Protein AF-A0A812PC83-F1 (afdb_monomer_lite)

Sequence (458 aa):
MAEGRGGKGRKCKGRDASRGRRIACVEEELRAIQANPAMEELFSFYLGGGGATEKLLESYLGNGGEIQKLFESYLGTNDNSGVLLETNYAEVIAGLHQSFLEMQGLAQTSAALSPTAAAATRRSLEAFISRRSINGGNHSRRNSSHLKAGLDNLVGEVSLLHTHMSRSHSLQLSNSEVVAQKAAEYAREMNRVWKSKAHILGLHRHATARSKRRQTWIREHAMKAKRSLMASDFREEAQRTAIVGLDKTWWEIRAQLDKYFEAMDKHSTTYKAVLVALDDYTSRCSIAFPELKHAYMNFVQVNNEAESVLKASWTAVNPLVGFLASQVVDGQLLQMSTLHDIQALSSNASALFQNSSKKWSELCAQPEKAKKLALEAVHNALDDGLFGEMVHQLDTVFLELRMMEQRFQEARLDTPSNQDVLSDAKLRLEEAVQEELDGMPMESEFLWQQWHKQACEV

Structure (mmCIF, N/CA/C/O backbone):
data_AF-A0A812PC83-F1
#
_entry.id   AF-A0A812PC83-F1
#
loop_
_atom_site.group_PDB
_atom_site.id
_atom_site.type_symbol
_atom_site.label_atom_id
_atom_site.label_alt_id
_atom_site.label_comp_id
_atom_site.label_asym_id
_atom_site.label_entity_id
_atom_site.label_seq_id
_atom_site.pdbx_PDB_ins_code
_atom_site.Cartn_x
_atom_site.Cartn_y
_atom_site.Cartn_z
_atom_site.occupancy
_atom_site.B_iso_or_equiv
_atom_site.auth_seq_id
_atom_site.auth_comp_id
_atom_site.auth_asym_id
_atom_site.auth_atom_id
_atom_site.pdbx_PDB_model_num
ATOM 1 N N . MET A 1 1 ? -14.645 0.087 -57.699 1.00 42.31 1 MET A N 1
ATOM 2 C CA . MET A 1 1 ? -13.360 -0.280 -58.325 1.00 42.31 1 MET A CA 1
ATOM 3 C C . MET A 1 1 ? -12.385 0.858 -58.079 1.00 42.31 1 MET A C 1
ATOM 5 O O . MET A 1 1 ? -12.520 1.895 -58.707 1.00 42.31 1 MET A O 1
ATOM 9 N N . ALA A 1 2 ? -11.493 0.706 -57.105 1.00 34.12 2 ALA A N 1
ATOM 10 C CA . ALA A 1 2 ? -10.364 1.602 -56.875 1.00 34.12 2 ALA A CA 1
ATOM 11 C C . ALA A 1 2 ? -9.238 0.745 -56.286 1.00 34.12 2 ALA A C 1
ATOM 13 O O . ALA A 1 2 ? -9.466 -0.034 -55.360 1.00 34.12 2 ALA A O 1
ATOM 14 N N . GLU A 1 3 ? -8.082 0.801 -56.934 1.00 32.91 3 GLU A N 1
ATOM 15 C CA . GLU A 1 3 ? -6.965 -0.129 -56.809 1.00 32.91 3 GLU A CA 1
ATOM 16 C C . GLU A 1 3 ? -6.283 -0.063 -55.438 1.00 32.91 3 GLU A C 1
ATOM 18 O O . GLU A 1 3 ? -5.820 0.985 -54.988 1.00 32.91 3 GLU A O 1
ATOM 23 N N . GLY A 1 4 ? -6.162 -1.225 -54.795 1.00 32.41 4 GLY A N 1
ATOM 24 C CA . GLY A 1 4 ? -5.321 -1.415 -53.622 1.00 32.41 4 GLY A CA 1
ATOM 25 C C . GLY A 1 4 ? -3.844 -1.447 -54.010 1.00 32.41 4 GLY A C 1
ATOM 26 O O . GLY A 1 4 ? -3.370 -2.413 -54.609 1.00 32.41 4 GLY A O 1
ATOM 27 N N . ARG A 1 5 ? -3.083 -0.424 -53.610 1.00 34.59 5 ARG A N 1
ATOM 28 C CA . ARG A 1 5 ? -1.616 -0.499 -53.569 1.00 34.59 5 ARG A CA 1
ATOM 29 C C . ARG A 1 5 ? -1.196 -1.354 -52.375 1.00 34.59 5 ARG A C 1
ATOM 31 O O . ARG A 1 5 ? -1.024 -0.865 -51.263 1.00 34.59 5 ARG A O 1
ATOM 38 N N . GLY A 1 6 ? -1.038 -2.651 -52.624 1.00 32.34 6 GLY A N 1
ATOM 39 C CA . GLY A 1 6 ? -0.422 -3.589 -51.693 1.00 32.34 6 GLY A CA 1
ATOM 40 C C . GLY A 1 6 ? 1.064 -3.282 -51.506 1.00 32.34 6 GLY A C 1
ATOM 41 O O . GLY A 1 6 ? 1.892 -3.636 -52.346 1.00 32.34 6 GLY A O 1
ATOM 42 N N . GLY A 1 7 ? 1.410 -2.647 -50.386 1.00 33.94 7 GLY A N 1
ATOM 43 C CA . GLY A 1 7 ? 2.784 -2.567 -49.902 1.00 33.94 7 GLY A CA 1
ATOM 44 C C . GLY A 1 7 ? 3.283 -3.964 -49.535 1.00 33.94 7 GLY A C 1
ATOM 45 O O . GLY A 1 7 ? 2.909 -4.520 -48.505 1.00 33.94 7 GLY A O 1
ATOM 46 N N . LYS A 1 8 ? 4.116 -4.560 -50.394 1.00 37.91 8 LYS A N 1
ATOM 47 C CA . LYS A 1 8 ? 4.816 -5.819 -50.111 1.00 37.91 8 LYS A CA 1
ATOM 48 C C . LYS A 1 8 ? 5.853 -5.586 -49.007 1.00 37.91 8 LYS A C 1
ATOM 50 O O . LYS A 1 8 ? 7.004 -5.270 -49.295 1.00 37.91 8 LYS A O 1
ATOM 55 N N . GLY A 1 9 ? 5.457 -5.780 -47.751 1.00 38.50 9 GLY A N 1
ATOM 56 C CA . GLY A 1 9 ? 6.397 -5.970 -46.648 1.00 38.50 9 GLY A CA 1
ATOM 57 C C . GLY A 1 9 ? 7.243 -7.216 -46.917 1.00 38.50 9 GLY A C 1
ATOM 58 O O . GLY A 1 9 ? 6.720 -8.333 -46.964 1.00 38.50 9 GLY A O 1
ATOM 59 N N . ARG A 1 10 ? 8.546 -7.036 -47.159 1.00 42.62 10 ARG A N 1
ATOM 60 C CA . ARG A 1 10 ? 9.486 -8.146 -47.354 1.00 42.62 10 ARG A CA 1
ATOM 61 C C . ARG A 1 10 ? 9.647 -8.879 -46.021 1.00 42.62 10 ARG A C 1
ATOM 63 O O . ARG A 1 10 ? 10.360 -8.424 -45.138 1.00 42.62 10 ARG A O 1
ATOM 70 N N . LYS A 1 11 ? 8.978 -10.026 -45.868 1.00 45.25 11 LYS A N 1
ATOM 71 C CA . LYS A 1 11 ? 9.241 -10.959 -44.765 1.00 45.25 11 LYS A CA 1
ATOM 72 C C . LYS A 1 11 ? 10.637 -11.556 -44.946 1.00 45.25 11 LYS A C 1
ATOM 74 O O . LYS A 1 11 ? 10.856 -12.324 -45.881 1.00 45.25 11 LYS A O 1
ATOM 79 N N . CYS A 1 12 ? 11.552 -11.269 -44.025 1.00 44.16 12 CYS A N 1
ATOM 80 C CA . CYS A 1 12 ? 12.816 -11.989 -43.869 1.00 44.16 12 CYS A CA 1
ATOM 81 C C . CYS A 1 12 ? 12.553 -13.402 -43.316 1.00 44.16 12 CYS A C 1
ATOM 83 O O . CYS A 1 12 ? 12.855 -13.708 -42.169 1.00 44.16 12 CYS A O 1
ATOM 85 N N . LYS A 1 13 ? 11.940 -14.280 -44.120 1.00 44.78 13 LYS A N 1
ATOM 86 C CA . LYS A 1 13 ? 11.817 -15.713 -43.819 1.00 44.78 13 LYS A CA 1
ATOM 87 C C . LYS A 1 13 ? 12.907 -16.466 -44.576 1.00 44.78 13 LYS A C 1
ATOM 89 O O . LYS A 1 13 ? 12.756 -16.779 -45.750 1.00 44.78 13 LYS A O 1
ATOM 94 N N . GLY A 1 14 ? 14.002 -16.760 -43.884 1.00 38.72 14 GLY A N 1
ATOM 95 C CA . GLY A 1 14 ? 15.045 -17.664 -44.358 1.00 38.72 14 GLY A CA 1
ATOM 96 C C . GLY A 1 14 ? 15.946 -18.073 -43.200 1.00 38.72 14 GLY A C 1
ATOM 97 O O . GLY A 1 14 ? 16.659 -17.230 -42.661 1.00 38.72 14 GLY A O 1
ATOM 98 N N . ARG A 1 15 ? 15.908 -19.356 -42.814 1.00 44.72 15 ARG A N 1
ATOM 99 C CA . ARG A 1 15 ? 16.735 -19.924 -41.730 1.00 44.72 15 ARG A CA 1
ATOM 100 C C . ARG A 1 15 ? 18.244 -19.915 -42.025 1.00 44.72 15 ARG A C 1
ATOM 102 O O . ARG A 1 15 ? 19.006 -20.079 -41.087 1.00 44.72 15 ARG A O 1
ATOM 109 N N . ASP A 1 16 ? 18.657 -19.585 -43.252 1.00 48.16 16 ASP A N 1
ATOM 110 C CA . ASP A 1 16 ? 20.065 -19.503 -43.678 1.00 48.16 16 ASP A CA 1
ATOM 111 C C . ASP A 1 16 ? 20.418 -18.168 -44.362 1.00 48.16 16 ASP A C 1
ATOM 113 O O . ASP A 1 16 ? 21.112 -18.108 -45.378 1.00 48.16 16 ASP A O 1
ATOM 117 N N . ALA A 1 17 ? 19.926 -17.043 -43.833 1.00 44.84 17 ALA A N 1
ATOM 118 C CA . ALA A 1 17 ? 20.378 -15.732 -44.296 1.00 44.84 17 ALA A CA 1
ATOM 119 C C . ALA A 1 17 ? 21.739 -15.380 -43.667 1.00 44.84 17 ALA A C 1
ATOM 121 O O . ALA A 1 17 ? 21.843 -15.134 -42.457 1.00 44.84 17 ALA A O 1
ATOM 122 N N . SER A 1 18 ? 22.765 -15.359 -44.522 1.00 52.16 18 SER A N 1
ATOM 123 C CA . SER A 1 18 ? 24.139 -14.942 -44.238 1.00 52.16 18 SER A CA 1
ATOM 124 C C . SER A 1 18 ? 24.210 -13.603 -43.487 1.00 52.16 18 SER A C 1
ATOM 126 O O . SER A 1 18 ? 23.433 -12.679 -43.743 1.00 52.16 18 SER A O 1
ATOM 128 N N . ARG A 1 19 ? 25.177 -13.509 -42.561 1.00 46.81 19 ARG A N 1
ATOM 129 C CA . ARG A 1 19 ? 25.412 -12.416 -41.590 1.00 46.81 19 ARG A CA 1
ATOM 130 C C . ARG A 1 19 ? 25.279 -11.000 -42.186 1.00 46.81 19 ARG A C 1
ATOM 132 O O . ARG A 1 19 ? 24.752 -10.119 -41.519 1.00 46.81 19 ARG A O 1
ATOM 139 N N . GLY A 1 20 ? 25.648 -10.804 -43.456 1.00 42.00 20 GLY A N 1
ATOM 140 C CA . GLY A 1 20 ? 25.561 -9.514 -44.157 1.00 42.00 20 GLY A CA 1
ATOM 141 C C . GLY A 1 20 ? 24.143 -9.006 -44.460 1.00 42.00 20 GLY A C 1
ATOM 142 O O . GLY A 1 20 ? 23.918 -7.802 -44.436 1.00 42.00 20 GLY A O 1
ATOM 143 N N . ARG A 1 21 ? 23.149 -9.884 -44.678 1.00 46.59 21 ARG A N 1
ATOM 144 C CA . ARG A 1 21 ? 21.754 -9.449 -44.921 1.00 46.59 21 ARG A CA 1
ATOM 145 C C . ARG A 1 21 ? 20.997 -9.084 -43.642 1.00 46.59 21 ARG A C 1
ATOM 147 O O . ARG A 1 21 ? 20.025 -8.342 -43.716 1.00 46.59 21 ARG A O 1
ATOM 154 N N . ARG A 1 22 ? 21.455 -9.562 -42.478 1.00 51.03 22 ARG A N 1
ATOM 155 C CA . ARG A 1 22 ? 20.907 -9.155 -41.172 1.00 51.03 22 ARG A CA 1
ATOM 156 C C . ARG A 1 22 ? 21.326 -7.728 -40.811 1.00 51.03 22 ARG A C 1
ATOM 158 O O . ARG A 1 22 ? 20.498 -6.983 -40.313 1.00 51.03 22 ARG A O 1
ATOM 165 N N . ILE A 1 23 ? 22.559 -7.335 -41.143 1.00 48.19 23 ILE A N 1
ATOM 166 C CA . ILE A 1 23 ? 23.092 -5.985 -40.881 1.00 48.19 23 ILE A CA 1
ATOM 167 C C . ILE A 1 23 ? 22.333 -4.923 -41.694 1.00 48.19 23 ILE A C 1
ATOM 169 O O . ILE A 1 23 ? 21.881 -3.935 -41.128 1.00 48.19 23 ILE A O 1
ATOM 173 N N . ALA A 1 24 ? 22.084 -5.169 -42.986 1.00 44.06 24 ALA A N 1
ATOM 174 C CA . ALA A 1 24 ? 21.348 -4.227 -43.839 1.00 44.06 24 ALA A CA 1
ATOM 175 C C . ALA A 1 24 ? 19.888 -4.003 -43.390 1.00 44.06 24 ALA A C 1
ATOM 177 O O . ALA A 1 24 ? 19.369 -2.897 -43.496 1.00 44.06 24 ALA A O 1
ATOM 178 N N . CYS A 1 25 ? 19.235 -5.039 -42.852 1.00 46.22 25 CYS A N 1
ATOM 179 C CA . CYS A 1 25 ? 17.873 -4.928 -42.321 1.00 46.22 25 CYS A CA 1
ATOM 180 C C . CYS A 1 25 ? 17.840 -4.090 -41.029 1.00 46.22 25 CYS A C 1
ATOM 182 O O . CYS A 1 25 ? 16.928 -3.293 -40.836 1.00 46.22 25 CYS A O 1
ATOM 184 N N . VAL A 1 26 ? 18.866 -4.233 -40.182 1.00 48.69 26 VAL A N 1
ATOM 185 C CA . VAL A 1 26 ? 19.021 -3.472 -38.934 1.00 48.69 26 VAL A CA 1
ATOM 186 C C . VAL A 1 26 ? 19.343 -1.998 -39.209 1.00 48.69 26 VAL A C 1
ATOM 188 O O . VAL A 1 26 ? 18.802 -1.136 -38.528 1.00 48.69 26 VAL A O 1
ATOM 191 N N . GLU A 1 27 ? 20.161 -1.677 -40.217 1.00 45.91 27 GLU A N 1
ATOM 192 C CA . GLU A 1 27 ? 20.492 -0.284 -40.572 1.00 45.91 27 GLU A CA 1
ATOM 193 C C . GLU A 1 27 ? 19.305 0.495 -41.165 1.00 45.91 27 GLU A C 1
ATOM 195 O O . GLU A 1 27 ? 19.127 1.679 -40.867 1.00 45.91 27 GLU A O 1
ATOM 200 N N . GLU A 1 28 ? 18.473 -0.156 -41.984 1.00 47.44 28 GLU A N 1
ATOM 201 C CA . GLU A 1 28 ? 17.280 0.466 -42.575 1.00 47.44 28 GLU A CA 1
ATOM 202 C C . GLU A 1 28 ? 16.175 0.681 -41.521 1.00 47.44 28 GLU A C 1
ATOM 204 O O . GLU A 1 28 ? 15.513 1.722 -41.521 1.00 47.44 28 GLU A O 1
ATOM 209 N N . GLU A 1 29 ? 16.048 -0.227 -40.544 1.00 48.88 29 GLU A N 1
ATOM 210 C CA . GLU A 1 29 ? 15.175 -0.043 -39.376 1.00 48.88 29 GLU A CA 1
ATOM 211 C C . GLU A 1 29 ? 15.715 1.009 -38.389 1.00 48.88 29 GLU A C 1
ATOM 213 O O . GLU A 1 29 ? 14.928 1.798 -37.867 1.00 48.88 29 GLU A O 1
ATOM 218 N N . LEU A 1 30 ? 17.036 1.118 -38.187 1.00 43.84 30 LEU A N 1
ATOM 219 C CA . LEU A 1 30 ? 17.645 2.157 -37.339 1.00 43.84 30 LEU A CA 1
ATOM 220 C C . LEU A 1 30 ? 17.355 3.575 -37.853 1.00 43.84 30 LEU A C 1
ATOM 222 O O . LEU A 1 30 ? 17.070 4.469 -37.056 1.00 43.84 30 LEU A O 1
ATOM 226 N N . ARG A 1 31 ? 17.354 3.777 -39.178 1.00 49.28 31 ARG A N 1
ATOM 227 C CA . ARG A 1 31 ? 16.960 5.060 -39.791 1.00 49.28 31 ARG A CA 1
ATOM 228 C C . ARG A 1 31 ? 15.475 5.371 -39.599 1.00 49.28 31 ARG A C 1
ATOM 230 O O . ARG A 1 31 ? 15.121 6.525 -39.386 1.00 49.28 31 ARG A O 1
ATOM 237 N N . ALA A 1 32 ? 14.607 4.359 -39.638 1.00 48.06 32 ALA A N 1
ATOM 238 C CA . ALA A 1 32 ? 13.177 4.530 -39.371 1.00 48.06 32 ALA A CA 1
ATOM 239 C C . ALA A 1 32 ? 12.883 4.810 -37.882 1.00 48.06 32 ALA A C 1
ATOM 241 O O . ALA A 1 32 ? 11.915 5.497 -37.558 1.00 48.06 32 ALA A O 1
ATOM 242 N N . ILE A 1 33 ? 13.728 4.304 -36.980 1.00 42.94 33 ILE A N 1
ATOM 243 C CA . ILE A 1 33 ? 13.649 4.511 -35.528 1.00 42.94 33 ILE A CA 1
ATOM 244 C C . ILE A 1 33 ? 14.132 5.914 -35.121 1.00 42.94 33 ILE A C 1
ATOM 246 O O . ILE A 1 33 ? 13.498 6.537 -34.272 1.00 42.94 33 ILE A O 1
ATOM 250 N N . GLN A 1 34 ? 15.184 6.445 -35.758 1.00 42.22 34 GLN A N 1
ATOM 251 C CA . GLN A 1 34 ? 15.689 7.812 -35.530 1.00 42.22 34 GLN A CA 1
ATOM 252 C C . GLN A 1 34 ? 14.699 8.922 -35.929 1.00 42.22 34 GLN A C 1
ATOM 254 O O . GLN A 1 34 ? 14.841 10.052 -35.485 1.00 42.22 34 GLN A O 1
ATOM 259 N N . ALA A 1 35 ? 13.677 8.618 -36.733 1.00 43.91 35 ALA A N 1
ATOM 260 C CA . ALA A 1 35 ? 12.662 9.586 -37.154 1.00 43.91 35 ALA A CA 1
ATOM 261 C C . ALA A 1 35 ? 11.469 9.718 -36.179 1.00 43.91 35 ALA A C 1
ATOM 263 O O . ALA A 1 35 ? 10.519 10.443 -36.476 1.00 43.91 35 ALA A O 1
ATOM 264 N N . ASN A 1 36 ? 11.468 9.000 -35.046 1.00 42.41 36 ASN A N 1
ATOM 265 C CA . ASN A 1 36 ? 10.365 9.008 -34.082 1.00 42.41 36 ASN A CA 1
ATOM 266 C C . ASN A 1 36 ? 10.781 9.677 -32.751 1.00 42.41 36 ASN A C 1
ATOM 268 O O . ASN A 1 36 ? 11.511 9.051 -31.979 1.00 42.41 36 ASN A O 1
ATOM 272 N N . PRO A 1 37 ? 10.278 10.884 -32.425 1.00 44.22 37 PRO A N 1
ATOM 273 C CA . PRO A 1 37 ? 10.700 11.639 -31.238 1.00 44.22 37 PRO A CA 1
ATOM 274 C C . PRO A 1 37 ? 10.414 10.915 -29.910 1.00 44.22 37 PRO A C 1
ATOM 276 O O . PRO A 1 37 ? 11.171 11.058 -28.957 1.00 44.22 37 PRO A O 1
ATOM 279 N N . ALA A 1 38 ? 9.399 10.041 -29.856 1.00 39.69 38 ALA A N 1
ATOM 280 C CA . ALA A 1 38 ? 9.115 9.218 -28.673 1.00 39.69 38 ALA A CA 1
ATOM 281 C C . ALA A 1 38 ? 10.177 8.124 -28.414 1.00 39.69 38 ALA A C 1
ATOM 283 O O . ALA A 1 38 ? 10.298 7.620 -27.302 1.00 39.69 38 ALA A O 1
ATOM 284 N N . MET A 1 39 ? 10.944 7.734 -29.439 1.00 44.03 39 MET A N 1
ATOM 285 C CA . MET A 1 39 ? 12.054 6.780 -29.306 1.00 44.03 39 MET A CA 1
ATOM 286 C C . MET A 1 39 ? 13.374 7.489 -28.996 1.00 44.03 39 MET A C 1
ATOM 288 O O . MET A 1 39 ? 14.246 6.890 -28.379 1.00 44.03 39 MET A O 1
ATOM 292 N N . GLU A 1 40 ? 13.530 8.754 -29.384 1.00 42.97 40 GLU A N 1
ATOM 293 C CA . GLU A 1 40 ? 14.729 9.553 -29.107 1.00 42.97 40 GLU A CA 1
ATOM 294 C C . GLU A 1 40 ? 14.905 9.815 -27.600 1.00 42.97 40 GLU A C 1
ATOM 296 O O . GLU A 1 40 ? 16.011 9.701 -27.071 1.00 42.97 40 GLU A O 1
ATOM 301 N N . GLU A 1 41 ? 13.808 10.035 -26.872 1.00 40.72 41 GLU A N 1
ATOM 302 C CA . GLU A 1 41 ? 13.798 10.128 -25.405 1.00 40.72 41 GLU A CA 1
ATOM 303 C C . GLU A 1 41 ? 14.158 8.780 -24.745 1.00 40.72 41 GLU A C 1
ATOM 305 O O . GLU A 1 41 ? 14.945 8.719 -23.798 1.00 40.72 41 GLU A O 1
ATOM 310 N N . LEU A 1 42 ? 13.674 7.670 -25.320 1.00 40.78 42 LEU A N 1
ATOM 311 C CA . LEU A 1 42 ? 14.011 6.320 -24.872 1.00 40.78 42 LEU A CA 1
ATOM 312 C C . LEU A 1 42 ? 15.464 5.940 -25.202 1.00 40.78 42 LEU A C 1
ATOM 314 O O . LEU A 1 42 ? 16.064 5.211 -24.441 1.00 40.78 42 LEU A O 1
ATOM 318 N N . PHE A 1 43 ? 16.086 6.411 -26.284 1.00 41.84 43 PHE A N 1
ATOM 319 C CA . PHE A 1 43 ? 17.486 6.074 -26.593 1.00 41.84 43 PHE A CA 1
ATOM 320 C C . PHE A 1 43 ? 18.501 7.039 -25.965 1.00 41.84 43 PHE A C 1
ATOM 322 O O . PHE A 1 43 ? 19.558 6.588 -25.520 1.00 41.84 43 PHE A O 1
ATOM 329 N N . SER A 1 44 ? 18.188 8.333 -25.852 1.00 39.28 44 SER A N 1
ATOM 330 C CA . SER A 1 44 ? 19.044 9.325 -25.178 1.00 39.28 44 SER A CA 1
ATOM 331 C C . SER A 1 44 ? 19.230 9.008 -23.690 1.00 39.28 44 SER A C 1
ATOM 333 O O . SER A 1 44 ? 20.354 9.066 -23.188 1.00 39.28 44 SER A O 1
ATOM 335 N N . PHE A 1 45 ? 18.177 8.536 -23.013 1.00 38.66 45 PHE A N 1
ATOM 336 C CA . PHE A 1 45 ? 18.250 8.047 -21.634 1.00 38.66 45 PHE A CA 1
ATOM 337 C C . PHE A 1 45 ? 19.143 6.793 -21.483 1.00 38.66 45 PHE A C 1
ATOM 339 O O . PHE A 1 45 ? 19.807 6.624 -20.463 1.00 38.66 45 PHE A O 1
ATOM 346 N N . TYR A 1 46 ? 19.219 5.925 -22.501 1.00 38.66 46 TYR A N 1
ATOM 347 C CA . TYR A 1 46 ? 19.963 4.653 -22.445 1.00 38.66 46 TYR A CA 1
ATOM 348 C C . TYR A 1 46 ? 21.429 4.787 -22.897 1.00 38.66 46 TYR A C 1
ATOM 350 O O . TYR A 1 46 ? 22.294 3.985 -22.522 1.00 38.66 46 TYR A O 1
ATOM 358 N N . LEU A 1 47 ? 21.761 5.794 -23.705 1.00 41.09 47 LEU A N 1
ATOM 359 C CA . LEU A 1 47 ? 23.115 5.969 -24.233 1.00 41.09 47 LEU A CA 1
ATOM 360 C C . LEU A 1 47 ? 24.072 6.670 -23.249 1.00 41.09 47 LEU A C 1
ATOM 362 O O . LEU A 1 47 ? 25.262 6.364 -23.289 1.00 41.09 47 LEU A O 1
ATOM 366 N N . GLY A 1 48 ? 23.578 7.472 -22.298 1.00 38.75 48 GLY A N 1
ATOM 367 C CA . GLY A 1 48 ? 24.390 8.333 -21.413 1.00 38.75 48 GLY A CA 1
ATOM 368 C C . GLY A 1 48 ? 25.192 7.681 -20.268 1.00 38.75 48 GLY A C 1
ATOM 369 O O . GLY A 1 48 ? 25.750 8.391 -19.439 1.00 38.75 48 GLY A O 1
ATOM 370 N N . GLY A 1 49 ? 25.262 6.349 -20.175 1.00 40.94 49 GLY A N 1
ATOM 371 C CA . GLY A 1 49 ? 25.810 5.630 -19.009 1.00 40.94 49 GLY A CA 1
ATOM 372 C C . GLY A 1 49 ? 27.219 5.026 -19.146 1.00 40.94 49 GLY A C 1
ATOM 373 O O . GLY A 1 49 ?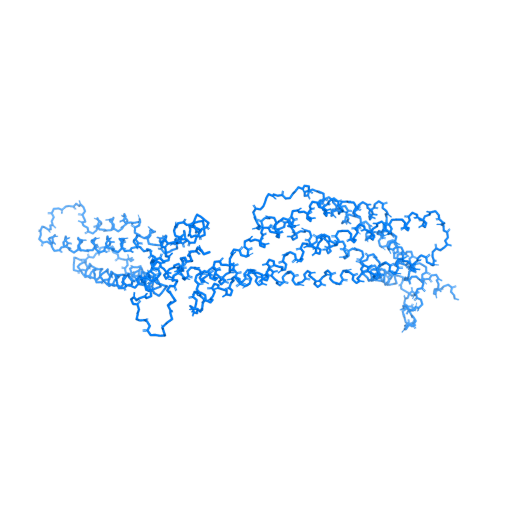 27.461 3.971 -18.571 1.00 40.94 49 GLY A O 1
ATOM 374 N N . GLY A 1 50 ? 28.132 5.614 -19.928 1.00 40.19 50 GLY A N 1
ATOM 375 C CA . GLY A 1 50 ? 29.481 5.065 -20.199 1.00 40.19 50 GLY A CA 1
ATOM 376 C C . GLY A 1 50 ? 30.573 5.340 -19.147 1.00 40.19 50 GLY A C 1
ATOM 377 O O . GLY A 1 50 ? 31.722 4.954 -19.337 1.00 40.19 50 GLY A O 1
ATOM 378 N N . GLY A 1 51 ? 30.248 5.986 -18.024 1.00 46.44 51 GLY A N 1
ATOM 379 C CA . GLY A 1 51 ? 31.245 6.743 -17.256 1.00 46.44 51 GLY A CA 1
ATOM 380 C C . GLY A 1 51 ? 32.256 5.971 -16.392 1.00 46.44 51 GLY A C 1
ATOM 381 O O . GLY A 1 51 ? 33.159 6.600 -15.860 1.00 46.44 51 GLY A O 1
ATOM 382 N N . ALA A 1 52 ? 32.148 4.656 -16.175 1.00 45.69 52 ALA A N 1
ATOM 383 C CA . ALA A 1 52 ? 33.016 3.981 -15.190 1.00 45.69 52 ALA A CA 1
ATOM 384 C C . ALA A 1 52 ? 34.428 3.665 -15.721 1.00 45.69 52 ALA A C 1
ATOM 386 O O . ALA A 1 52 ? 35.413 3.870 -15.017 1.00 45.69 52 ALA A O 1
ATOM 387 N N . THR A 1 53 ? 34.541 3.182 -16.959 1.00 47.72 53 THR A N 1
ATOM 388 C CA . THR A 1 53 ? 35.833 2.946 -17.627 1.00 47.72 53 THR A CA 1
ATOM 389 C C . THR A 1 53 ? 36.431 4.240 -18.164 1.00 47.72 53 THR A C 1
ATOM 391 O O . THR A 1 53 ? 37.642 4.420 -18.088 1.00 47.72 53 THR A O 1
ATOM 394 N N . GLU A 1 54 ? 35.577 5.155 -18.627 1.00 49.53 54 GLU A N 1
ATOM 395 C CA . GLU A 1 54 ? 35.946 6.495 -19.089 1.00 49.53 54 GLU A CA 1
ATOM 396 C C . GLU A 1 54 ? 36.581 7.309 -17.956 1.00 49.53 54 GLU A C 1
ATOM 398 O O . GLU A 1 54 ? 37.715 7.744 -18.103 1.00 49.53 54 GLU A O 1
ATOM 403 N N . LYS A 1 55 ? 35.967 7.364 -16.762 1.00 55.12 55 LYS A N 1
ATOM 404 C CA . LYS A 1 55 ? 36.550 8.055 -15.592 1.00 55.12 55 LYS A CA 1
ATOM 405 C C . LYS A 1 55 ? 37.870 7.453 -15.106 1.00 55.12 55 LYS A C 1
ATOM 407 O O . LYS A 1 55 ? 38.697 8.173 -14.556 1.00 55.12 55 LYS A O 1
ATOM 412 N N . LEU A 1 56 ? 38.080 6.146 -15.274 1.00 52.94 56 LEU A N 1
ATOM 413 C CA . LEU A 1 56 ? 39.308 5.458 -14.844 1.00 52.94 56 LEU A CA 1
ATOM 414 C C . LEU A 1 56 ? 40.461 5.704 -15.834 1.00 52.94 56 LEU A C 1
ATOM 416 O O . LEU A 1 56 ? 41.604 5.883 -15.419 1.00 52.94 56 LEU A O 1
ATOM 420 N N . LEU A 1 57 ? 40.144 5.782 -17.131 1.00 52.91 57 LEU A N 1
ATOM 421 C CA . LEU A 1 57 ? 41.070 6.183 -18.192 1.00 52.91 57 LEU A CA 1
ATOM 422 C C . LEU A 1 57 ? 41.357 7.690 -18.155 1.00 52.91 57 LEU A C 1
ATOM 424 O O . LEU A 1 57 ? 42.518 8.065 -18.238 1.00 52.91 57 LEU A O 1
ATOM 428 N N . GLU A 1 58 ? 40.358 8.547 -17.942 1.00 56.00 58 GLU A N 1
ATOM 429 C CA . GLU A 1 58 ? 40.531 9.994 -17.744 1.00 56.00 58 GLU A CA 1
ATOM 430 C C . GLU A 1 58 ? 41.316 10.314 -16.468 1.00 56.00 58 GLU A C 1
ATOM 432 O O . GLU A 1 58 ? 42.167 11.193 -16.481 1.00 56.00 58 GLU A O 1
ATOM 437 N N . SER A 1 59 ? 41.114 9.572 -15.377 1.00 62.12 59 SER A N 1
ATOM 438 C CA . SER A 1 59 ? 41.906 9.719 -14.148 1.00 62.12 59 SER A CA 1
ATOM 439 C C . SER A 1 59 ? 43.400 9.445 -14.363 1.00 62.12 59 SER A C 1
ATOM 441 O O . SER A 1 59 ? 44.225 10.078 -13.708 1.00 62.12 59 SER A O 1
ATOM 443 N N . TYR A 1 60 ? 43.757 8.510 -15.248 1.00 54.88 60 TYR A N 1
ATOM 444 C CA . TYR A 1 60 ? 45.150 8.126 -15.506 1.00 54.88 60 TYR A CA 1
ATOM 445 C C . TYR A 1 60 ? 45.781 8.893 -16.677 1.00 54.88 60 TYR A C 1
ATOM 447 O O . TYR A 1 60 ? 46.946 9.273 -16.601 1.00 54.88 60 TYR A O 1
ATOM 455 N N . LEU A 1 61 ? 45.023 9.141 -17.749 1.00 54.03 61 LEU A N 1
ATOM 456 C CA . LEU A 1 61 ? 45.473 9.850 -18.954 1.00 54.03 61 LEU A CA 1
ATOM 457 C C . LEU A 1 61 ? 45.293 11.371 -18.837 1.00 54.03 61 LEU A C 1
ATOM 459 O O . LEU A 1 61 ? 46.090 12.124 -19.386 1.00 54.03 61 LEU A O 1
ATOM 463 N N . GLY A 1 62 ? 44.292 11.840 -18.087 1.00 49.12 62 GLY A N 1
ATOM 464 C CA . GLY A 1 62 ? 44.103 13.255 -17.735 1.00 49.12 62 GLY A CA 1
ATOM 465 C C . GLY A 1 62 ? 45.145 13.764 -16.734 1.00 49.12 62 GLY A C 1
ATOM 466 O O . GLY A 1 62 ? 45.497 14.940 -16.759 1.00 49.12 62 GLY A O 1
ATOM 467 N N . ASN A 1 63 ? 45.754 12.861 -15.957 1.00 47.09 63 ASN A N 1
ATOM 468 C CA . ASN A 1 63 ? 47.020 13.089 -15.252 1.00 47.09 63 ASN A CA 1
ATOM 469 C C . ASN A 1 63 ? 48.251 12.930 -16.170 1.00 47.09 63 ASN A C 1
ATOM 471 O O . ASN A 1 63 ? 49.358 12.702 -15.682 1.00 47.09 63 ASN A O 1
ATOM 475 N N . GLY A 1 64 ? 48.112 13.090 -17.493 1.00 47.41 64 GLY A N 1
ATOM 476 C CA . GLY A 1 64 ? 49.224 13.065 -18.455 1.00 47.41 64 GLY A CA 1
ATOM 477 C C . GLY A 1 64 ? 50.383 14.000 -18.083 1.00 47.41 64 GLY A C 1
ATOM 478 O O . GLY A 1 64 ? 51.531 13.713 -18.412 1.00 47.41 64 GLY A O 1
ATOM 479 N N . GLY A 1 65 ? 50.114 15.035 -17.279 1.00 51.00 65 GLY A N 1
ATOM 480 C CA . GLY A 1 65 ? 51.129 15.881 -16.657 1.00 51.00 65 GLY A CA 1
ATOM 481 C C . GLY A 1 65 ? 52.089 15.156 -15.703 1.00 51.00 65 GLY A C 1
ATOM 482 O O . GLY A 1 65 ? 53.229 15.580 -15.592 1.00 51.00 65 GLY A O 1
ATOM 483 N N . GLU A 1 66 ? 51.706 14.067 -15.029 1.00 53.84 66 GLU A N 1
ATOM 484 C CA . GLU A 1 66 ? 52.638 13.278 -14.202 1.00 53.84 66 GLU A CA 1
ATOM 485 C C . GLU A 1 66 ? 53.543 12.384 -15.041 1.00 53.84 66 GLU A C 1
ATOM 487 O O . GLU A 1 66 ? 54.730 12.285 -14.753 1.00 53.84 66 GLU A O 1
ATOM 492 N N . ILE A 1 67 ? 53.016 11.776 -16.107 1.00 51.91 67 ILE A N 1
ATOM 493 C CA . ILE A 1 67 ? 53.828 11.011 -17.061 1.00 51.91 67 ILE A CA 1
ATOM 494 C C . ILE A 1 67 ? 54.804 11.954 -17.773 1.00 51.91 67 ILE A C 1
ATOM 496 O O . ILE A 1 67 ? 55.980 11.625 -17.899 1.00 51.91 67 ILE A O 1
ATOM 500 N N . GLN A 1 68 ? 54.349 13.149 -18.154 1.00 51.66 68 GLN A N 1
ATOM 501 C CA . GLN A 1 68 ? 55.174 14.200 -18.742 1.00 51.66 68 GLN A CA 1
ATOM 502 C C . GLN A 1 68 ? 56.229 14.737 -17.763 1.00 51.66 68 GLN A C 1
ATOM 504 O O . GLN A 1 68 ? 57.396 14.796 -18.129 1.00 51.66 68 GLN A O 1
ATOM 509 N N . LYS A 1 69 ? 55.880 15.000 -16.496 1.00 58.16 69 LYS A N 1
ATOM 510 C CA . LYS A 1 69 ? 56.851 15.338 -15.434 1.00 58.16 69 LYS A CA 1
ATOM 511 C C . LYS A 1 69 ? 57.862 14.219 -15.195 1.00 58.16 69 LYS A C 1
ATOM 513 O O . LYS A 1 69 ? 59.022 14.485 -14.896 1.00 58.16 69 LYS A O 1
ATOM 518 N N . LEU A 1 70 ? 57.441 12.963 -15.328 1.00 54.72 70 LEU A N 1
ATOM 519 C CA . LEU A 1 70 ? 58.327 11.810 -15.225 1.00 54.72 70 LEU A CA 1
ATOM 520 C C . LEU A 1 70 ? 59.289 11.775 -16.424 1.00 54.72 70 LEU A C 1
ATOM 522 O O . LEU A 1 70 ? 60.489 11.631 -16.215 1.00 54.72 70 LEU A O 1
ATOM 526 N N . PHE A 1 71 ? 58.813 12.018 -17.649 1.00 55.12 71 PHE A N 1
ATOM 527 C CA . PHE A 1 71 ? 59.663 12.187 -18.836 1.00 55.12 71 PHE A CA 1
ATOM 528 C C . PHE A 1 71 ? 60.638 13.366 -18.701 1.00 55.12 71 PHE A C 1
ATOM 530 O O . PHE A 1 71 ? 61.823 13.197 -18.973 1.00 55.12 71 PHE A O 1
ATOM 537 N N . GLU A 1 72 ? 60.186 14.515 -18.201 1.00 57.53 72 GLU A N 1
ATOM 538 C CA . GLU A 1 72 ? 61.021 15.689 -17.914 1.00 57.53 72 GLU A CA 1
ATOM 539 C C . GLU A 1 72 ? 62.067 15.388 -16.825 1.00 57.53 72 GLU A C 1
ATOM 541 O O . GLU A 1 72 ? 63.212 15.828 -16.926 1.00 57.53 72 GLU A O 1
ATOM 546 N N . SER A 1 73 ? 61.726 14.559 -15.828 1.00 57.56 73 SER A N 1
ATOM 547 C CA . SER A 1 73 ? 62.672 14.104 -14.797 1.00 57.56 73 SER A CA 1
ATOM 548 C C . SER A 1 73 ? 63.730 13.123 -15.325 1.00 57.56 73 SER A C 1
ATOM 550 O O . SER A 1 73 ? 64.857 13.124 -14.833 1.00 57.56 73 SER A O 1
ATOM 552 N N . TYR A 1 74 ? 63.396 12.313 -16.339 1.00 51.50 74 TYR A N 1
ATOM 553 C CA . TYR A 1 74 ? 64.329 11.399 -17.014 1.00 51.50 74 TYR A CA 1
ATOM 554 C C . TYR A 1 74 ? 65.217 12.110 -18.043 1.00 51.50 74 TYR A C 1
ATOM 556 O O . TYR A 1 74 ? 66.349 11.680 -18.260 1.00 51.50 74 TYR A O 1
ATOM 564 N N . LEU A 1 75 ? 64.714 13.182 -18.661 1.00 54.59 75 LEU A N 1
ATOM 565 C CA . LEU A 1 75 ? 65.429 13.983 -19.657 1.00 54.59 75 LEU A CA 1
ATOM 566 C C . LEU A 1 75 ? 66.403 14.997 -19.046 1.00 54.59 75 LEU A C 1
ATOM 568 O O . LEU A 1 75 ? 67.196 15.553 -19.793 1.00 54.59 75 LEU A O 1
ATOM 572 N N . GLY A 1 76 ? 66.379 15.205 -17.722 1.00 52.94 76 GLY A N 1
ATOM 573 C CA . GLY A 1 76 ? 67.369 15.999 -16.989 1.00 52.94 76 GLY A CA 1
ATOM 574 C C . GLY A 1 76 ? 67.536 17.407 -17.559 1.00 52.94 76 GLY A C 1
ATOM 575 O O . GLY A 1 76 ? 68.432 17.661 -18.351 1.00 52.94 76 GLY A O 1
ATOM 576 N N . THR A 1 77 ? 66.698 18.352 -17.142 1.00 49.31 77 THR A N 1
ATOM 577 C CA . THR A 1 77 ? 66.616 19.675 -17.780 1.00 49.31 77 THR A CA 1
ATOM 578 C C . THR A 1 77 ? 67.846 20.580 -17.670 1.00 49.31 77 THR A C 1
ATOM 580 O O . THR A 1 77 ? 67.731 21.701 -18.135 1.00 49.31 77 THR A O 1
ATOM 583 N N . ASN A 1 78 ? 68.998 20.191 -17.111 1.00 49.84 78 ASN A N 1
ATOM 584 C CA . ASN A 1 78 ? 70.184 21.061 -17.119 1.00 49.84 78 ASN A CA 1
ATOM 585 C C . ASN A 1 78 ? 71.518 20.292 -17.033 1.00 49.84 78 ASN A C 1
ATOM 587 O O . ASN A 1 78 ? 71.724 19.514 -16.104 1.00 49.84 78 ASN A O 1
ATOM 591 N N . ASP A 1 79 ? 72.407 20.616 -17.985 1.00 46.22 79 ASP A N 1
ATOM 592 C CA . ASP A 1 79 ? 73.887 20.604 -17.948 1.00 46.22 79 ASP A CA 1
ATOM 593 C C . ASP A 1 79 ? 74.634 19.663 -18.930 1.00 46.22 79 ASP A C 1
ATOM 595 O O . ASP A 1 79 ? 75.167 18.610 -18.584 1.00 46.22 79 ASP A O 1
ATOM 599 N N . ASN A 1 80 ? 74.751 20.135 -20.182 1.00 50.19 80 ASN A N 1
ATOM 600 C CA . ASN A 1 80 ? 75.941 20.143 -21.062 1.00 50.19 80 ASN A CA 1
ATOM 601 C C . ASN A 1 80 ? 76.863 18.905 -21.196 1.00 50.19 80 ASN A C 1
ATOM 603 O O . ASN A 1 80 ? 78.003 19.046 -21.643 1.00 50.19 80 ASN A O 1
ATOM 607 N N . SER A 1 81 ? 76.419 17.681 -20.913 1.00 46.91 81 SER A N 1
ATOM 608 C CA . SER A 1 81 ? 77.264 16.493 -21.121 1.00 46.91 81 SER A CA 1
ATOM 609 C C . SER A 1 81 ? 76.483 15.255 -21.578 1.00 46.91 81 SER A C 1
ATOM 611 O O . SER A 1 81 ? 76.176 14.373 -20.784 1.00 46.91 81 SER A O 1
ATOM 613 N N . GLY A 1 82 ? 76.189 15.145 -22.886 1.00 47.44 82 GLY A N 1
ATOM 614 C CA . GLY A 1 82 ? 75.561 13.915 -23.402 1.00 47.44 82 GLY A CA 1
ATOM 615 C C . GLY A 1 82 ? 75.113 13.822 -24.869 1.00 47.44 82 GLY A C 1
ATOM 616 O O . GLY A 1 82 ? 74.274 12.979 -25.162 1.00 47.44 82 GLY A O 1
ATOM 617 N N . VAL A 1 83 ? 75.674 14.595 -25.805 1.00 47.53 83 VAL A N 1
ATOM 618 C CA . VAL A 1 83 ? 75.171 14.775 -27.197 1.00 47.53 83 VAL A CA 1
ATOM 619 C C . VAL A 1 83 ? 75.171 13.508 -28.100 1.00 47.53 83 VAL A C 1
ATOM 621 O O . VAL A 1 83 ? 74.716 13.557 -29.236 1.00 47.53 83 VAL A O 1
ATOM 624 N N . LEU A 1 84 ? 75.618 12.332 -27.638 1.00 46.78 84 LEU A N 1
ATOM 625 C CA . LEU A 1 84 ? 75.624 11.088 -28.445 1.00 46.78 84 LEU A CA 1
ATOM 626 C C . LEU A 1 84 ? 74.720 9.956 -27.933 1.00 46.78 84 LEU A C 1
ATOM 628 O O . LEU A 1 84 ? 74.593 8.940 -28.614 1.00 46.78 84 LEU A O 1
ATOM 632 N N . LEU A 1 85 ? 74.062 10.116 -26.778 1.00 50.91 85 LEU A N 1
ATOM 633 C CA . LEU A 1 85 ? 72.963 9.220 -26.390 1.00 50.91 85 LEU A CA 1
ATOM 634 C C . LEU A 1 85 ? 71.586 9.801 -26.738 1.00 50.91 85 LEU A C 1
ATOM 636 O O . LEU A 1 85 ? 70.635 9.043 -26.801 1.00 50.91 85 LEU A O 1
ATOM 640 N N . GLU A 1 86 ? 71.447 11.094 -27.019 1.00 54.50 86 GLU A N 1
ATOM 641 C CA . GLU A 1 86 ? 70.129 11.738 -27.153 1.00 54.50 86 GLU A CA 1
ATOM 642 C C . GLU A 1 86 ? 69.291 11.261 -28.349 1.00 54.50 86 GLU A C 1
ATOM 644 O O . GLU A 1 86 ? 68.072 11.146 -28.223 1.00 54.50 86 GLU A O 1
ATOM 649 N N . THR A 1 87 ? 69.901 10.911 -29.486 1.00 54.81 87 THR A N 1
ATOM 650 C CA . THR A 1 87 ? 69.146 10.577 -30.709 1.00 54.81 87 THR A CA 1
ATOM 651 C C . THR A 1 87 ? 68.339 9.281 -30.586 1.00 54.81 87 THR A C 1
ATOM 653 O O . THR A 1 87 ? 67.164 9.263 -30.941 1.00 54.81 87 THR A O 1
ATOM 656 N N . ASN A 1 88 ? 68.908 8.223 -29.998 1.00 60.38 88 ASN A N 1
ATOM 657 C CA . ASN A 1 88 ? 68.203 6.942 -29.839 1.00 60.38 88 ASN A CA 1
ATOM 658 C C . ASN A 1 88 ? 67.112 6.988 -28.755 1.00 60.38 88 ASN A C 1
ATOM 660 O O . ASN A 1 88 ? 66.128 6.261 -28.845 1.00 60.38 88 ASN A O 1
ATOM 664 N N . TYR A 1 89 ? 67.260 7.823 -27.720 1.00 65.06 89 TYR A N 1
ATOM 665 C CA . TYR A 1 89 ? 66.248 7.934 -26.659 1.00 65.06 89 TYR A CA 1
ATOM 666 C C . TYR A 1 89 ? 65.111 8.870 -27.057 1.00 65.06 89 TYR A C 1
ATOM 668 O O . TYR A 1 89 ? 63.969 8.608 -26.687 1.00 65.06 89 TYR A O 1
ATOM 676 N N . ALA A 1 90 ? 65.393 9.911 -27.843 1.00 66.81 90 ALA A N 1
ATOM 677 C CA . ALA A 1 90 ? 64.364 10.782 -28.398 1.00 66.81 90 ALA A CA 1
ATOM 678 C C . ALA A 1 90 ? 63.358 9.992 -29.252 1.00 66.81 90 ALA A C 1
ATOM 680 O O . ALA A 1 90 ? 62.153 10.180 -29.097 1.00 66.81 90 ALA A O 1
ATOM 681 N N . GLU A 1 91 ? 63.829 9.051 -30.079 1.00 72.31 91 GLU A N 1
ATOM 682 C CA . GLU A 1 91 ? 62.959 8.164 -30.866 1.00 72.31 91 GLU A CA 1
ATOM 683 C C . GLU A 1 91 ? 62.098 7.254 -29.982 1.00 72.31 91 GLU A C 1
ATOM 685 O O . GLU A 1 91 ? 60.896 7.110 -30.213 1.00 72.31 91 GLU A O 1
ATOM 690 N N . VAL A 1 92 ? 62.681 6.678 -28.928 1.00 72.00 92 VAL A N 1
ATOM 691 C CA . VAL A 1 92 ? 61.950 5.809 -27.997 1.00 72.00 92 VAL A CA 1
ATOM 692 C C . VAL A 1 92 ? 60.891 6.587 -27.210 1.00 72.00 92 VAL A C 1
ATOM 694 O O . VAL A 1 92 ? 59.766 6.116 -27.042 1.00 72.00 92 VAL A O 1
ATOM 697 N N . ILE A 1 93 ? 61.223 7.795 -26.754 1.00 69.06 93 ILE A N 1
ATOM 698 C CA . ILE A 1 93 ? 60.297 8.677 -26.036 1.00 69.06 93 ILE A CA 1
ATOM 699 C C . ILE A 1 93 ? 59.165 9.128 -26.963 1.00 69.06 93 ILE A C 1
ATOM 701 O O . ILE A 1 93 ? 58.000 9.079 -26.566 1.00 69.06 93 ILE A O 1
ATOM 705 N N . ALA A 1 94 ? 59.478 9.492 -28.209 1.00 73.75 94 ALA A N 1
ATOM 706 C CA . ALA A 1 94 ? 58.473 9.825 -29.212 1.00 73.75 94 ALA A CA 1
ATOM 707 C C . ALA A 1 94 ? 57.539 8.635 -29.502 1.00 73.75 94 ALA A C 1
ATOM 709 O O . ALA A 1 94 ? 56.323 8.813 -29.545 1.00 73.75 94 ALA A O 1
ATOM 710 N N . GLY A 1 95 ? 58.076 7.414 -29.619 1.00 76.19 95 GLY A N 1
ATOM 711 C CA . GLY A 1 95 ? 57.284 6.194 -29.820 1.00 76.19 95 GLY A CA 1
ATOM 712 C C . GLY A 1 95 ? 56.379 5.845 -28.632 1.00 76.19 95 GLY A C 1
ATOM 713 O O . GLY A 1 95 ? 55.226 5.447 -28.820 1.00 76.19 95 GLY A O 1
ATOM 714 N N . LEU A 1 96 ? 56.862 6.049 -27.402 1.00 74.81 96 LEU A N 1
ATOM 715 C CA . LEU A 1 96 ? 56.055 5.905 -26.188 1.00 74.81 96 LEU A CA 1
ATOM 716 C C . LEU A 1 96 ? 54.917 6.928 -26.154 1.00 74.81 96 LEU A C 1
ATOM 718 O O . LEU A 1 96 ? 53.769 6.553 -25.930 1.00 74.81 96 LEU A O 1
ATOM 722 N N . HIS A 1 97 ? 55.224 8.201 -26.406 1.00 71.88 97 HIS A N 1
ATOM 723 C CA . HIS A 1 97 ? 54.235 9.275 -26.441 1.00 71.88 97 HIS A CA 1
ATOM 724 C C . HIS A 1 97 ? 53.157 9.011 -27.500 1.00 71.88 97 HIS A C 1
ATOM 726 O O . HIS A 1 97 ? 51.968 9.095 -27.203 1.00 71.88 97 HIS A O 1
ATOM 732 N N . GLN A 1 98 ? 53.563 8.589 -28.699 1.00 78.75 98 GLN A N 1
ATOM 733 C CA . GLN A 1 98 ? 52.649 8.197 -29.768 1.00 78.75 98 GLN A CA 1
ATOM 734 C C . GLN A 1 98 ? 51.746 7.025 -29.352 1.00 78.75 98 GLN A C 1
ATOM 736 O O . GLN A 1 98 ? 50.535 7.094 -29.536 1.00 78.75 98 GLN A O 1
ATOM 741 N N . SER A 1 99 ? 52.302 5.994 -28.706 1.00 77.75 99 SER A N 1
ATOM 742 C CA . SER A 1 99 ? 51.521 4.854 -28.197 1.00 77.75 99 SER A CA 1
ATOM 743 C C . SER A 1 99 ? 50.500 5.279 -27.133 1.00 77.75 99 SER A C 1
ATOM 745 O O . SER A 1 99 ? 49.396 4.740 -27.080 1.00 77.75 99 SER A O 1
ATOM 747 N N . PHE A 1 100 ? 50.837 6.256 -26.284 1.00 74.25 100 PHE A N 1
ATOM 748 C CA . PHE A 1 100 ? 49.901 6.812 -25.303 1.00 74.25 100 PHE A CA 1
ATOM 749 C C . PHE A 1 100 ? 48.797 7.645 -25.949 1.00 74.25 100 PHE A C 1
ATOM 751 O O . PHE A 1 100 ? 47.642 7.488 -25.561 1.00 74.25 100 PHE A O 1
ATOM 758 N N . LEU A 1 101 ? 49.123 8.477 -26.940 1.00 73.38 101 LEU A N 1
ATOM 759 C CA . LEU A 1 101 ? 48.125 9.222 -27.709 1.00 73.38 101 LEU A CA 1
ATOM 760 C C . LEU A 1 101 ? 47.177 8.282 -28.459 1.00 73.38 101 LEU A C 1
ATOM 762 O O . LEU A 1 101 ? 45.974 8.519 -28.483 1.00 73.38 101 LEU A O 1
ATOM 766 N N . GLU A 1 102 ? 47.693 7.186 -29.016 1.00 78.12 102 GLU A N 1
ATOM 767 C CA . GLU A 1 102 ? 46.880 6.152 -29.661 1.00 78.12 102 GLU A CA 1
ATOM 768 C C . GLU A 1 102 ? 45.966 5.453 -28.650 1.00 78.12 102 GLU A C 1
ATOM 770 O O . GLU A 1 102 ? 44.760 5.376 -28.871 1.00 78.12 102 GLU A O 1
ATOM 775 N N . MET A 1 103 ? 46.481 5.030 -27.491 1.00 75.94 103 MET A N 1
ATOM 776 C CA . MET A 1 103 ? 45.654 4.464 -26.414 1.00 75.94 103 MET A CA 1
ATOM 777 C C . MET A 1 103 ? 44.610 5.459 -25.883 1.00 75.94 103 MET A C 1
ATOM 779 O O . MET A 1 103 ? 43.484 5.062 -25.584 1.00 75.94 103 MET A O 1
ATOM 783 N N . GLN A 1 104 ? 44.944 6.747 -25.797 1.00 69.94 104 GLN A N 1
ATOM 784 C CA . GLN A 1 104 ? 44.010 7.806 -25.417 1.00 69.94 104 GLN A CA 1
ATOM 785 C C . GLN A 1 104 ? 42.931 8.012 -26.481 1.00 69.94 104 GLN A C 1
ATOM 787 O O . GLN A 1 104 ? 41.755 8.106 -26.136 1.00 69.94 104 GLN A O 1
ATOM 792 N N . GLY A 1 105 ? 43.305 8.000 -27.761 1.00 72.12 105 GLY A N 1
ATOM 793 C CA . GLY A 1 105 ? 42.368 8.011 -28.878 1.00 72.12 105 GLY A CA 1
ATOM 794 C C . GLY A 1 105 ? 41.402 6.833 -28.799 1.00 72.12 105 GLY A C 1
ATOM 795 O O . GLY A 1 105 ? 40.197 7.046 -28.797 1.00 72.12 105 GLY A O 1
ATOM 796 N N . LEU A 1 106 ? 41.915 5.612 -28.604 1.00 73.38 106 LEU A N 1
ATOM 797 C CA . LEU A 1 106 ? 41.115 4.387 -28.455 1.00 73.38 106 LEU A CA 1
ATOM 798 C C . LEU A 1 106 ? 40.192 4.416 -27.221 1.00 73.38 106 LEU A C 1
ATOM 800 O O . LEU A 1 106 ? 39.121 3.808 -27.237 1.00 73.38 106 LEU A O 1
ATOM 804 N N . ALA A 1 107 ? 40.597 5.101 -26.146 1.00 66.25 107 ALA A N 1
ATOM 805 C CA . ALA A 1 107 ? 39.783 5.316 -24.951 1.00 66.25 107 ALA A CA 1
ATOM 806 C C . ALA A 1 107 ? 38.660 6.333 -25.192 1.00 66.25 107 ALA A C 1
ATOM 808 O O . ALA A 1 107 ? 37.532 6.109 -24.764 1.00 66.25 107 ALA A O 1
ATOM 809 N N . GLN A 1 108 ? 38.941 7.425 -25.899 1.00 65.00 108 GLN A N 1
ATOM 810 C CA . GLN A 1 108 ? 37.958 8.464 -26.219 1.00 65.00 108 GLN A CA 1
ATOM 811 C C . GLN A 1 108 ? 36.973 8.012 -27.306 1.00 65.00 108 GLN A C 1
ATOM 813 O O . GLN A 1 108 ? 35.798 8.362 -27.265 1.00 65.00 108 GLN A O 1
ATOM 818 N N . THR A 1 109 ? 37.412 7.168 -28.245 1.00 64.31 109 THR A N 1
ATOM 819 C CA . THR A 1 109 ? 36.553 6.545 -29.266 1.00 64.31 109 THR A CA 1
ATOM 820 C C . THR A 1 109 ? 35.850 5.286 -28.769 1.00 64.31 109 THR A C 1
ATOM 822 O O . THR A 1 109 ? 35.222 4.587 -29.567 1.00 64.31 109 THR A O 1
ATOM 825 N N . SER A 1 110 ? 35.933 4.968 -27.471 1.00 56.44 110 SER A N 1
ATOM 826 C CA . SER A 1 110 ? 35.335 3.775 -26.863 1.00 56.44 110 SER A CA 1
ATOM 827 C C . SER A 1 110 ? 33.808 3.866 -26.727 1.00 56.44 110 SER A C 1
ATOM 829 O O . SER A 1 110 ? 33.223 3.562 -25.688 1.00 56.44 110 SER A O 1
ATOM 831 N N . ALA A 1 111 ? 33.126 4.195 -27.825 1.00 53.66 111 ALA A N 1
ATOM 832 C CA . ALA A 1 111 ? 31.738 3.825 -28.029 1.00 53.66 111 ALA A CA 1
ATOM 833 C C . ALA A 1 111 ? 31.639 2.286 -27.977 1.00 53.66 111 ALA A C 1
ATOM 835 O O . ALA A 1 111 ? 31.792 1.578 -28.965 1.00 53.66 111 ALA A O 1
ATOM 836 N N . ALA A 1 112 ? 31.471 1.799 -26.748 1.00 60.31 112 ALA A N 1
ATOM 837 C CA . ALA A 1 112 ? 31.138 0.456 -26.310 1.00 60.31 112 ALA A CA 1
ATOM 838 C C . ALA A 1 112 ? 31.965 -0.701 -26.903 1.00 60.31 112 ALA A C 1
ATOM 840 O O . ALA A 1 112 ? 31.542 -1.493 -27.750 1.00 60.31 112 ALA A O 1
ATOM 841 N N . LEU A 1 113 ? 33.148 -0.865 -26.311 1.00 64.50 113 LEU A N 1
ATOM 842 C CA . LEU A 1 113 ? 33.843 -2.149 -26.264 1.00 64.50 113 LEU A CA 1
ATOM 843 C C . LEU A 1 113 ? 32.889 -3.254 -25.777 1.00 64.50 113 LEU A C 1
ATOM 845 O O . LEU A 1 113 ? 32.091 -3.032 -24.863 1.00 64.50 113 LEU A O 1
ATOM 849 N N . SER A 1 114 ? 33.011 -4.465 -26.333 1.00 64.25 114 SER A N 1
ATOM 850 C CA . SER A 1 114 ? 32.302 -5.627 -25.782 1.00 64.25 114 SER A CA 1
ATOM 851 C C . SER A 1 114 ? 32.650 -5.835 -24.303 1.00 64.25 114 SER A C 1
ATOM 853 O O . SER A 1 114 ? 33.768 -5.515 -23.903 1.00 64.25 114 SER A O 1
ATOM 855 N N . PRO A 1 115 ? 31.769 -6.409 -23.464 1.00 64.06 115 PRO A N 1
ATOM 856 C CA . PRO A 1 115 ? 32.062 -6.635 -22.043 1.00 64.06 115 PRO A CA 1
ATOM 857 C C . PRO A 1 115 ? 33.353 -7.417 -21.818 1.00 64.06 115 PRO A C 1
ATOM 859 O O . PRO A 1 115 ? 34.104 -7.152 -20.882 1.00 64.06 115 PRO A O 1
ATOM 862 N N . THR A 1 116 ? 33.639 -8.363 -22.713 1.00 68.25 116 THR A N 1
ATOM 863 C CA . THR A 1 116 ? 34.875 -9.144 -22.711 1.00 68.25 116 THR A CA 1
ATOM 864 C C . THR A 1 116 ? 36.085 -8.285 -23.072 1.00 68.25 116 THR A C 1
ATOM 866 O O . THR A 1 116 ? 37.105 -8.381 -22.393 1.00 68.25 116 THR A O 1
ATOM 869 N N . ALA A 1 117 ? 35.974 -7.422 -24.088 1.00 69.75 117 ALA A N 1
ATOM 870 C CA . ALA A 1 117 ? 37.023 -6.478 -24.469 1.00 69.75 117 ALA A CA 1
ATOM 871 C C . ALA A 1 117 ? 37.260 -5.419 -23.381 1.00 69.75 117 ALA A C 1
ATOM 873 O O . ALA A 1 117 ? 38.400 -5.175 -23.013 1.00 69.75 117 ALA A O 1
ATOM 874 N N . ALA A 1 118 ? 36.203 -4.863 -22.788 1.00 66.94 118 ALA A N 1
ATOM 875 C CA . ALA A 1 118 ? 36.288 -3.917 -21.680 1.00 66.94 118 ALA A CA 1
ATOM 876 C C . ALA A 1 118 ? 36.948 -4.551 -20.443 1.00 66.94 118 ALA A C 1
ATOM 878 O O . ALA A 1 118 ? 37.854 -3.964 -19.852 1.00 66.94 118 ALA A O 1
ATOM 879 N N . ALA A 1 119 ? 36.558 -5.777 -20.077 1.00 68.25 119 ALA A N 1
ATOM 880 C CA . ALA A 1 119 ? 37.180 -6.509 -18.976 1.00 68.25 119 ALA A CA 1
ATOM 881 C C . ALA A 1 119 ? 38.650 -6.859 -19.263 1.00 68.25 119 ALA A C 1
ATOM 883 O O . ALA A 1 119 ? 39.476 -6.794 -18.353 1.00 68.25 119 ALA A O 1
ATOM 884 N N . ALA A 1 120 ? 38.988 -7.216 -20.507 1.00 73.00 120 ALA A N 1
ATOM 885 C CA . ALA A 1 120 ? 40.363 -7.471 -20.926 1.00 73.00 120 ALA A CA 1
ATOM 886 C C . ALA A 1 120 ? 41.217 -6.196 -20.853 1.00 73.00 120 ALA A C 1
ATOM 888 O O . ALA A 1 120 ? 42.256 -6.218 -20.199 1.00 73.00 120 ALA A O 1
ATOM 889 N N . THR A 1 121 ? 40.740 -5.077 -21.411 1.00 72.19 121 THR A N 1
ATOM 890 C CA . THR A 1 121 ? 41.398 -3.763 -21.320 1.00 72.19 121 THR A CA 1
ATOM 891 C C . THR A 1 121 ? 41.608 -3.352 -19.865 1.00 72.19 121 THR A C 1
ATOM 893 O O . THR A 1 121 ? 42.707 -2.941 -19.499 1.00 72.19 121 THR A O 1
ATOM 896 N N . ARG A 1 122 ? 40.599 -3.541 -19.000 1.00 71.75 122 ARG A 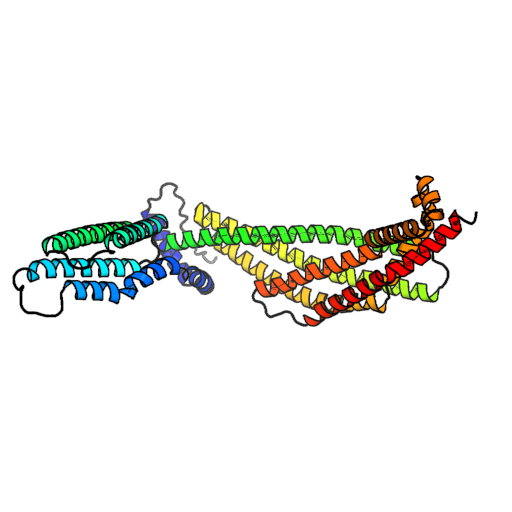N 1
ATOM 897 C CA . ARG A 1 122 ? 40.713 -3.231 -17.568 1.00 71.75 122 ARG A CA 1
ATOM 898 C C . ARG A 1 122 ? 41.782 -4.077 -16.875 1.00 71.75 122 ARG A C 1
ATOM 900 O O . ARG A 1 122 ? 42.615 -3.525 -16.169 1.00 71.75 122 ARG A O 1
ATOM 907 N N . ARG A 1 123 ? 41.808 -5.394 -17.109 1.00 74.44 123 ARG A N 1
ATOM 908 C CA . ARG A 1 123 ? 42.833 -6.289 -16.537 1.00 74.44 123 ARG A CA 1
ATOM 909 C C . ARG A 1 123 ? 44.237 -5.952 -17.036 1.00 74.44 123 ARG A C 1
ATOM 911 O O . ARG A 1 123 ? 45.181 -6.004 -16.255 1.00 74.44 123 ARG A O 1
ATOM 918 N N . SER A 1 124 ? 44.385 -5.617 -18.317 1.00 78.50 124 SER A N 1
ATOM 919 C CA . SER A 1 124 ? 45.669 -5.205 -18.893 1.00 78.50 124 SER A CA 1
ATOM 920 C C . SER A 1 124 ? 46.164 -3.890 -18.285 1.00 78.50 124 SER A C 1
ATOM 922 O O . SER A 1 124 ? 47.348 -3.782 -17.970 1.00 78.50 124 SER A O 1
ATOM 924 N N . LEU A 1 125 ? 45.264 -2.931 -18.047 1.00 74.69 125 LEU A N 1
ATOM 925 C CA . LEU A 1 125 ? 45.580 -1.667 -17.381 1.00 74.69 125 LEU A CA 1
ATOM 926 C C . LEU A 1 125 ? 45.956 -1.876 -15.904 1.00 74.69 125 LEU A C 1
ATOM 928 O O . LEU A 1 125 ? 46.988 -1.382 -15.458 1.00 74.69 125 LEU A O 1
ATOM 932 N N . GLU A 1 126 ? 45.170 -2.657 -15.159 1.00 73.62 126 GLU A N 1
ATOM 933 C CA . GLU A 1 126 ? 45.460 -3.015 -13.762 1.00 73.62 126 GLU A CA 1
ATOM 934 C C . GLU A 1 126 ? 46.819 -3.726 -13.641 1.00 73.62 126 GLU A C 1
ATOM 936 O O . GLU A 1 126 ? 47.629 -3.373 -12.785 1.00 73.62 126 GLU A O 1
ATOM 941 N N . ALA A 1 127 ? 47.121 -4.670 -14.541 1.00 77.75 127 ALA A N 1
ATOM 942 C CA . ALA A 1 127 ? 48.403 -5.372 -14.568 1.00 77.75 127 ALA A CA 1
ATOM 943 C C . ALA A 1 127 ? 49.587 -4.437 -14.866 1.00 77.75 127 ALA A C 1
ATOM 945 O O . ALA A 1 127 ? 50.638 -4.576 -14.237 1.00 77.75 127 ALA A O 1
ATOM 946 N N . PHE A 1 128 ? 49.423 -3.484 -15.790 1.00 80.19 128 PHE A N 1
ATOM 947 C CA . PHE A 1 128 ? 50.424 -2.452 -16.075 1.00 80.19 128 PHE A CA 1
ATOM 948 C C . PHE A 1 128 ? 50.682 -1.571 -14.842 1.00 80.19 128 PHE A C 1
ATOM 950 O O . PHE A 1 128 ? 51.829 -1.391 -14.433 1.00 80.19 128 PHE A O 1
ATOM 957 N N . ILE A 1 129 ? 49.616 -1.102 -14.184 1.00 74.44 129 ILE A N 1
ATOM 958 C CA . ILE A 1 129 ? 49.698 -0.279 -12.967 1.00 74.44 129 ILE A CA 1
ATOM 959 C C . ILE A 1 129 ? 50.402 -1.038 -11.837 1.00 74.44 129 ILE A C 1
ATOM 961 O O . ILE A 1 129 ? 51.319 -0.504 -11.212 1.00 74.44 129 ILE A O 1
ATOM 965 N N . SER A 1 130 ? 50.014 -2.290 -11.578 1.00 76.19 130 SER A N 1
ATOM 966 C CA . SER A 1 130 ? 50.617 -3.095 -10.511 1.00 76.19 130 SER A CA 1
ATOM 967 C C . SER A 1 130 ? 52.106 -3.352 -10.754 1.00 76.19 130 SER A C 1
ATOM 969 O O . SER A 1 130 ? 52.904 -3.186 -9.834 1.00 76.19 130 SER A O 1
ATOM 971 N N . ARG A 1 131 ? 52.512 -3.694 -11.986 1.00 78.31 131 ARG A N 1
ATOM 972 C CA . ARG A 1 131 ? 53.934 -3.901 -12.329 1.00 78.31 131 ARG A CA 1
ATOM 973 C C . ARG A 1 131 ? 54.758 -2.633 -12.135 1.00 78.31 131 ARG A C 1
ATOM 975 O O . ARG A 1 131 ? 55.864 -2.692 -11.600 1.00 78.31 131 ARG A O 1
ATOM 982 N N . ARG A 1 132 ? 54.193 -1.480 -12.491 1.00 71.06 132 ARG A N 1
ATOM 983 C CA . ARG A 1 132 ? 54.858 -0.187 -12.330 1.00 71.06 132 ARG A CA 1
ATOM 984 C C . ARG A 1 132 ? 54.953 0.254 -10.872 1.00 71.06 132 ARG A C 1
ATOM 986 O O . ARG A 1 132 ? 55.999 0.743 -10.464 1.00 71.06 132 ARG A O 1
ATOM 993 N N . SER A 1 133 ? 53.907 0.042 -10.075 1.00 68.31 133 SER A N 1
ATOM 994 C CA . SER A 1 133 ? 53.911 0.360 -8.640 1.00 68.31 133 SER A CA 1
ATOM 995 C C . SER A 1 133 ? 54.968 -0.448 -7.875 1.00 68.31 133 SER A C 1
ATOM 997 O O . SER A 1 133 ? 55.662 0.100 -7.022 1.00 68.31 133 SER A O 1
ATOM 999 N N . ILE A 1 134 ? 55.164 -1.718 -8.246 1.00 65.44 134 ILE A N 1
ATOM 1000 C CA . ILE A 1 134 ? 56.182 -2.601 -7.656 1.00 65.44 134 ILE A CA 1
ATOM 1001 C C . ILE A 1 134 ? 57.608 -2.163 -8.041 1.00 65.44 134 ILE A C 1
ATOM 1003 O O . ILE A 1 134 ? 58.523 -2.245 -7.223 1.00 65.44 134 ILE A O 1
ATOM 1007 N N . ASN A 1 135 ? 57.802 -1.655 -9.263 1.00 63.50 135 ASN A N 1
ATOM 1008 C CA . ASN A 1 135 ? 59.123 -1.291 -9.790 1.00 63.50 135 ASN A CA 1
ATOM 1009 C C . ASN A 1 135 ? 59.513 0.190 -9.581 1.00 63.50 135 ASN A C 1
ATOM 1011 O O . ASN A 1 135 ? 60.695 0.525 -9.665 1.00 63.50 135 ASN A O 1
ATOM 1015 N N . GLY A 1 136 ? 58.552 1.076 -9.292 1.00 57.88 136 GLY A N 1
ATOM 1016 C CA . GLY A 1 136 ? 58.742 2.532 -9.207 1.00 57.88 136 GLY A CA 1
ATOM 1017 C C . GLY A 1 136 ? 59.242 3.072 -7.860 1.00 57.88 136 GLY A C 1
ATOM 1018 O O . GLY A 1 136 ? 59.524 4.261 -7.747 1.00 57.88 136 GLY A O 1
ATOM 1019 N N . GLY A 1 137 ? 59.377 2.229 -6.832 1.00 53.78 137 GLY A N 1
ATOM 1020 C CA . GLY A 1 137 ? 59.668 2.669 -5.460 1.00 53.78 137 GLY A CA 1
ATOM 1021 C C . GLY A 1 137 ? 61.124 3.031 -5.132 1.00 53.78 137 GLY A C 1
ATOM 1022 O O . GLY A 1 137 ? 61.381 3.458 -4.016 1.00 53.78 137 GLY A O 1
ATOM 1023 N N . ASN A 1 138 ? 62.094 2.862 -6.041 1.00 53.56 138 ASN A N 1
ATOM 1024 C CA . ASN A 1 138 ? 63.522 3.072 -5.735 1.00 53.56 138 ASN A CA 1
ATOM 1025 C C . ASN A 1 138 ? 64.318 3.593 -6.951 1.00 53.56 138 ASN A C 1
ATOM 1027 O O . ASN A 1 138 ? 65.187 2.901 -7.488 1.00 53.56 138 ASN A O 1
ATOM 1031 N N . HIS A 1 139 ? 64.021 4.811 -7.414 1.00 55.56 139 HIS A N 1
ATOM 1032 C CA . HIS A 1 139 ? 64.764 5.477 -8.503 1.00 55.56 139 HIS A CA 1
ATOM 1033 C C . HIS A 1 139 ? 65.794 6.517 -8.029 1.00 55.56 139 HIS A C 1
ATOM 1035 O O . HIS A 1 139 ? 66.424 7.186 -8.846 1.00 55.56 139 HIS A O 1
ATOM 1041 N N . SER A 1 140 ? 66.056 6.615 -6.723 1.00 51.81 140 SER A N 1
ATOM 1042 C CA . SER A 1 140 ? 67.139 7.465 -6.217 1.00 51.81 140 SER A CA 1
ATOM 1043 C C . SER A 1 140 ? 68.514 6.880 -6.575 1.00 51.81 140 SER A C 1
ATOM 1045 O O . SER A 1 140 ? 68.986 5.944 -5.935 1.00 51.81 140 SER A O 1
ATOM 1047 N N . ARG A 1 141 ? 69.149 7.484 -7.594 1.00 54.47 141 ARG A N 1
ATOM 1048 C CA . ARG A 1 141 ? 70.553 7.334 -8.043 1.00 54.47 141 ARG A CA 1
ATOM 1049 C C . ARG A 1 141 ? 70.963 5.942 -8.549 1.00 54.47 141 ARG A C 1
ATOM 1051 O O . ARG A 1 141 ? 71.518 5.142 -7.800 1.00 54.47 141 ARG A O 1
ATOM 1058 N N . ARG A 1 142 ? 70.813 5.674 -9.854 1.00 56.00 142 ARG A N 1
ATOM 1059 C CA . ARG A 1 142 ? 71.447 4.508 -10.507 1.00 56.00 142 ARG A CA 1
ATOM 1060 C C . ARG A 1 142 ? 72.052 4.832 -11.875 1.00 56.00 142 ARG A C 1
ATOM 1062 O O . ARG A 1 142 ? 71.558 5.689 -12.596 1.00 56.00 142 ARG A O 1
ATOM 1069 N N . ASN A 1 143 ? 73.129 4.102 -12.181 1.00 60.53 143 ASN A N 1
ATOM 1070 C CA . ASN A 1 143 ? 73.953 4.158 -13.392 1.00 60.53 143 ASN A CA 1
ATOM 1071 C C . ASN A 1 143 ? 73.132 4.139 -14.697 1.00 60.53 143 ASN A C 1
ATOM 1073 O O . ASN A 1 143 ? 72.101 3.471 -14.780 1.00 60.53 143 ASN A O 1
ATOM 1077 N N . SER A 1 144 ? 73.653 4.784 -15.745 1.00 59.31 144 SER A N 1
ATOM 1078 C CA . SER A 1 144 ? 73.055 4.892 -17.091 1.00 59.31 144 SER A CA 1
ATOM 1079 C C . SER A 1 144 ? 72.654 3.553 -17.735 1.00 59.31 144 SER A C 1
ATOM 1081 O O . SER A 1 144 ? 71.713 3.503 -18.525 1.00 59.31 144 SER A O 1
ATOM 1083 N N . SER A 1 145 ? 73.297 2.441 -17.362 1.00 62.78 145 SER A N 1
ATOM 1084 C CA . SER A 1 145 ? 72.935 1.090 -17.817 1.00 62.78 145 SER A CA 1
ATOM 1085 C C . SER A 1 145 ? 71.586 0.597 -17.276 1.00 62.78 145 SER A C 1
ATOM 1087 O O . SER A 1 145 ? 70.856 -0.095 -17.985 1.00 62.78 145 SER A O 1
ATOM 1089 N N . HIS A 1 146 ? 71.214 0.977 -16.050 1.00 65.06 146 HIS A N 1
ATOM 1090 C CA . HIS A 1 146 ? 69.909 0.645 -15.469 1.00 65.06 146 HIS A CA 1
ATOM 1091 C C . HIS A 1 146 ? 68.788 1.515 -16.037 1.00 65.06 146 HIS A C 1
ATOM 1093 O O . HIS A 1 146 ? 67.648 1.062 -16.105 1.00 65.06 146 HIS A O 1
ATOM 1099 N N . LEU A 1 147 ? 69.117 2.735 -16.470 1.00 66.44 147 LEU A N 1
ATOM 1100 C CA . LEU A 1 147 ? 68.180 3.631 -17.141 1.00 66.44 147 LEU A CA 1
ATOM 1101 C C . LEU A 1 147 ? 67.763 3.060 -18.498 1.00 66.44 147 LEU A C 1
ATOM 1103 O O . LEU A 1 147 ? 66.570 2.977 -18.773 1.00 66.44 147 LEU A O 1
ATOM 1107 N N . LYS A 1 148 ? 68.724 2.557 -19.285 1.00 69.25 148 LYS A N 1
ATOM 1108 C CA . LYS A 1 148 ? 68.431 1.856 -20.542 1.00 69.25 148 LYS A CA 1
ATOM 1109 C C . LYS A 1 148 ? 67.533 0.635 -20.325 1.00 69.25 148 LYS A C 1
ATOM 1111 O O . LYS A 1 148 ? 66.488 0.528 -20.951 1.00 69.25 148 LYS A O 1
ATOM 1116 N N . ALA A 1 149 ? 67.892 -0.240 -19.383 1.00 72.50 149 ALA A N 1
ATOM 1117 C CA . ALA A 1 149 ? 67.102 -1.436 -19.083 1.00 72.50 149 ALA A CA 1
ATOM 1118 C C . ALA A 1 149 ? 65.687 -1.110 -18.562 1.00 72.50 149 ALA A C 1
ATOM 1120 O O . ALA A 1 149 ? 64.733 -1.818 -18.876 1.00 72.50 149 ALA A O 1
ATOM 1121 N N . GLY A 1 150 ? 65.538 -0.035 -17.780 1.00 72.06 150 GLY A N 1
ATOM 1122 C CA . GLY A 1 150 ? 64.236 0.439 -17.309 1.00 72.06 150 GLY A CA 1
ATOM 1123 C C . GLY A 1 150 ? 63.368 0.996 -18.438 1.00 72.06 150 GLY A C 1
ATOM 1124 O O . GLY A 1 150 ? 62.171 0.717 -18.480 1.00 72.06 150 GLY A O 1
ATOM 1125 N N . LEU A 1 151 ? 63.974 1.731 -19.371 1.00 72.38 151 LEU A N 1
ATOM 1126 C CA . LEU A 1 151 ? 63.288 2.296 -20.528 1.00 72.38 151 LEU A CA 1
ATOM 1127 C C . LEU A 1 151 ? 62.879 1.205 -21.530 1.00 72.38 151 LEU A C 1
ATOM 1129 O O . LEU A 1 151 ? 61.729 1.183 -21.954 1.00 72.38 151 LEU A O 1
ATOM 1133 N N . ASP A 1 152 ? 63.764 0.250 -21.827 1.00 77.25 152 ASP A N 1
ATOM 1134 C CA . ASP A 1 152 ? 63.465 -0.900 -22.693 1.00 77.25 152 ASP A CA 1
ATOM 1135 C C . ASP A 1 152 ? 62.314 -1.747 -22.114 1.00 77.25 152 ASP A C 1
ATOM 1137 O O . ASP A 1 152 ? 61.420 -2.184 -22.843 1.00 77.25 152 ASP A O 1
ATOM 1141 N N . ASN A 1 153 ? 62.281 -1.925 -20.787 1.00 79.81 153 ASN A N 1
ATOM 1142 C CA . ASN A 1 153 ? 61.177 -2.607 -20.112 1.00 79.81 153 ASN A CA 1
ATOM 1143 C C . ASN A 1 153 ? 59.865 -1.806 -20.204 1.00 79.81 153 ASN A C 1
ATOM 1145 O O . ASN A 1 153 ? 58.820 -2.375 -20.509 1.00 79.81 153 ASN A O 1
ATOM 1149 N N . LEU A 1 154 ? 59.916 -0.483 -20.013 1.00 78.75 154 LEU A N 1
ATOM 1150 C CA . LEU A 1 154 ? 58.745 0.387 -20.156 1.00 78.75 154 LEU A CA 1
ATOM 1151 C C . LEU A 1 154 ? 58.182 0.352 -21.584 1.00 78.75 154 LEU A C 1
ATOM 1153 O O . LEU A 1 154 ? 56.970 0.268 -21.760 1.00 78.75 154 LEU A O 1
ATOM 1157 N N . VAL A 1 155 ? 59.044 0.373 -22.602 1.00 83.00 155 VAL A N 1
ATOM 1158 C CA . VAL A 1 155 ? 58.649 0.249 -24.015 1.00 83.00 155 VAL A CA 1
ATOM 1159 C C . VAL A 1 155 ? 57.987 -1.093 -24.285 1.00 83.00 155 VAL A C 1
ATOM 1161 O O . VAL A 1 155 ? 56.950 -1.137 -24.951 1.00 83.00 155 VAL A O 1
ATOM 1164 N N . GLY A 1 156 ? 58.538 -2.179 -23.737 1.00 83.62 156 GLY A N 1
ATOM 1165 C CA . GLY A 1 156 ? 57.929 -3.504 -23.813 1.00 83.62 156 GLY A CA 1
ATOM 1166 C C . GLY A 1 156 ? 56.543 -3.545 -23.165 1.00 83.62 156 GLY A C 1
ATOM 1167 O O . GLY A 1 156 ? 55.590 -4.033 -23.771 1.00 83.62 156 GLY A O 1
ATOM 1168 N N . GLU A 1 157 ? 56.397 -2.983 -21.964 1.00 82.44 157 GLU A N 1
ATOM 1169 C CA . GLU A 1 157 ? 55.125 -2.947 -21.234 1.00 82.44 157 GLU A CA 1
ATOM 1170 C C . GLU A 1 157 ? 54.067 -2.074 -21.924 1.00 82.44 157 GLU A C 1
ATOM 1172 O O . GLU A 1 157 ? 52.913 -2.492 -22.043 1.00 82.44 157 GLU A O 1
ATOM 1177 N N . VAL A 1 158 ? 54.451 -0.901 -22.434 1.00 83.00 158 VAL A N 1
ATOM 1178 C CA . VAL A 1 158 ? 53.555 -0.002 -23.179 1.00 83.00 158 VAL A CA 1
ATOM 1179 C C . VAL A 1 158 ? 53.153 -0.614 -24.520 1.00 83.00 158 VAL A C 1
ATOM 1181 O O . VAL A 1 158 ? 51.978 -0.567 -24.873 1.00 83.00 158 VAL A O 1
ATOM 1184 N N . SER A 1 159 ? 54.072 -1.271 -25.233 1.00 85.62 159 SER A N 1
ATOM 1185 C CA . SER A 1 159 ? 53.758 -1.966 -26.491 1.00 85.62 159 SER A CA 1
ATOM 1186 C C . SER A 1 159 ? 52.796 -3.136 -26.276 1.00 85.62 159 SER A C 1
ATOM 1188 O O . SER A 1 159 ? 51.871 -3.340 -27.066 1.00 85.62 159 SER A O 1
ATOM 1190 N N . LEU A 1 160 ? 52.970 -3.894 -25.187 1.00 84.62 160 LEU A N 1
ATOM 1191 C CA . LEU A 1 160 ? 52.045 -4.962 -24.806 1.00 84.62 160 LEU A CA 1
ATOM 1192 C C . LEU A 1 160 ? 50.661 -4.401 -24.465 1.00 84.62 160 LEU A C 1
ATOM 1194 O O . LEU A 1 160 ? 49.660 -4.914 -24.970 1.00 84.62 160 LEU A O 1
ATOM 1198 N N . LEU A 1 161 ? 50.594 -3.336 -23.658 1.00 82.69 161 LEU A N 1
ATOM 1199 C CA . LEU A 1 161 ? 49.336 -2.672 -23.314 1.00 82.69 161 LEU A CA 1
ATOM 1200 C C . LEU A 1 161 ? 48.624 -2.148 -24.567 1.00 82.69 161 LEU A C 1
ATOM 1202 O O . LEU A 1 161 ? 47.447 -2.451 -24.765 1.00 82.69 161 LEU A O 1
ATOM 1206 N N . HIS A 1 162 ? 49.349 -1.454 -25.447 1.00 83.19 162 HIS A N 1
ATOM 1207 C CA . HIS A 1 162 ? 48.824 -0.940 -26.707 1.00 83.19 162 HIS A CA 1
ATOM 1208 C C . HIS A 1 162 ? 48.294 -2.069 -27.602 1.00 83.19 162 HIS A C 1
ATOM 1210 O O . HIS A 1 162 ? 47.163 -2.005 -28.074 1.00 83.19 162 HIS A O 1
ATOM 1216 N N . THR A 1 163 ? 49.042 -3.166 -27.758 1.00 84.88 163 THR A N 1
ATOM 1217 C CA . THR A 1 163 ? 48.604 -4.328 -28.553 1.00 84.88 163 THR A CA 1
ATOM 1218 C C . THR A 1 163 ? 47.324 -4.953 -27.990 1.00 84.88 163 THR A C 1
ATOM 1220 O O . THR A 1 163 ? 46.416 -5.314 -28.744 1.00 84.88 163 THR A O 1
ATOM 1223 N N . HIS A 1 164 ? 47.214 -5.067 -26.662 1.00 81.44 164 HIS A N 1
ATOM 1224 C CA . HIS A 1 164 ? 46.008 -5.567 -26.003 1.00 81.44 164 HIS A CA 1
ATOM 1225 C C . HIS A 1 164 ? 44.817 -4.622 -26.169 1.00 81.44 164 HIS A C 1
ATOM 1227 O O . HIS A 1 164 ? 43.703 -5.092 -26.413 1.00 81.44 164 HIS A O 1
ATOM 1233 N N . MET A 1 165 ? 45.043 -3.314 -26.075 1.00 79.06 165 MET A N 1
ATOM 1234 C CA . MET A 1 165 ? 44.006 -2.298 -26.225 1.00 79.06 165 MET A CA 1
ATOM 1235 C C . MET A 1 165 ? 43.509 -2.218 -27.671 1.00 79.06 165 MET A C 1
ATOM 1237 O O . MET A 1 165 ? 42.305 -2.295 -27.896 1.00 79.06 165 MET A O 1
ATOM 1241 N N . SER A 1 166 ? 44.410 -2.220 -28.653 1.00 80.88 166 SER A N 1
ATOM 1242 C CA . SER A 1 166 ? 44.090 -2.246 -30.086 1.00 80.88 166 SER A CA 1
ATOM 1243 C C . SER A 1 166 ? 43.372 -3.535 -30.501 1.00 80.88 166 SER A C 1
ATOM 1245 O O . SER A 1 166 ? 42.390 -3.493 -31.242 1.00 80.88 166 SER A O 1
ATOM 1247 N N . ARG A 1 167 ? 43.777 -4.695 -29.960 1.00 81.12 167 ARG A N 1
ATOM 1248 C CA . ARG A 1 167 ? 43.074 -5.975 -30.175 1.00 81.12 167 ARG A CA 1
ATOM 1249 C C . ARG A 1 167 ? 41.706 -6.031 -29.491 1.00 81.12 167 ARG A C 1
ATOM 1251 O O . ARG A 1 167 ? 40.814 -6.725 -29.963 1.00 81.12 167 ARG A O 1
ATOM 1258 N N . SER A 1 168 ? 41.536 -5.336 -28.373 1.00 75.19 168 SER A N 1
ATOM 1259 C CA . SER A 1 168 ? 40.241 -5.237 -27.691 1.00 75.19 168 SER A CA 1
ATOM 1260 C C . SER A 1 168 ? 39.318 -4.255 -28.415 1.00 75.19 168 SER A C 1
ATOM 1262 O O . SER A 1 168 ? 38.123 -4.507 -28.537 1.00 75.19 168 SER A O 1
ATOM 1264 N N . HIS A 1 169 ? 39.876 -3.184 -28.977 1.00 72.88 169 HIS A N 1
ATOM 1265 C CA . HIS A 1 169 ? 39.161 -2.207 -29.791 1.00 72.88 169 HIS A CA 1
ATOM 1266 C C . HIS A 1 169 ? 38.718 -2.774 -31.146 1.00 72.88 169 HIS A C 1
ATOM 1268 O O . HIS A 1 169 ? 37.659 -2.414 -31.644 1.00 72.88 169 HIS A O 1
ATOM 1274 N N . SER A 1 170 ? 39.443 -3.733 -31.728 1.00 71.75 170 SER A N 1
ATOM 1275 C CA . SER A 1 170 ? 38.956 -4.452 -32.917 1.00 71.75 170 SER A CA 1
ATOM 1276 C C . SER A 1 170 ? 37.764 -5.383 -32.635 1.00 71.75 170 SER A C 1
ATOM 1278 O O . SER A 1 170 ? 37.123 -5.858 -33.570 1.00 71.75 170 SER A O 1
ATOM 1280 N N . LEU A 1 171 ? 37.428 -5.604 -31.357 1.00 67.25 171 LEU A N 1
ATOM 1281 C CA . LEU A 1 171 ? 36.221 -6.292 -30.883 1.00 67.25 171 LEU A CA 1
ATOM 1282 C C . LEU A 1 171 ? 35.144 -5.300 -30.406 1.00 67.25 171 LEU A C 1
ATOM 1284 O O . LEU A 1 171 ? 34.375 -5.603 -29.484 1.00 67.25 171 LEU A O 1
ATOM 1288 N N . GLN A 1 172 ? 35.114 -4.103 -30.997 1.00 67.06 172 GLN A N 1
ATOM 1289 C CA . GLN A 1 172 ? 34.019 -3.155 -30.826 1.00 67.06 172 GLN A CA 1
ATOM 1290 C C . GLN A 1 172 ?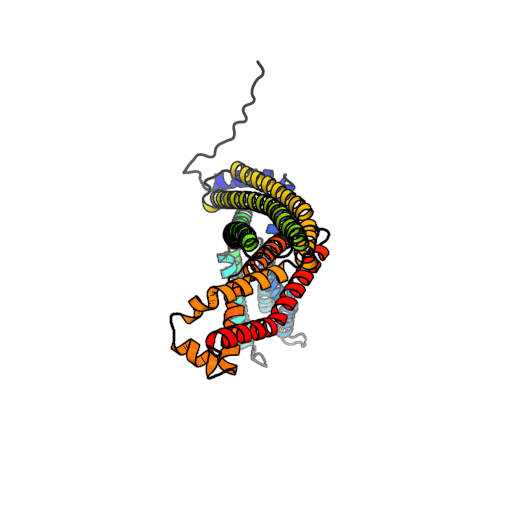 32.695 -3.811 -31.205 1.00 67.06 172 GLN A C 1
ATOM 1292 O O . GLN A 1 172 ? 32.555 -4.413 -32.274 1.00 67.06 1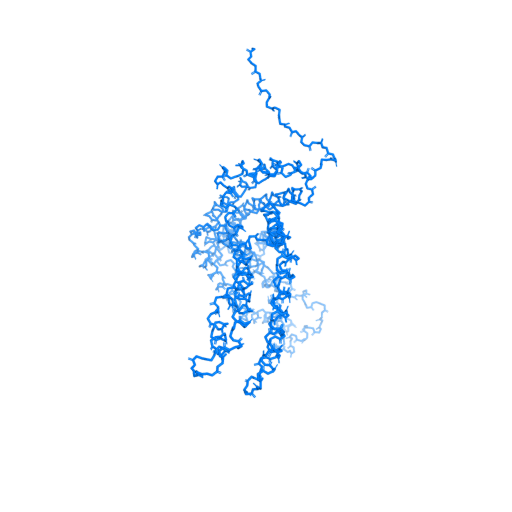72 GLN A O 1
ATOM 1297 N N . LEU A 1 173 ? 31.723 -3.701 -30.303 1.00 62.72 173 LEU A N 1
ATOM 1298 C CA . LEU A 1 173 ? 30.357 -4.072 -30.624 1.00 62.72 173 LEU A CA 1
ATOM 1299 C C . LEU A 1 173 ? 29.833 -3.058 -31.636 1.00 62.72 173 LEU A C 1
ATOM 1301 O O . LEU A 1 173 ? 30.119 -1.864 -31.549 1.00 62.72 173 LEU A O 1
ATOM 1305 N N . SER A 1 174 ? 29.033 -3.518 -32.592 1.00 68.75 174 SER A N 1
ATOM 1306 C CA . SER A 1 174 ? 28.292 -2.570 -33.425 1.00 68.75 174 SER A CA 1
ATOM 1307 C C . SER A 1 174 ? 27.370 -1.724 -32.537 1.00 68.75 174 SER A C 1
ATOM 1309 O O . SER A 1 174 ? 26.836 -2.239 -31.556 1.00 68.75 174 SER A O 1
ATOM 1311 N N . ASN A 1 175 ? 27.094 -0.468 -32.901 1.00 63.16 175 ASN A N 1
ATOM 1312 C CA . ASN A 1 175 ? 26.144 0.380 -32.158 1.00 63.16 175 ASN A CA 1
ATOM 1313 C C . ASN A 1 175 ? 24.808 -0.339 -31.879 1.00 63.16 175 ASN A C 1
ATOM 1315 O O . ASN A 1 175 ? 24.229 -0.188 -30.806 1.00 63.16 175 ASN A O 1
ATOM 1319 N N . SER A 1 176 ? 24.349 -1.180 -32.813 1.00 59.44 176 SER A N 1
ATOM 1320 C CA . SER A 1 176 ? 23.140 -1.994 -32.645 1.00 59.44 176 SER A CA 1
ATOM 1321 C C . SER A 1 176 ? 23.251 -3.054 -31.542 1.00 59.44 176 SER A C 1
ATOM 1323 O O . SER A 1 176 ? 22.293 -3.299 -30.814 1.00 59.44 176 SER A O 1
ATOM 1325 N N . GLU A 1 177 ? 24.427 -3.648 -31.370 1.00 63.19 177 GLU A N 1
ATOM 1326 C CA . GLU A 1 177 ? 24.697 -4.690 -30.379 1.00 63.19 177 GLU A CA 1
ATOM 1327 C C . GLU A 1 177 ? 24.894 -4.095 -28.979 1.00 63.19 177 GLU A C 1
ATOM 1329 O O . GLU A 1 177 ? 24.416 -4.647 -27.992 1.00 63.19 177 GLU A O 1
ATOM 1334 N N . VAL A 1 178 ? 25.484 -2.902 -28.902 1.00 65.31 178 VAL A N 1
ATOM 1335 C CA . VAL A 1 178 ? 25.573 -2.092 -27.677 1.00 65.31 178 VAL A CA 1
ATOM 1336 C C . VAL A 1 178 ? 24.183 -1.731 -27.171 1.00 65.31 178 VAL A C 1
ATOM 1338 O O . VAL A 1 178 ? 23.876 -1.898 -25.990 1.00 65.31 178 VAL A O 1
ATOM 1341 N N . VAL A 1 179 ? 23.328 -1.247 -28.074 1.00 65.19 179 VAL A N 1
ATOM 1342 C CA . VAL A 1 179 ? 21.935 -0.919 -27.768 1.00 65.19 179 VAL A CA 1
ATOM 1343 C C . VAL A 1 179 ? 21.176 -2.172 -27.334 1.00 65.19 179 VAL A C 1
ATOM 1345 O O . VAL A 1 179 ? 20.475 -2.122 -26.327 1.00 65.19 179 VAL A O 1
ATOM 1348 N N . ALA A 1 180 ? 21.357 -3.304 -28.020 1.00 64.50 180 ALA A N 1
ATOM 1349 C CA . ALA A 1 180 ? 20.734 -4.571 -27.640 1.00 64.50 180 ALA A CA 1
ATOM 1350 C C . ALA A 1 180 ? 21.178 -5.041 -26.245 1.00 64.50 180 ALA A C 1
ATOM 1352 O O . ALA A 1 180 ? 20.341 -5.445 -25.439 1.00 64.50 180 ALA A O 1
ATOM 1353 N N . GLN A 1 181 ? 22.470 -4.940 -25.921 1.00 68.06 181 GLN A N 1
ATOM 1354 C CA . GLN A 1 181 ? 22.981 -5.339 -24.614 1.00 68.06 181 GLN A CA 1
ATOM 1355 C C . GLN A 1 181 ? 22.455 -4.432 -23.496 1.00 68.06 181 GLN A C 1
ATOM 1357 O O . GLN A 1 181 ? 21.964 -4.935 -22.484 1.00 68.06 181 GLN A O 1
ATOM 1362 N N . LYS A 1 182 ? 22.500 -3.109 -23.686 1.00 69.00 182 LYS A N 1
ATOM 1363 C CA . LYS A 1 182 ? 21.950 -2.146 -22.722 1.00 69.00 182 LYS A CA 1
ATOM 1364 C C . LYS A 1 182 ? 20.446 -2.337 -22.534 1.00 69.00 182 LYS A C 1
ATOM 1366 O O . LYS A 1 182 ? 19.967 -2.326 -21.403 1.00 69.00 182 LYS A O 1
ATOM 1371 N N . ALA A 1 183 ? 19.709 -2.577 -23.619 1.00 66.00 183 ALA A N 1
ATOM 1372 C CA . ALA A 1 183 ? 18.288 -2.899 -23.558 1.00 66.00 183 ALA A CA 1
ATOM 1373 C C . ALA A 1 183 ? 18.039 -4.196 -22.772 1.00 66.00 183 ALA A C 1
ATOM 1375 O O . ALA A 1 183 ? 17.144 -4.234 -21.933 1.00 66.00 183 ALA A O 1
ATOM 1376 N N . ALA A 1 184 ? 18.858 -5.233 -22.972 1.00 69.38 184 ALA A N 1
ATOM 1377 C CA . ALA A 1 184 ? 18.750 -6.495 -22.244 1.00 69.38 184 ALA A CA 1
ATOM 1378 C C . ALA A 1 184 ? 19.109 -6.367 -20.750 1.00 69.38 184 ALA A C 1
ATOM 1380 O O . ALA A 1 184 ? 18.494 -7.021 -19.907 1.00 69.38 184 ALA A O 1
ATOM 1381 N N . GLU A 1 185 ? 20.108 -5.557 -20.395 1.00 74.06 185 GLU A N 1
ATOM 1382 C CA . GLU A 1 185 ? 20.461 -5.255 -19.000 1.00 74.06 185 GLU A CA 1
ATOM 1383 C C . GLU A 1 185 ? 19.359 -4.460 -18.304 1.00 74.06 185 GLU A C 1
ATOM 1385 O O . GLU A 1 185 ? 18.922 -4.835 -17.215 1.00 74.06 185 GLU A O 1
ATOM 1390 N N . TYR A 1 186 ? 18.845 -3.426 -18.967 1.00 68.38 186 TYR A N 1
ATOM 1391 C CA . TYR A 1 186 ? 17.714 -2.655 -18.474 1.00 68.38 186 TYR A CA 1
ATOM 1392 C C . TYR A 1 186 ? 16.467 -3.528 -18.304 1.00 68.38 186 TYR A C 1
ATOM 1394 O O . TYR A 1 186 ? 15.841 -3.500 -17.248 1.00 68.38 186 TYR A O 1
ATOM 1402 N N . ALA A 1 187 ? 16.137 -4.368 -19.291 1.00 69.38 187 ALA A N 1
ATOM 1403 C CA . ALA A 1 187 ? 15.021 -5.305 -19.204 1.00 69.38 187 ALA A CA 1
ATOM 1404 C C . ALA A 1 187 ? 15.164 -6.246 -18.001 1.00 69.38 187 ALA A C 1
ATOM 1406 O O . ALA A 1 187 ? 14.182 -6.521 -17.311 1.00 69.38 187 ALA A O 1
ATOM 1407 N N . ARG A 1 188 ? 16.387 -6.711 -17.709 1.00 73.06 188 ARG A N 1
ATOM 1408 C CA . ARG A 1 188 ? 16.684 -7.540 -16.533 1.00 73.06 188 ARG A CA 1
ATOM 1409 C C . ARG A 1 188 ? 16.481 -6.783 -15.223 1.00 73.06 188 ARG A C 1
ATOM 1411 O O . ARG A 1 188 ? 15.787 -7.307 -14.349 1.00 73.06 188 ARG A O 1
ATOM 1418 N N . GLU A 1 189 ? 17.035 -5.578 -15.084 1.00 72.50 189 GLU A N 1
ATOM 1419 C CA . GLU A 1 189 ? 16.870 -4.792 -13.853 1.00 72.50 189 GLU A CA 1
ATOM 1420 C C . GLU A 1 189 ? 15.409 -4.396 -13.647 1.00 72.50 189 GLU A C 1
ATOM 1422 O O . GLU A 1 189 ? 14.843 -4.591 -12.572 1.00 72.50 189 GLU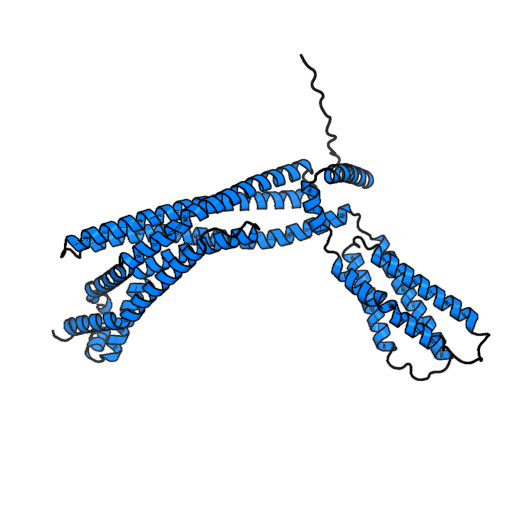 A O 1
ATOM 1427 N N . MET A 1 190 ? 14.741 -3.957 -14.707 1.00 70.31 190 MET A N 1
ATOM 1428 C CA . MET A 1 190 ? 13.326 -3.640 -14.654 1.00 70.31 190 MET A CA 1
ATOM 1429 C C . MET A 1 190 ? 12.451 -4.850 -14.334 1.00 70.31 190 MET A C 1
ATOM 1431 O O . MET A 1 190 ? 11.481 -4.714 -13.594 1.00 70.31 190 MET A O 1
ATOM 1435 N N . ASN A 1 191 ? 12.777 -6.041 -14.842 1.00 73.56 191 ASN A N 1
ATOM 1436 C CA . ASN A 1 191 ? 12.084 -7.271 -14.460 1.00 73.56 191 ASN A CA 1
ATOM 1437 C C . ASN A 1 191 ? 12.274 -7.573 -12.963 1.00 73.56 191 ASN A C 1
ATOM 1439 O O . ASN A 1 191 ? 11.343 -8.035 -12.306 1.00 73.56 191 ASN A O 1
ATOM 1443 N N . ARG A 1 192 ? 13.455 -7.289 -12.395 1.00 72.38 192 ARG A N 1
ATOM 1444 C CA . ARG A 1 192 ? 13.724 -7.447 -10.956 1.00 72.38 192 ARG A CA 1
ATOM 1445 C C . ARG A 1 192 ? 12.885 -6.483 -10.119 1.00 72.38 192 ARG A C 1
ATOM 1447 O O . ARG A 1 192 ? 12.180 -6.925 -9.211 1.00 72.38 192 ARG A O 1
ATOM 1454 N N . VAL A 1 193 ? 12.911 -5.196 -10.464 1.00 71.81 193 VAL A N 1
ATOM 1455 C CA . VAL A 1 193 ? 12.092 -4.158 -9.819 1.00 71.81 193 VAL A CA 1
ATOM 1456 C C . VAL A 1 193 ? 10.609 -4.507 -9.932 1.00 71.81 193 VAL A C 1
ATOM 1458 O O . VAL A 1 193 ? 9.878 -4.464 -8.944 1.00 71.81 193 VAL A O 1
ATOM 1461 N N . TRP A 1 194 ? 10.164 -4.928 -11.114 1.00 74.62 194 TRP A N 1
ATOM 1462 C CA . TRP A 1 194 ? 8.772 -5.284 -11.349 1.00 74.62 194 TRP A CA 1
ATOM 1463 C C . TRP A 1 194 ? 8.333 -6.506 -10.544 1.00 74.62 194 TRP A C 1
ATOM 1465 O O . TRP A 1 194 ? 7.256 -6.474 -9.961 1.00 74.62 194 TRP A O 1
ATOM 1475 N N . LYS A 1 195 ? 9.153 -7.560 -10.440 1.00 74.25 195 LYS A N 1
ATOM 1476 C CA . LYS A 1 195 ? 8.828 -8.732 -9.608 1.00 74.25 195 LYS A CA 1
ATOM 1477 C C . LYS A 1 195 ? 8.596 -8.342 -8.151 1.00 74.25 195 LYS A C 1
ATOM 1479 O O . LYS A 1 195 ? 7.658 -8.846 -7.539 1.00 74.25 195 LYS A O 1
ATOM 1484 N N . SER A 1 196 ? 9.410 -7.426 -7.626 1.00 73.69 196 SER A N 1
ATOM 1485 C CA . SER A 1 196 ? 9.214 -6.867 -6.286 1.00 73.69 196 SER A CA 1
ATOM 1486 C C . SER A 1 196 ? 7.866 -6.142 -6.176 1.00 73.69 196 SER A C 1
ATOM 1488 O O . SER A 1 196 ? 7.059 -6.460 -5.305 1.00 73.69 196 SER A O 1
ATOM 1490 N N . LYS A 1 197 ? 7.553 -5.249 -7.124 1.00 74.50 197 LYS A N 1
ATOM 1491 C CA . LYS A 1 197 ? 6.278 -4.508 -7.140 1.00 74.50 197 LYS A CA 1
ATOM 1492 C C . LYS A 1 197 ? 5.057 -5.416 -7.293 1.00 74.50 197 LYS A C 1
ATOM 1494 O O . LYS A 1 197 ? 4.065 -5.228 -6.598 1.00 74.50 197 LYS A O 1
ATOM 1499 N N . ALA A 1 198 ? 5.129 -6.419 -8.163 1.00 76.69 198 ALA A N 1
ATOM 1500 C CA . ALA A 1 198 ? 4.068 -7.401 -8.354 1.00 76.69 198 ALA A CA 1
ATOM 1501 C C . ALA A 1 198 ? 3.845 -8.246 -7.090 1.00 76.69 198 ALA A C 1
ATOM 1503 O O . ALA A 1 198 ? 2.701 -8.531 -6.740 1.00 76.69 198 ALA A O 1
ATOM 1504 N N . HIS A 1 199 ? 4.919 -8.607 -6.380 1.00 76.81 199 HIS A N 1
ATOM 1505 C CA . HIS A 1 199 ? 4.817 -9.289 -5.093 1.00 76.81 199 HIS A CA 1
ATOM 1506 C C . HIS A 1 199 ? 4.116 -8.415 -4.048 1.00 76.81 199 HIS A C 1
ATOM 1508 O O . HIS A 1 199 ? 3.168 -8.877 -3.419 1.00 76.81 199 HIS A O 1
ATOM 1514 N N . ILE A 1 200 ? 4.520 -7.146 -3.928 1.00 74.12 200 ILE A N 1
ATOM 1515 C CA . ILE A 1 200 ? 3.883 -6.170 -3.035 1.00 74.12 200 ILE A CA 1
ATOM 1516 C C . ILE A 1 200 ? 2.390 -6.043 -3.367 1.00 74.12 200 ILE A C 1
ATOM 1518 O O . ILE A 1 200 ? 1.557 -6.263 -2.494 1.00 74.12 200 ILE A O 1
ATOM 1522 N N . LEU A 1 201 ? 2.021 -5.808 -4.632 1.00 77.06 201 LEU A N 1
ATOM 1523 C CA . LEU A 1 201 ? 0.614 -5.758 -5.062 1.00 77.06 201 LEU A CA 1
ATOM 1524 C C . LEU A 1 201 ? -0.165 -7.034 -4.691 1.00 77.06 201 LEU A C 1
ATOM 1526 O O . LEU A 1 201 ? -1.317 -6.956 -4.266 1.00 77.06 201 LEU A O 1
ATOM 1530 N N . GLY A 1 202 ? 0.465 -8.206 -4.808 1.00 77.94 202 GLY A N 1
ATOM 1531 C CA . GLY A 1 202 ? -0.110 -9.476 -4.364 1.00 77.94 202 GLY A CA 1
ATOM 1532 C C . GLY A 1 202 ? -0.354 -9.532 -2.852 1.00 77.94 202 GLY A C 1
ATOM 1533 O O . GLY A 1 202 ? -1.434 -9.941 -2.422 1.00 77.94 202 GLY A O 1
ATOM 1534 N N . LEU A 1 203 ? 0.608 -9.078 -2.042 1.00 78.44 203 LEU A N 1
ATOM 1535 C CA . LEU A 1 203 ? 0.454 -8.971 -0.586 1.00 78.44 203 LEU A CA 1
ATOM 1536 C C . LEU A 1 203 ? -0.711 -8.050 -0.217 1.00 78.44 203 LEU A C 1
ATOM 1538 O O . LEU A 1 203 ? -1.520 -8.415 0.638 1.00 78.44 203 LEU A O 1
ATOM 1542 N N . HIS A 1 204 ? -0.847 -6.912 -0.903 1.00 78.38 204 HIS A N 1
ATOM 1543 C CA . HIS A 1 204 ? -1.962 -5.995 -0.679 1.00 78.38 204 HIS A CA 1
ATOM 1544 C C . HIS A 1 204 ? -3.296 -6.632 -1.035 1.00 78.38 204 HIS A C 1
ATOM 1546 O O . HIS A 1 204 ? -4.177 -6.641 -0.193 1.00 78.38 204 HIS A O 1
ATOM 1552 N N . ARG A 1 205 ? -3.429 -7.311 -2.180 1.00 80.25 205 ARG A N 1
ATOM 1553 C CA . ARG A 1 205 ? -4.662 -8.052 -2.509 1.00 80.25 205 ARG A CA 1
ATOM 1554 C C . ARG A 1 205 ? -5.056 -9.065 -1.435 1.00 80.25 205 ARG A C 1
ATOM 1556 O O . ARG A 1 205 ? -6.232 -9.171 -1.085 1.00 80.25 205 ARG A O 1
ATOM 1563 N N . HIS A 1 206 ? -4.089 -9.806 -0.895 1.00 81.25 206 HIS A N 1
ATOM 1564 C CA . HIS A 1 206 ? -4.351 -10.736 0.202 1.00 81.25 206 HIS A CA 1
ATOM 1565 C C . HIS A 1 206 ? -4.752 -10.015 1.495 1.00 81.25 206 HIS A C 1
ATOM 1567 O O . HIS A 1 206 ? -5.651 -10.486 2.197 1.00 81.25 206 HIS A O 1
ATOM 1573 N N . ALA A 1 207 ? -4.125 -8.881 1.812 1.00 76.69 207 ALA A N 1
ATOM 1574 C CA . ALA A 1 207 ? -4.518 -8.032 2.933 1.00 76.69 207 ALA A CA 1
ATOM 1575 C C . ALA A 1 207 ? -5.940 -7.480 2.742 1.00 76.69 207 ALA A C 1
ATOM 1577 O O . ALA A 1 207 ? -6.782 -7.700 3.606 1.00 76.69 207 ALA A O 1
ATOM 1578 N N . THR A 1 208 ? -6.257 -6.910 1.578 1.00 79.88 208 THR A N 1
ATOM 1579 C CA . THR A 1 208 ? -7.583 -6.404 1.207 1.00 79.88 208 THR A CA 1
ATOM 1580 C C . THR A 1 208 ? -8.655 -7.495 1.295 1.00 79.88 208 THR A C 1
ATOM 1582 O O . THR A 1 208 ? -9.729 -7.271 1.843 1.00 79.88 208 THR A O 1
ATOM 1585 N N . ALA A 1 209 ? -8.388 -8.709 0.802 1.00 84.31 209 ALA A N 1
ATOM 1586 C CA . ALA A 1 209 ? -9.345 -9.815 0.882 1.00 84.31 209 ALA A CA 1
ATOM 1587 C C . ALA A 1 209 ? -9.638 -10.231 2.334 1.00 84.31 209 ALA A C 1
ATOM 1589 O O . ALA A 1 209 ? -10.787 -10.520 2.674 1.00 84.31 209 ALA A O 1
ATOM 1590 N N . ARG A 1 210 ? -8.614 -10.248 3.199 1.00 83.94 210 ARG A N 1
ATOM 1591 C CA . ARG A 1 210 ? -8.789 -10.485 4.641 1.00 83.94 210 ARG A CA 1
ATOM 1592 C C . ARG A 1 210 ? -9.557 -9.342 5.294 1.00 83.94 210 ARG A C 1
ATOM 1594 O O . ARG A 1 210 ? -10.508 -9.606 6.017 1.00 83.94 210 ARG A O 1
ATOM 1601 N N . SER A 1 211 ? -9.194 -8.107 4.972 1.00 78.44 211 SER A N 1
ATOM 1602 C CA . SER A 1 211 ? -9.856 -6.888 5.424 1.00 78.44 211 SER A CA 1
ATOM 1603 C C . SER A 1 211 ? -11.353 -6.879 5.088 1.00 78.44 211 SER A C 1
ATOM 1605 O O . SER A 1 211 ? -12.175 -6.648 5.963 1.00 78.44 211 SER A O 1
ATOM 1607 N N . LYS A 1 212 ? -11.750 -7.264 3.869 1.00 85.06 212 LYS A N 1
ATOM 1608 C CA . LYS A 1 212 ? -13.172 -7.374 3.492 1.00 85.06 212 LYS A CA 1
ATOM 1609 C C . LYS A 1 212 ? -13.933 -8.398 4.336 1.00 85.06 212 LYS A C 1
ATOM 1611 O O . LYS A 1 212 ? -15.043 -8.116 4.775 1.00 85.06 212 LYS A O 1
ATOM 1616 N N . ARG A 1 213 ? -13.339 -9.572 4.589 1.00 85.50 213 ARG A N 1
ATOM 1617 C CA . ARG A 1 213 ? -13.940 -10.606 5.458 1.00 85.50 213 ARG A CA 1
ATOM 1618 C C . ARG A 1 213 ? -14.076 -10.122 6.899 1.00 85.50 213 ARG A C 1
ATOM 1620 O O . ARG A 1 213 ? -15.072 -10.396 7.563 1.00 85.50 213 ARG A O 1
ATOM 1627 N N . ARG A 1 214 ? -13.072 -9.393 7.366 1.00 81.81 214 ARG A N 1
ATOM 1628 C CA . ARG A 1 214 ? -13.048 -8.781 8.689 1.00 81.81 214 ARG A CA 1
ATOM 1629 C C . ARG A 1 214 ? -14.098 -7.679 8.824 1.00 81.81 214 ARG A C 1
ATOM 1631 O O . ARG A 1 214 ? -14.854 -7.696 9.783 1.00 81.81 214 ARG A O 1
ATOM 1638 N N . GLN A 1 215 ? -14.278 -6.827 7.817 1.00 82.94 215 GLN A N 1
ATOM 1639 C CA . GLN A 1 215 ? -15.361 -5.839 7.801 1.00 82.94 215 GLN A CA 1
ATOM 1640 C C . GLN A 1 215 ? -16.746 -6.497 7.842 1.00 82.94 215 GLN A C 1
ATOM 1642 O O . GLN A 1 215 ? -17.624 -6.057 8.583 1.00 82.94 215 GLN A O 1
ATOM 1647 N N . THR A 1 216 ? -16.964 -7.573 7.075 1.00 85.69 216 THR A N 1
ATOM 1648 C CA . THR A 1 216 ? -18.234 -8.314 7.158 1.00 85.69 216 THR A CA 1
ATOM 1649 C C . THR A 1 216 ? -18.446 -8.909 8.548 1.00 85.69 216 THR A C 1
ATOM 1651 O O . THR A 1 216 ? -19.558 -8.854 9.068 1.00 85.69 216 THR A O 1
ATOM 1654 N N . TRP A 1 217 ? -17.375 -9.393 9.183 1.00 87.88 217 TRP A N 1
ATOM 1655 C CA . TRP A 1 217 ? -17.413 -9.882 10.557 1.00 87.88 217 TRP A CA 1
ATOM 1656 C C . TRP A 1 217 ? -17.756 -8.762 11.552 1.00 87.88 217 TRP A C 1
ATOM 1658 O O . TRP A 1 217 ? -18.687 -8.949 12.334 1.00 87.88 217 TRP A O 1
ATOM 1668 N N . ILE A 1 218 ? -17.106 -7.590 11.466 1.00 81.00 218 ILE A N 1
ATOM 1669 C CA . ILE A 1 218 ? -17.402 -6.398 12.284 1.00 81.00 218 ILE A CA 1
ATOM 1670 C C . ILE A 1 218 ? -18.884 -6.054 12.175 1.00 81.00 218 ILE A C 1
ATOM 1672 O O . ILE A 1 218 ? -19.575 -5.929 13.182 1.00 81.00 218 ILE A O 1
ATOM 1676 N N . ARG A 1 219 ? -19.400 -5.950 10.948 1.00 82.81 219 ARG A N 1
ATOM 1677 C CA . ARG A 1 219 ? -20.801 -5.608 10.701 1.00 82.81 219 ARG A CA 1
ATOM 1678 C C . ARG A 1 219 ? -21.757 -6.617 11.334 1.00 82.81 219 ARG A C 1
ATOM 1680 O O . ARG A 1 219 ? -22.755 -6.225 11.934 1.00 82.81 219 ARG A O 1
ATOM 1687 N N . GLU A 1 220 ? -21.476 -7.910 11.210 1.00 82.69 220 GLU A N 1
ATOM 1688 C CA . GLU A 1 220 ? -22.297 -8.954 11.826 1.00 82.69 220 GLU A CA 1
ATOM 1689 C C . GLU A 1 220 ? -22.242 -8.920 13.358 1.00 82.69 220 GLU A C 1
ATOM 1691 O O . GLU A 1 220 ? -23.273 -9.116 14.005 1.00 82.69 220 GLU A O 1
ATOM 1696 N N . HIS A 1 221 ? -21.069 -8.668 13.943 1.00 76.31 221 HIS A N 1
ATOM 1697 C CA . HIS A 1 221 ? -20.866 -8.676 15.394 1.00 76.31 221 HIS A CA 1
ATOM 1698 C C . HIS A 1 221 ? -21.390 -7.403 16.049 1.00 76.31 221 HIS A C 1
ATOM 1700 O O . HIS A 1 221 ? -22.134 -7.505 17.019 1.00 76.31 221 HIS A O 1
ATOM 1706 N N . ALA A 1 222 ? -21.150 -6.232 15.463 1.00 72.44 222 ALA A N 1
ATOM 1707 C CA . ALA A 1 222 ? -21.727 -4.966 15.909 1.00 72.44 222 ALA A CA 1
ATOM 1708 C C . ALA A 1 222 ? -23.268 -5.009 15.916 1.00 72.44 222 ALA A C 1
ATOM 1710 O O . ALA A 1 222 ? -23.921 -4.520 16.837 1.00 72.44 222 ALA A O 1
ATOM 1711 N N . MET A 1 223 ? -23.879 -5.674 14.930 1.00 74.81 223 MET A N 1
ATOM 1712 C CA . MET A 1 223 ? -25.335 -5.851 14.881 1.00 74.81 223 MET A CA 1
ATOM 1713 C C . MET A 1 223 ? -25.860 -6.883 15.896 1.00 74.81 223 MET A C 1
ATOM 1715 O O . MET A 1 223 ? -27.037 -6.832 16.254 1.00 74.81 223 MET A O 1
ATOM 1719 N N . LYS A 1 224 ? -25.023 -7.821 16.364 1.00 71.25 224 LYS A N 1
ATOM 1720 C CA . LYS A 1 224 ? -25.370 -8.796 17.418 1.00 71.25 224 LYS A CA 1
ATOM 1721 C C . LYS A 1 224 ? -25.177 -8.224 18.822 1.00 71.25 224 LYS A C 1
ATOM 1723 O O . LYS A 1 224 ? -26.076 -8.396 19.640 1.00 71.25 224 LYS A O 1
ATOM 1728 N N . ALA A 1 225 ? -24.075 -7.512 19.061 1.00 61.66 225 ALA A N 1
ATOM 1729 C CA . ALA A 1 225 ? -23.770 -6.736 20.270 1.00 61.66 225 ALA A CA 1
ATOM 1730 C C . ALA A 1 225 ? -24.955 -5.867 20.715 1.00 61.66 225 ALA A C 1
ATOM 1732 O O . ALA A 1 225 ? -25.326 -5.793 21.885 1.00 61.66 225 ALA A O 1
ATOM 1733 N N . LYS A 1 226 ? -25.629 -5.292 19.718 1.00 57.50 226 LYS A N 1
ATOM 1734 C CA . LYS A 1 226 ? -26.855 -4.511 19.844 1.00 57.50 226 LYS A CA 1
ATOM 1735 C C . LYS A 1 226 ? -27.992 -5.219 20.602 1.00 57.50 226 LYS A C 1
ATOM 1737 O O . LYS A 1 226 ? -28.789 -4.554 21.250 1.00 57.50 226 LYS A O 1
ATOM 1742 N N . ARG A 1 227 ? -28.103 -6.554 20.542 1.00 57.41 227 ARG A N 1
ATOM 1743 C CA . ARG A 1 227 ? -29.193 -7.290 21.217 1.00 57.41 227 ARG A CA 1
ATOM 1744 C C . ARG A 1 227 ? -28.998 -7.425 22.729 1.00 57.41 227 ARG A C 1
ATOM 1746 O O . ARG A 1 227 ? -29.988 -7.635 23.420 1.00 57.41 227 ARG A O 1
ATOM 1753 N N . SER A 1 228 ? -27.771 -7.332 23.244 1.00 53.12 228 SER A N 1
ATOM 1754 C CA . SER A 1 228 ? -27.473 -7.551 24.670 1.00 53.12 228 SER A CA 1
ATOM 1755 C C . SER A 1 228 ? -27.426 -6.272 25.517 1.00 53.12 228 SER A C 1
ATOM 1757 O O . SER A 1 228 ? -27.404 -6.370 26.739 1.00 53.12 228 SER A O 1
ATOM 1759 N N . LEU A 1 229 ? -27.438 -5.086 24.898 1.00 52.91 229 LEU A N 1
ATOM 1760 C CA . LEU A 1 229 ? -27.241 -3.770 25.537 1.00 52.91 229 LEU A CA 1
ATOM 1761 C C . LEU A 1 229 ? -28.524 -2.899 25.559 1.00 52.91 229 LEU A C 1
ATOM 1763 O O . LEU A 1 229 ? -28.464 -1.675 25.466 1.00 52.91 229 LEU A O 1
ATOM 1767 N N . MET A 1 230 ? -29.703 -3.523 25.684 1.00 50.44 230 MET A N 1
ATOM 1768 C CA . MET A 1 230 ? -31.026 -2.866 25.659 1.00 50.44 230 MET A CA 1
ATOM 1769 C C . MET A 1 230 ? -31.357 -2.060 26.934 1.00 50.44 230 MET A C 1
ATOM 1771 O O . MET A 1 230 ? -32.228 -2.457 27.707 1.00 50.44 230 MET A O 1
ATOM 1775 N N . ALA A 1 231 ? -30.683 -0.930 27.172 1.00 52.34 231 ALA A N 1
ATOM 1776 C CA . ALA A 1 231 ? -31.019 -0.059 28.308 1.00 52.34 231 ALA A CA 1
ATOM 1777 C C . ALA A 1 231 ? -31.074 1.461 28.027 1.00 52.34 231 ALA A C 1
ATOM 1779 O O . ALA A 1 231 ? -31.453 2.206 28.929 1.00 52.34 231 ALA A O 1
ATOM 1780 N N . SER A 1 232 ? -30.771 1.966 26.818 1.00 58.28 232 SER A N 1
ATOM 1781 C CA . SER A 1 232 ? -30.994 3.395 26.504 1.00 58.28 232 SER A CA 1
ATOM 1782 C C . SER A 1 232 ? -31.213 3.691 25.010 1.00 58.28 232 SER A C 1
ATOM 1784 O O . SER A 1 232 ? -30.251 3.793 24.245 1.00 58.28 232 SER A O 1
ATOM 1786 N N . ASP A 1 233 ? -32.467 3.924 24.619 1.00 63.88 233 ASP A N 1
ATOM 1787 C CA . ASP A 1 233 ? -32.909 4.076 23.220 1.00 63.88 233 ASP A CA 1
ATOM 1788 C C . ASP A 1 233 ? -32.214 5.217 22.443 1.00 63.88 233 ASP A C 1
ATOM 1790 O O . ASP A 1 233 ? -31.991 5.116 21.237 1.00 63.88 233 ASP A O 1
ATOM 1794 N N . PHE A 1 234 ? -31.839 6.319 23.110 1.00 64.12 234 PHE A N 1
ATOM 1795 C CA . PHE A 1 234 ? -31.254 7.484 22.426 1.00 64.12 234 PHE A CA 1
ATOM 1796 C C . PHE A 1 234 ? -29.778 7.294 22.050 1.00 64.12 234 PHE A C 1
ATOM 1798 O O . PHE A 1 234 ? -29.381 7.617 20.929 1.00 64.12 234 PHE A O 1
ATOM 1805 N N . ARG A 1 235 ? -28.955 6.752 22.963 1.00 69.00 235 ARG A N 1
ATOM 1806 C CA . ARG A 1 235 ? -27.555 6.425 22.633 1.00 69.00 235 ARG A CA 1
ATOM 1807 C C . ARG A 1 235 ? -27.518 5.351 21.545 1.00 69.00 235 ARG A C 1
ATOM 1809 O O . ARG A 1 235 ? -26.696 5.453 20.646 1.00 69.00 235 ARG A O 1
ATOM 1816 N N . GLU A 1 236 ? -28.454 4.405 21.554 1.00 69.38 236 GLU A N 1
ATOM 1817 C CA . GLU A 1 236 ? -28.515 3.319 20.571 1.00 69.38 236 GLU A CA 1
ATOM 1818 C C . GLU A 1 236 ? -28.673 3.812 19.121 1.00 69.38 236 GLU A C 1
ATOM 1820 O O . GLU A 1 236 ? -27.964 3.341 18.228 1.00 69.38 236 GLU A O 1
ATOM 1825 N N . GLU A 1 237 ? -29.568 4.767 18.850 1.00 76.81 237 GLU A N 1
ATOM 1826 C CA . GLU A 1 237 ? -29.792 5.221 17.469 1.00 76.81 237 GLU A CA 1
ATOM 1827 C C . GLU A 1 237 ? -28.627 6.077 16.944 1.00 76.81 237 GLU A C 1
ATOM 1829 O O . GLU A 1 237 ? -28.253 5.959 15.772 1.00 76.81 237 GLU A O 1
ATOM 1834 N N . ALA A 1 238 ? -27.987 6.871 17.810 1.00 78.06 238 ALA A N 1
ATOM 1835 C CA . ALA A 1 238 ? -26.759 7.594 17.472 1.00 78.06 238 ALA A CA 1
ATOM 1836 C C . ALA A 1 238 ? -25.619 6.621 17.120 1.00 78.06 238 ALA A C 1
ATOM 1838 O O . ALA A 1 238 ? -24.983 6.763 16.075 1.00 78.06 238 ALA A O 1
ATOM 1839 N N . GLN A 1 239 ? -25.423 5.579 17.933 1.00 77.69 239 GLN A N 1
ATOM 1840 C CA . GLN A 1 239 ? -24.421 4.534 17.701 1.00 77.69 239 GLN A CA 1
ATOM 1841 C C . GLN A 1 239 ? -24.678 3.764 16.410 1.00 77.69 239 GLN A C 1
ATOM 1843 O O . GLN A 1 239 ? -23.776 3.546 15.602 1.00 77.69 239 GLN A O 1
ATOM 1848 N N . ARG A 1 240 ? -25.934 3.382 16.177 1.00 81.00 240 ARG A N 1
ATOM 1849 C CA . ARG A 1 240 ? -26.348 2.710 14.947 1.00 81.00 240 ARG A CA 1
ATOM 1850 C C . ARG A 1 240 ? -26.057 3.575 13.728 1.00 81.00 240 ARG A C 1
ATOM 1852 O O . ARG A 1 240 ? -25.523 3.072 12.741 1.00 81.00 240 ARG A O 1
ATOM 1859 N N . THR A 1 241 ? -26.410 4.853 13.791 1.00 86.31 241 THR A N 1
ATOM 1860 C CA . THR A 1 241 ? -26.167 5.799 12.701 1.00 86.31 241 THR A CA 1
ATOM 1861 C C . THR A 1 241 ? -24.670 5.960 12.451 1.00 86.31 241 THR A C 1
ATOM 1863 O O . THR A 1 241 ? -24.253 5.947 11.294 1.00 86.31 241 THR A O 1
ATOM 1866 N N . ALA A 1 242 ? -23.857 6.017 13.510 1.00 86.88 242 ALA A N 1
ATOM 1867 C CA . ALA A 1 242 ? -22.404 6.091 13.406 1.00 86.88 242 ALA A CA 1
ATOM 1868 C C . ALA A 1 242 ? -21.804 4.835 12.750 1.00 86.88 242 ALA A C 1
ATOM 1870 O O . ALA A 1 242 ? -21.045 4.960 11.794 1.00 86.88 242 ALA A O 1
ATOM 1871 N N . ILE A 1 243 ? -22.202 3.627 13.169 1.00 86.25 243 ILE A N 1
ATOM 1872 C CA . ILE A 1 243 ? -21.706 2.359 12.598 1.00 86.25 243 ILE A CA 1
ATOM 1873 C C . ILE A 1 243 ? -22.152 2.181 11.141 1.00 86.25 243 ILE A C 1
ATOM 1875 O O . ILE A 1 243 ? -21.361 1.776 10.293 1.00 86.25 243 ILE A O 1
ATOM 1879 N N . VAL A 1 244 ? -23.412 2.491 10.819 1.00 88.19 244 VAL A N 1
ATOM 1880 C CA . VAL A 1 244 ? -23.912 2.433 9.433 1.00 88.19 244 VAL A CA 1
ATOM 1881 C C . VAL A 1 244 ? -23.202 3.469 8.561 1.00 88.19 244 VAL A C 1
ATOM 1883 O O . VAL A 1 244 ? -22.847 3.175 7.419 1.00 88.19 244 VAL A O 1
ATOM 1886 N N . GLY A 1 245 ? -22.974 4.666 9.103 1.00 90.62 245 GLY A N 1
ATOM 1887 C CA . GLY A 1 245 ? -22.195 5.714 8.457 1.00 90.62 245 GLY A CA 1
ATOM 1888 C C . GLY A 1 245 ? -20.759 5.271 8.186 1.00 90.62 245 GLY A C 1
ATOM 1889 O O . GLY A 1 245 ? -20.282 5.466 7.072 1.00 90.62 245 GLY A O 1
ATOM 1890 N N . LEU A 1 246 ? -20.109 4.638 9.165 1.00 92.69 246 LEU A N 1
ATOM 1891 C CA . LEU A 1 246 ? -18.767 4.079 9.034 1.00 92.69 246 LEU A CA 1
ATOM 1892 C C . LEU A 1 246 ? -18.721 3.007 7.940 1.00 92.69 246 LEU A C 1
ATOM 1894 O O . LEU A 1 246 ? -17.874 3.088 7.057 1.00 92.69 246 LEU A O 1
ATOM 1898 N N . ASP A 1 247 ? -19.639 2.031 7.964 1.00 90.31 247 ASP A N 1
ATOM 1899 C CA . ASP A 1 247 ? -19.690 0.948 6.969 1.00 90.31 247 ASP A CA 1
ATOM 1900 C C . ASP A 1 247 ? -19.832 1.526 5.556 1.00 90.31 247 ASP A C 1
ATOM 1902 O O . ASP A 1 247 ? -19.117 1.123 4.641 1.00 90.31 247 ASP A O 1
ATOM 1906 N N . LYS A 1 248 ? -20.696 2.532 5.381 1.00 95.12 248 LYS A N 1
ATOM 1907 C CA . LYS A 1 248 ? -20.860 3.218 4.097 1.00 95.12 248 LYS A CA 1
ATOM 1908 C C . LYS A 1 248 ? -19.557 3.879 3.631 1.00 95.12 248 LYS A C 1
ATOM 1910 O O . LYS A 1 248 ? -19.102 3.570 2.530 1.00 95.12 248 LYS A O 1
ATOM 1915 N N . THR A 1 249 ? -18.956 4.746 4.449 1.00 96.19 249 THR A N 1
ATOM 1916 C CA . THR A 1 249 ? -17.699 5.441 4.111 1.00 96.19 249 THR A CA 1
ATOM 1917 C C . THR A 1 249 ? -16.587 4.440 3.805 1.00 96.19 249 THR A C 1
ATOM 1919 O O . THR A 1 249 ? -15.854 4.580 2.827 1.00 96.19 249 THR A O 1
ATOM 1922 N N . TRP A 1 250 ? -16.497 3.378 4.603 1.00 93.81 250 TRP A N 1
ATOM 1923 C CA . TRP A 1 250 ? -15.535 2.304 4.421 1.00 93.81 250 TRP A CA 1
ATOM 1924 C C . TRP A 1 250 ? -15.681 1.615 3.058 1.00 93.81 250 TRP A C 1
ATOM 1926 O O . TRP A 1 250 ? -14.699 1.470 2.325 1.00 93.81 250 TRP A O 1
ATOM 1936 N N . TRP A 1 251 ? -16.899 1.216 2.677 1.00 94.25 251 TRP A N 1
ATOM 1937 C CA . TRP A 1 251 ? -17.141 0.586 1.376 1.00 94.25 251 TRP A CA 1
ATOM 1938 C C . TRP A 1 251 ? -16.903 1.541 0.205 1.00 94.25 251 TRP A C 1
ATOM 1940 O O . TRP A 1 251 ? -16.422 1.101 -0.840 1.00 94.25 251 TRP A O 1
ATOM 1950 N N . GLU A 1 252 ? -17.172 2.837 0.371 1.00 97.62 252 GLU A N 1
ATOM 1951 C CA . GLU A 1 252 ? -16.854 3.857 -0.634 1.00 97.62 252 GLU A CA 1
ATOM 1952 C C . GLU A 1 252 ? -15.340 3.992 -0.848 1.00 97.62 252 GLU A C 1
ATOM 1954 O O . GLU A 1 252 ? -14.884 3.948 -1.994 1.00 97.62 252 GLU A O 1
ATOM 1959 N N . ILE A 1 253 ? -14.552 4.059 0.232 1.00 96.50 253 ILE A N 1
ATOM 1960 C CA . ILE A 1 253 ? -13.082 4.046 0.172 1.00 96.50 253 ILE A CA 1
ATOM 1961 C C . ILE A 1 253 ? -12.598 2.785 -0.551 1.00 96.50 253 ILE A C 1
ATOM 1963 O O . ILE A 1 253 ? -11.829 2.859 -1.513 1.00 96.50 253 ILE A O 1
ATOM 1967 N N . ARG A 1 254 ? -13.092 1.614 -0.135 1.00 93.88 254 ARG A N 1
ATOM 1968 C CA . ARG A 1 254 ? -12.695 0.326 -0.716 1.00 93.88 254 ARG A CA 1
ATOM 1969 C C . ARG A 1 254 ? -13.028 0.216 -2.195 1.00 93.88 254 ARG A C 1
ATOM 1971 O O . ARG A 1 254 ? -12.197 -0.278 -2.949 1.00 93.88 254 ARG A O 1
ATOM 1978 N N . ALA A 1 255 ? -14.180 0.720 -2.627 1.00 96.31 255 ALA A N 1
ATOM 1979 C CA . ALA A 1 255 ? -14.554 0.714 -4.035 1.00 96.31 255 ALA A CA 1
ATOM 1980 C C . ALA A 1 255 ? -13.570 1.513 -4.906 1.00 96.31 255 ALA A C 1
ATOM 1982 O O . ALA A 1 255 ? -13.307 1.125 -6.043 1.00 96.31 255 ALA A O 1
ATOM 1983 N N . GLN A 1 256 ? -13.009 2.614 -4.400 1.00 97.88 256 GLN A N 1
ATOM 1984 C CA . GLN A 1 256 ? -11.999 3.383 -5.134 1.00 97.88 256 GLN A CA 1
ATOM 1985 C C . GLN A 1 256 ? -10.628 2.699 -5.114 1.00 97.88 256 GLN A C 1
ATOM 1987 O O . GLN A 1 256 ? -9.963 2.630 -6.147 1.00 97.88 256 GLN A O 1
ATOM 1992 N N . LEU A 1 257 ? -10.224 2.133 -3.973 1.00 95.44 257 LEU A N 1
ATOM 1993 C CA . LEU A 1 257 ? -8.980 1.365 -3.872 1.00 95.44 257 LEU A CA 1
ATOM 1994 C C . LEU A 1 257 ? -9.000 0.129 -4.783 1.00 95.44 257 LEU A C 1
ATOM 1996 O O . LEU A 1 257 ? -8.017 -0.144 -5.467 1.00 95.44 257 LEU A O 1
ATOM 2000 N N . ASP A 1 258 ? -10.130 -0.577 -4.866 1.00 95.06 258 ASP A N 1
ATOM 2001 C CA . ASP A 1 258 ? -10.309 -1.717 -5.770 1.00 95.06 258 ASP A CA 1
ATOM 2002 C C . ASP A 1 258 ? -10.140 -1.310 -7.243 1.00 95.06 258 ASP A C 1
ATOM 2004 O O . ASP A 1 258 ? -9.414 -1.984 -7.975 1.00 95.06 258 ASP A O 1
ATOM 2008 N N . LYS A 1 259 ? -10.737 -0.183 -7.668 1.00 97.25 259 LYS A N 1
ATOM 2009 C CA . LYS A 1 259 ? -10.550 0.360 -9.029 1.00 97.25 259 LYS A CA 1
ATOM 2010 C C . LYS A 1 259 ? -9.080 0.652 -9.321 1.00 97.25 259 LYS A C 1
ATOM 2012 O O . LYS A 1 259 ? -8.579 0.302 -10.389 1.00 97.25 259 LYS A O 1
ATOM 2017 N N . TYR A 1 260 ? -8.378 1.270 -8.371 1.00 96.50 260 TYR A N 1
ATOM 2018 C CA . TYR A 1 260 ? -6.944 1.518 -8.493 1.00 96.50 260 TYR A CA 1
ATOM 2019 C C . TYR A 1 260 ? -6.145 0.214 -8.616 1.00 96.50 260 TYR A C 1
ATOM 2021 O O . TYR A 1 260 ? -5.322 0.078 -9.525 1.00 96.50 260 TYR A O 1
ATOM 2029 N N . PHE A 1 261 ? -6.401 -0.774 -7.756 1.00 94.31 261 PHE A N 1
ATOM 2030 C CA . PHE A 1 261 ? -5.691 -2.052 -7.802 1.00 94.31 261 PHE A CA 1
ATOM 2031 C C . PHE A 1 261 ? -5.983 -2.857 -9.073 1.00 94.31 261 PHE A C 1
ATOM 2033 O O . PHE A 1 261 ? -5.091 -3.551 -9.564 1.00 94.31 261 PHE A O 1
ATOM 2040 N N . GLU A 1 262 ? -7.187 -2.764 -9.636 1.00 95.62 262 GLU A N 1
ATOM 2041 C CA . GLU A 1 262 ? -7.522 -3.352 -10.936 1.00 95.62 262 GLU A CA 1
ATOM 2042 C C . GLU A 1 262 ? -6.721 -2.699 -12.072 1.00 95.62 262 GLU A C 1
ATOM 2044 O O . GLU A 1 262 ? -6.069 -3.398 -12.854 1.00 95.62 262 GLU A O 1
ATOM 2049 N N . ALA A 1 263 ? -6.676 -1.363 -12.116 1.00 96.00 263 ALA A N 1
ATOM 2050 C CA . ALA A 1 263 ? -5.885 -0.631 -13.104 1.00 96.00 263 ALA A CA 1
ATOM 2051 C C . ALA A 1 263 ? -4.384 -0.950 -12.990 1.00 96.00 263 ALA A C 1
ATOM 2053 O O . ALA A 1 263 ? -3.704 -1.169 -13.997 1.00 96.00 263 ALA A O 1
ATOM 2054 N N . MET A 1 264 ? -3.865 -1.058 -11.765 1.00 92.81 264 MET A N 1
ATOM 2055 C CA . MET A 1 264 ? -2.468 -1.421 -11.525 1.00 92.81 264 MET A CA 1
ATOM 2056 C C . MET A 1 264 ? -2.143 -2.864 -11.917 1.00 92.81 264 MET A C 1
ATOM 2058 O O . MET A 1 264 ? -1.034 -3.129 -12.384 1.00 92.81 264 MET A O 1
ATOM 2062 N N . ASP A 1 265 ? -3.081 -3.799 -11.782 1.00 91.00 265 ASP A N 1
ATOM 2063 C CA . ASP A 1 265 ? -2.904 -5.178 -12.244 1.00 91.00 265 ASP A CA 1
ATOM 2064 C C . ASP A 1 265 ? -2.889 -5.265 -13.773 1.00 91.00 265 ASP A C 1
ATOM 2066 O O . ASP A 1 265 ? -2.028 -5.927 -14.359 1.00 91.00 265 ASP A O 1
ATOM 2070 N N . LYS A 1 266 ? -3.767 -4.510 -14.441 1.00 95.12 266 LYS A N 1
ATOM 2071 C CA . LYS A 1 266 ? -3.747 -4.353 -15.902 1.00 95.12 266 LYS A CA 1
ATOM 2072 C C . LYS A 1 266 ? -2.422 -3.751 -16.381 1.00 95.12 266 LYS A C 1
ATOM 2074 O O . LYS A 1 266 ? -1.806 -4.274 -17.313 1.00 95.12 266 LYS A O 1
ATOM 2079 N N . HIS A 1 267 ? -1.930 -2.708 -15.712 1.00 92.19 267 HIS A N 1
ATOM 2080 C CA . HIS A 1 267 ? -0.602 -2.138 -15.964 1.00 92.19 267 HIS A CA 1
ATOM 2081 C C . HIS A 1 267 ? 0.501 -3.183 -15.769 1.00 92.19 267 HIS A C 1
ATOM 2083 O O . HIS A 1 267 ? 1.354 -3.365 -16.635 1.00 92.19 267 HIS A O 1
ATOM 2089 N N . SER A 1 268 ? 0.461 -3.917 -14.657 1.00 89.38 268 SER A N 1
ATOM 2090 C CA . SER A 1 268 ? 1.456 -4.924 -14.295 1.00 89.38 268 SER A CA 1
ATOM 2091 C C . SER A 1 268 ? 1.534 -6.060 -15.325 1.00 89.38 268 SER A C 1
ATOM 2093 O O . SER A 1 268 ? 2.613 -6.391 -15.823 1.00 89.38 268 SER A O 1
ATOM 2095 N N . THR A 1 269 ? 0.387 -6.620 -15.705 1.00 91.38 269 THR A N 1
ATOM 2096 C CA . THR A 1 269 ? 0.281 -7.693 -16.705 1.00 91.38 269 THR A CA 1
ATOM 2097 C C . THR A 1 269 ? 0.727 -7.235 -18.094 1.00 91.38 269 THR A C 1
ATOM 2099 O O . THR A 1 269 ? 1.488 -7.946 -18.754 1.00 91.38 269 THR A O 1
ATOM 2102 N N . THR A 1 270 ? 0.341 -6.026 -18.511 1.00 91.75 270 THR A N 1
ATOM 2103 C CA . THR A 1 270 ? 0.748 -5.453 -19.804 1.00 91.75 270 THR A CA 1
ATOM 2104 C C . THR A 1 270 ? 2.245 -5.157 -19.839 1.00 91.75 270 THR A C 1
ATOM 2106 O O . THR A 1 270 ? 2.919 -5.462 -20.820 1.00 91.75 270 THR A O 1
ATOM 2109 N N . TYR A 1 271 ? 2.803 -4.647 -18.742 1.00 88.44 271 TYR A N 1
ATOM 2110 C CA . TYR A 1 271 ? 4.238 -4.424 -18.617 1.00 88.44 271 TYR A CA 1
ATOM 2111 C C . TYR A 1 271 ? 5.039 -5.726 -18.738 1.00 88.44 271 TYR A C 1
ATOM 2113 O O . TYR A 1 271 ? 6.017 -5.801 -19.481 1.00 88.44 271 TYR A O 1
ATOM 2121 N N . LYS A 1 272 ? 4.587 -6.793 -18.066 1.00 87.62 272 LYS A N 1
ATOM 2122 C CA . LYS A 1 272 ? 5.183 -8.126 -18.207 1.00 87.62 272 LYS A CA 1
ATOM 2123 C C . LYS A 1 272 ? 5.145 -8.607 -19.661 1.00 87.62 272 LYS A C 1
ATOM 2125 O O . LYS A 1 272 ? 6.128 -9.178 -20.124 1.00 87.62 272 LYS A O 1
ATOM 2130 N N . ALA A 1 273 ? 4.049 -8.368 -20.381 1.00 90.19 273 ALA A N 1
ATOM 2131 C CA . ALA A 1 273 ? 3.945 -8.717 -21.797 1.00 90.19 273 ALA A CA 1
ATOM 2132 C C . ALA A 1 273 ? 4.962 -7.948 -22.662 1.00 90.19 273 ALA A C 1
ATOM 2134 O O . ALA A 1 273 ? 5.580 -8.549 -23.537 1.00 90.19 273 ALA A O 1
ATOM 2135 N N . VAL A 1 274 ? 5.208 -6.663 -22.376 1.00 87.81 274 VAL A N 1
ATOM 2136 C CA . VAL A 1 274 ? 6.264 -5.883 -23.048 1.00 87.81 274 VAL A CA 1
ATOM 2137 C C . VAL A 1 274 ? 7.649 -6.450 -22.772 1.00 87.81 274 VAL A C 1
ATOM 2139 O O . VAL A 1 274 ? 8.442 -6.566 -23.699 1.00 87.81 274 VAL A O 1
ATOM 2142 N N . LEU A 1 275 ? 7.946 -6.846 -21.531 1.00 85.81 275 LEU A N 1
ATOM 2143 C CA . LEU A 1 275 ? 9.235 -7.467 -21.208 1.00 85.81 275 LEU A CA 1
ATOM 2144 C C . LEU A 1 275 ? 9.442 -8.792 -21.950 1.00 85.81 275 LEU A C 1
ATOM 2146 O O . LEU A 1 275 ? 10.546 -9.059 -22.415 1.00 85.81 275 LEU A O 1
ATOM 2150 N N . VAL A 1 276 ? 8.389 -9.604 -22.082 1.00 88.19 276 VAL A N 1
ATOM 2151 C CA . VAL A 1 276 ? 8.434 -10.836 -22.884 1.00 88.19 276 VAL A CA 1
ATOM 2152 C C . VAL A 1 276 ? 8.682 -10.506 -24.354 1.00 88.19 276 VAL A C 1
ATOM 2154 O O . VAL A 1 276 ? 9.589 -11.078 -24.946 1.00 88.19 276 VAL A O 1
ATOM 2157 N N . ALA A 1 277 ? 7.961 -9.532 -24.918 1.00 86.94 277 ALA A N 1
ATOM 2158 C CA . ALA A 1 277 ? 8.178 -9.091 -26.294 1.00 86.94 277 ALA A CA 1
ATOM 2159 C C . ALA A 1 277 ? 9.605 -8.555 -26.510 1.00 86.94 277 ALA A C 1
ATOM 2161 O O . ALA A 1 277 ? 10.232 -8.825 -27.530 1.00 86.94 277 ALA A O 1
ATOM 2162 N N . LEU A 1 278 ? 10.157 -7.828 -25.539 1.00 84.25 278 LEU A N 1
ATOM 2163 C CA . LEU A 1 278 ? 11.522 -7.319 -25.608 1.00 84.25 278 LEU A CA 1
ATOM 2164 C C . LEU A 1 278 ? 12.559 -8.453 -25.569 1.00 84.25 278 LEU A C 1
ATOM 2166 O O . LEU A 1 278 ? 13.515 -8.406 -26.341 1.00 84.25 278 LEU A O 1
ATOM 2170 N N . ASP A 1 279 ? 12.371 -9.487 -24.738 1.00 83.25 279 ASP A N 1
ATOM 2171 C CA . ASP A 1 279 ? 13.227 -10.689 -24.738 1.00 83.25 279 ASP A CA 1
ATOM 2172 C C . ASP A 1 279 ? 13.117 -11.452 -26.064 1.00 83.25 279 ASP A C 1
ATOM 2174 O O . ASP A 1 279 ? 14.124 -11.825 -26.666 1.00 83.25 279 ASP A O 1
ATOM 2178 N N . ASP A 1 280 ? 11.894 -11.635 -26.559 1.00 84.44 280 ASP A N 1
ATOM 2179 C CA . ASP A 1 280 ? 11.623 -12.293 -27.834 1.00 84.44 280 ASP A CA 1
ATOM 2180 C C . ASP A 1 280 ? 12.287 -11.550 -29.007 1.00 84.44 280 ASP A C 1
ATOM 2182 O O . ASP A 1 280 ? 12.841 -12.179 -29.911 1.00 84.44 280 ASP A O 1
ATOM 2186 N N . TYR A 1 281 ? 12.299 -10.214 -28.972 1.00 82.25 281 TYR A N 1
ATOM 2187 C CA . TYR A 1 281 ? 12.965 -9.379 -29.971 1.00 82.25 281 TYR A CA 1
ATOM 2188 C C . TYR A 1 281 ? 14.496 -9.428 -29.854 1.00 82.25 281 TYR A C 1
ATOM 2190 O O . TYR A 1 281 ? 15.179 -9.669 -30.847 1.00 82.25 281 TYR A O 1
ATOM 2198 N N . THR A 1 282 ? 15.043 -9.212 -28.654 1.00 77.50 282 THR A N 1
ATOM 2199 C CA . THR A 1 282 ? 16.492 -9.026 -28.439 1.00 77.50 282 THR A CA 1
ATOM 2200 C C . THR A 1 282 ? 17.272 -10.333 -28.302 1.00 77.50 282 THR A C 1
ATOM 2202 O O . THR A 1 282 ? 18.343 -10.469 -28.890 1.00 77.50 282 THR A O 1
ATOM 2205 N N . SER A 1 283 ? 16.755 -11.296 -27.539 1.00 78.56 283 SER A N 1
ATOM 2206 C CA . SER A 1 283 ? 17.456 -12.549 -27.231 1.00 78.56 283 SER A CA 1
ATOM 2207 C C . SER A 1 283 ? 17.133 -13.650 -28.235 1.00 78.56 283 SER A C 1
ATOM 2209 O O . SER A 1 283 ? 18.003 -14.444 -28.594 1.00 78.56 283 SER A O 1
ATOM 2211 N N . ARG A 1 284 ? 15.866 -13.740 -28.658 1.00 82.94 284 ARG A N 1
ATOM 2212 C CA . ARG A 1 284 ? 15.373 -14.873 -29.463 1.00 82.94 284 ARG A CA 1
ATOM 2213 C C . ARG A 1 284 ? 15.206 -14.551 -30.940 1.00 82.94 284 ARG A C 1
ATOM 2215 O O . ARG A 1 284 ? 15.082 -15.480 -31.739 1.00 82.94 284 ARG A O 1
ATOM 2222 N N . CYS A 1 285 ? 15.179 -13.265 -31.291 1.00 86.94 285 CYS A N 1
ATOM 2223 C CA . CYS A 1 285 ? 14.844 -12.767 -32.624 1.00 86.94 285 CYS A CA 1
ATOM 2224 C C . CYS A 1 285 ? 13.571 -13.430 -33.196 1.00 86.94 285 CYS A C 1
ATOM 2226 O O . CYS A 1 285 ? 13.505 -13.729 -34.391 1.00 86.94 285 CYS A O 1
ATOM 2228 N N . SER A 1 286 ? 12.600 -13.748 -32.333 1.00 92.75 286 SER A N 1
ATOM 2229 C CA . SER A 1 286 ? 11.398 -14.515 -32.681 1.00 92.75 286 SER A CA 1
ATOM 2230 C C . SER A 1 286 ? 10.248 -13.626 -33.148 1.00 92.75 286 SER A C 1
ATOM 2232 O O . SER A 1 286 ? 9.413 -14.098 -33.923 1.00 92.75 286 SER A O 1
ATOM 2234 N N . ILE A 1 287 ? 10.230 -12.360 -32.723 1.00 93.31 287 ILE A N 1
ATOM 2235 C CA . ILE A 1 287 ? 9.235 -11.359 -33.121 1.00 93.31 287 ILE A CA 1
ATOM 2236 C C . ILE A 1 287 ? 9.863 -10.238 -33.949 1.00 93.31 287 ILE A C 1
ATOM 2238 O O . ILE A 1 287 ? 11.053 -9.939 -33.826 1.00 93.31 287 ILE A O 1
ATOM 2242 N N . ALA A 1 288 ? 9.054 -9.603 -34.794 1.00 90.25 288 ALA A N 1
ATOM 2243 C CA . ALA A 1 288 ? 9.487 -8.454 -35.587 1.00 90.25 288 ALA A CA 1
ATOM 2244 C C . ALA A 1 288 ? 9.334 -7.138 -34.802 1.00 90.25 288 ALA A C 1
ATOM 2246 O O . ALA A 1 288 ? 8.484 -7.020 -33.919 1.00 90.25 288 ALA A O 1
ATOM 2247 N N . PHE A 1 289 ? 10.095 -6.101 -35.169 1.00 83.56 289 PHE A N 1
ATOM 2248 C CA . PHE A 1 289 ? 10.016 -4.789 -34.511 1.00 83.56 289 PHE A CA 1
ATOM 2249 C C . PHE A 1 289 ? 8.590 -4.188 -34.443 1.00 83.56 289 PHE A C 1
ATOM 2251 O O . PHE A 1 289 ? 8.229 -3.653 -33.392 1.00 83.56 289 PHE A O 1
ATOM 2258 N N . PRO A 1 290 ? 7.723 -4.300 -35.477 1.00 92.94 290 PRO A N 1
ATOM 2259 C CA . PRO A 1 290 ? 6.340 -3.826 -35.382 1.00 92.94 290 PRO A CA 1
ATOM 2260 C C . PRO A 1 290 ? 5.522 -4.479 -34.256 1.00 92.94 290 PRO A C 1
ATOM 2262 O O . PRO A 1 290 ? 4.658 -3.821 -33.679 1.00 92.94 290 PRO A O 1
ATOM 2265 N N . GLU A 1 291 ? 5.800 -5.741 -33.920 1.00 92.88 291 GLU A N 1
ATOM 2266 C CA . GLU A 1 291 ? 5.118 -6.473 -32.843 1.00 92.88 291 GLU A CA 1
ATOM 2267 C C . GLU A 1 291 ? 5.576 -5.961 -31.468 1.00 92.88 291 GLU A C 1
ATOM 2269 O O . GLU A 1 291 ? 4.738 -5.669 -30.613 1.00 92.88 291 GLU A O 1
ATOM 2274 N N . LEU A 1 292 ? 6.885 -5.732 -31.287 1.00 86.25 292 LEU A N 1
ATOM 2275 C CA . LEU A 1 292 ? 7.431 -5.075 -30.091 1.00 86.25 292 LEU A CA 1
ATOM 2276 C C . LEU A 1 292 ? 6.847 -3.666 -29.913 1.00 86.25 292 LEU A C 1
ATOM 2278 O O . LEU A 1 292 ? 6.398 -3.306 -28.823 1.00 86.25 292 LEU A O 1
ATOM 2282 N N . LYS A 1 293 ? 6.808 -2.876 -30.994 1.00 86.75 293 LYS A N 1
ATOM 2283 C CA . LYS A 1 293 ? 6.219 -1.532 -30.992 1.00 86.75 293 LYS A CA 1
ATOM 2284 C C . LYS A 1 293 ? 4.751 -1.576 -30.575 1.00 86.75 293 LYS A C 1
ATOM 2286 O O . LYS A 1 293 ? 4.328 -0.744 -29.778 1.00 86.75 293 LYS A O 1
ATOM 2291 N N . HIS A 1 294 ? 3.977 -2.531 -31.088 1.00 93.81 294 HIS A N 1
ATOM 2292 C CA . HIS A 1 294 ? 2.573 -2.688 -30.716 1.00 93.81 294 HIS A CA 1
ATOM 2293 C C . HIS A 1 294 ? 2.404 -3.004 -29.222 1.00 93.81 294 HIS A C 1
ATOM 2295 O O . HIS A 1 294 ? 1.603 -2.352 -28.554 1.00 93.81 294 HIS A O 1
ATOM 2301 N N . ALA A 1 295 ? 3.202 -3.931 -28.679 1.00 92.25 295 ALA A N 1
ATOM 2302 C CA . ALA A 1 295 ? 3.185 -4.249 -27.251 1.00 92.25 295 ALA A CA 1
ATOM 2303 C C . ALA A 1 295 ? 3.512 -3.017 -26.389 1.00 92.25 295 ALA A C 1
ATOM 2305 O O . ALA A 1 295 ? 2.809 -2.735 -25.417 1.00 92.25 295 ALA A O 1
ATOM 2306 N N . TYR A 1 296 ? 4.537 -2.252 -26.772 1.00 88.00 296 TYR A N 1
ATOM 2307 C CA . TYR A 1 296 ? 4.923 -1.029 -26.070 1.00 88.00 296 TYR A CA 1
ATOM 2308 C C . TYR A 1 296 ? 3.839 0.058 -26.137 1.00 88.00 296 TYR A C 1
ATOM 2310 O O . TYR A 1 296 ? 3.509 0.650 -25.115 1.00 88.00 296 TYR A O 1
ATOM 2318 N N . MET A 1 297 ? 3.227 0.289 -27.303 1.00 93.12 297 MET A N 1
ATOM 2319 C CA . MET A 1 297 ? 2.124 1.254 -27.443 1.00 93.12 297 MET A CA 1
ATOM 2320 C C . MET A 1 297 ? 0.914 0.884 -26.582 1.00 93.12 297 MET A C 1
ATOM 2322 O O . MET A 1 297 ? 0.336 1.756 -25.936 1.00 93.12 297 MET A O 1
ATOM 2326 N N . ASN A 1 298 ? 0.572 -0.405 -26.509 1.00 94.94 298 ASN A N 1
ATOM 2327 C CA . ASN A 1 298 ? -0.467 -0.887 -25.602 1.00 94.94 298 ASN A CA 1
ATOM 2328 C C . ASN A 1 298 ? -0.100 -0.619 -24.130 1.00 94.94 298 ASN A C 1
ATOM 2330 O O . ASN A 1 298 ? -0.929 -0.145 -23.359 1.00 94.94 298 ASN A O 1
ATOM 2334 N N . PHE A 1 299 ? 1.156 -0.857 -23.737 1.00 92.00 299 PHE A N 1
ATOM 2335 C CA . PHE A 1 299 ? 1.624 -0.525 -22.390 1.00 92.00 299 PHE A CA 1
ATOM 2336 C C . PHE A 1 299 ? 1.522 0.969 -22.074 1.00 92.00 299 PHE A C 1
ATOM 2338 O O . PHE A 1 299 ? 1.009 1.309 -21.013 1.00 92.00 299 PHE A O 1
ATOM 2345 N N . VAL A 1 300 ? 1.953 1.852 -22.979 1.00 90.38 300 VAL A N 1
ATOM 2346 C CA . VAL A 1 300 ? 1.854 3.309 -22.786 1.00 90.38 300 VAL A CA 1
ATOM 2347 C C . VAL A 1 300 ? 0.401 3.728 -22.554 1.00 90.38 300 VAL A C 1
ATOM 2349 O O . VAL A 1 300 ? 0.119 4.491 -21.633 1.00 90.38 300 VAL A O 1
ATOM 2352 N N . GLN A 1 301 ? -0.537 3.183 -23.332 1.00 95.69 301 GLN A N 1
ATOM 2353 C CA . GLN A 1 301 ? -1.962 3.450 -23.143 1.00 95.69 301 GLN A CA 1
ATOM 2354 C C . GLN A 1 301 ? -2.449 3.012 -21.753 1.00 95.69 301 GLN A C 1
ATOM 2356 O O . GLN A 1 301 ? -3.101 3.792 -21.059 1.00 95.69 301 GLN A O 1
ATOM 2361 N N . VAL A 1 302 ? -2.113 1.790 -21.330 1.00 95.38 302 VAL A N 1
ATOM 2362 C CA . VAL A 1 302 ? -2.502 1.261 -20.013 1.00 95.38 302 VAL A CA 1
ATOM 2363 C C . VAL A 1 302 ? -1.819 2.021 -18.869 1.00 95.38 302 VAL A C 1
ATOM 2365 O O . VAL A 1 302 ? -2.421 2.198 -17.814 1.00 95.38 302 VAL A O 1
ATOM 2368 N N . ASN A 1 303 ? -0.589 2.503 -19.058 1.00 92.75 303 ASN A N 1
ATOM 2369 C CA . ASN A 1 303 ? 0.092 3.343 -18.076 1.00 92.75 303 ASN A CA 1
ATOM 2370 C C . ASN A 1 303 ? -0.643 4.668 -17.867 1.00 92.75 303 ASN A C 1
ATOM 2372 O O . ASN A 1 303 ? -0.948 5.016 -16.730 1.00 92.75 303 ASN A O 1
ATOM 2376 N N . ASN A 1 304 ? -1.010 5.352 -18.950 1.00 94.12 304 ASN A N 1
ATOM 2377 C CA . ASN A 1 304 ? -1.763 6.604 -18.869 1.00 94.12 304 ASN A CA 1
ATOM 2378 C C . ASN A 1 304 ? -3.143 6.399 -18.216 1.00 94.12 304 ASN A C 1
ATOM 2380 O O . ASN A 1 304 ? -3.594 7.228 -17.426 1.00 94.12 304 ASN A O 1
ATOM 2384 N N . GLU A 1 305 ? -3.808 5.278 -18.513 1.00 97.44 305 GLU A N 1
ATOM 2385 C CA . GLU A 1 305 ? -5.060 4.883 -17.857 1.00 97.44 305 GLU A CA 1
ATOM 2386 C C . GLU A 1 305 ? -4.857 4.666 -16.349 1.00 97.44 305 GLU A C 1
ATOM 2388 O O . GLU A 1 305 ? -5.607 5.217 -15.545 1.00 97.44 305 GLU A O 1
ATOM 2393 N N . ALA A 1 306 ? -3.816 3.931 -15.947 1.00 95.81 306 ALA A N 1
ATOM 2394 C CA . ALA A 1 306 ? -3.508 3.686 -14.539 1.00 95.81 306 ALA A CA 1
ATOM 2395 C C . ALA A 1 306 ? -3.164 4.976 -13.775 1.00 95.81 306 ALA A C 1
ATOM 2397 O O . ALA A 1 306 ? -3.612 5.149 -12.643 1.00 95.81 306 ALA A O 1
ATOM 2398 N N . GLU A 1 307 ? -2.427 5.906 -14.387 1.00 96.06 307 GLU A N 1
ATOM 2399 C CA . GLU A 1 307 ? -2.141 7.224 -13.805 1.00 96.06 307 GLU A CA 1
ATOM 2400 C C . GLU A 1 307 ? -3.408 8.074 -13.644 1.00 96.06 307 GLU A C 1
ATOM 2402 O O . GLU A 1 307 ? -3.592 8.735 -12.620 1.00 96.06 307 GLU A O 1
ATOM 2407 N N . SER A 1 308 ? -4.313 8.034 -14.625 1.00 97.69 308 SER A N 1
ATOM 2408 C CA . SER A 1 308 ? -5.610 8.708 -14.534 1.00 97.69 308 SER A CA 1
ATOM 2409 C C . SER A 1 308 ? -6.460 8.136 -13.395 1.00 97.69 308 SER A C 1
ATOM 2411 O O . SER A 1 308 ? -6.995 8.898 -12.585 1.00 97.69 308 SER A O 1
ATOM 2413 N N . VAL A 1 309 ? -6.526 6.805 -13.276 1.00 97.88 309 VAL A N 1
ATOM 2414 C CA . VAL A 1 309 ? -7.246 6.124 -12.190 1.00 97.88 309 VAL A CA 1
ATOM 2415 C C . VAL A 1 309 ? -6.610 6.418 -10.832 1.00 97.88 309 VAL A C 1
ATOM 2417 O O . VAL A 1 309 ? -7.347 6.644 -9.874 1.00 97.88 309 VAL A O 1
ATOM 2420 N N . LEU A 1 310 ? -5.278 6.465 -10.730 1.00 97.25 310 LEU A N 1
ATOM 2421 C CA . LEU A 1 310 ? -4.569 6.848 -9.504 1.00 97.25 310 LEU A CA 1
ATOM 2422 C C . LEU A 1 310 ? -4.989 8.248 -9.038 1.00 97.25 310 LEU A C 1
ATOM 2424 O O . LEU A 1 310 ? -5.395 8.405 -7.887 1.00 97.25 310 LEU A O 1
ATOM 2428 N N . LYS A 1 311 ? -4.954 9.241 -9.937 1.00 97.56 311 LYS A N 1
ATOM 2429 C CA . LYS A 1 311 ? -5.370 10.622 -9.639 1.00 97.56 311 LYS A CA 1
ATOM 2430 C C . LYS A 1 311 ? -6.828 10.686 -9.189 1.00 97.56 311 LYS A C 1
ATOM 2432 O O . LYS A 1 311 ? -7.117 11.233 -8.129 1.00 97.56 311 LYS A O 1
ATOM 2437 N N . ALA A 1 312 ? -7.733 10.076 -9.955 1.00 97.81 312 ALA A N 1
ATOM 2438 C CA . ALA A 1 312 ? -9.160 10.073 -9.643 1.00 97.81 312 ALA A CA 1
ATOM 2439 C C . ALA A 1 312 ? -9.464 9.378 -8.305 1.00 97.81 312 ALA A C 1
ATOM 2441 O O . ALA A 1 312 ? -10.237 9.893 -7.498 1.00 97.81 312 ALA A O 1
ATOM 2442 N N . SER A 1 313 ? -8.828 8.231 -8.052 1.00 97.81 313 SER A N 1
ATOM 2443 C CA . SER A 1 313 ? -9.014 7.468 -6.815 1.00 97.81 313 SER A CA 1
ATOM 2444 C C . SER A 1 313 ? -8.463 8.232 -5.615 1.00 97.81 313 SER A C 1
ATOM 2446 O O . SER A 1 313 ? -9.122 8.275 -4.584 1.00 97.81 313 SER A O 1
ATOM 2448 N N . TRP A 1 314 ? -7.308 8.892 -5.748 1.00 97.56 314 TRP A N 1
ATOM 2449 C CA . TRP A 1 314 ? -6.752 9.723 -4.681 1.00 97.56 314 TRP A CA 1
ATOM 2450 C C . TRP A 1 314 ? -7.688 10.875 -4.313 1.00 97.56 314 TRP A C 1
ATOM 2452 O O . TRP A 1 314 ? -8.060 11.023 -3.151 1.00 97.56 314 TRP A O 1
ATOM 2462 N N . THR A 1 315 ? -8.123 11.656 -5.307 1.00 96.94 315 THR A N 1
ATOM 2463 C CA . THR A 1 315 ? -9.034 12.789 -5.094 1.00 96.94 315 THR A CA 1
ATOM 2464 C C . THR A 1 315 ? -10.354 12.355 -4.455 1.00 96.94 315 THR A C 1
ATOM 2466 O O . THR A 1 315 ? -10.921 13.107 -3.667 1.00 96.94 315 THR A O 1
ATOM 2469 N N . ALA A 1 316 ? -10.832 11.146 -4.761 1.00 97.44 316 ALA A N 1
ATOM 2470 C CA . ALA A 1 316 ? -12.039 10.596 -4.159 1.00 97.44 316 ALA A CA 1
ATOM 2471 C C . ALA A 1 316 ? -11.817 10.071 -2.730 1.00 97.44 316 ALA A C 1
ATOM 2473 O O . ALA A 1 316 ? -12.641 10.327 -1.860 1.00 97.44 316 ALA A O 1
ATOM 2474 N N . VAL A 1 317 ? -10.733 9.330 -2.476 1.00 97.81 317 VAL A N 1
ATOM 2475 C CA . VAL A 1 317 ? -10.517 8.638 -1.193 1.00 97.81 317 VAL A CA 1
ATOM 2476 C C . VAL A 1 317 ? -10.001 9.566 -0.107 1.00 97.81 317 VAL A C 1
ATOM 2478 O O . VAL A 1 317 ? -10.436 9.455 1.034 1.00 97.81 317 VAL A O 1
ATOM 2481 N N . ASN A 1 318 ? -9.094 10.482 -0.438 1.00 95.69 318 ASN A N 1
ATOM 2482 C CA . ASN A 1 318 ? -8.430 11.315 0.558 1.00 95.69 318 ASN A CA 1
ATOM 2483 C C . ASN A 1 318 ? -9.407 12.073 1.495 1.00 95.69 318 ASN A C 1
ATOM 2485 O O . ASN A 1 318 ? -9.300 11.919 2.713 1.00 95.69 318 ASN A O 1
ATOM 2489 N N . PRO A 1 319 ? -10.434 12.797 0.996 1.00 96.69 319 PRO A N 1
ATOM 2490 C CA . PRO A 1 319 ? -11.419 13.427 1.881 1.00 96.69 319 PRO A CA 1
ATOM 2491 C C . PRO A 1 319 ? -12.275 12.412 2.656 1.00 96.69 319 PRO A C 1
ATOM 2493 O O . PRO A 1 319 ? -12.671 12.688 3.788 1.00 96.69 319 PRO A O 1
ATOM 2496 N N . LEU A 1 320 ? -12.548 11.232 2.085 1.00 97.81 320 LEU A N 1
ATOM 2497 C CA . LEU A 1 320 ? -13.312 10.186 2.772 1.00 97.81 320 LEU A CA 1
ATOM 2498 C C . LEU A 1 320 ? -12.558 9.627 3.977 1.00 97.81 320 LEU A C 1
ATOM 2500 O O . LEU A 1 320 ? -13.198 9.245 4.947 1.00 97.81 320 LEU A O 1
ATOM 2504 N N . VAL A 1 321 ? -11.225 9.606 3.957 1.00 96.94 321 VAL A N 1
ATOM 2505 C CA . VAL A 1 321 ? -10.422 9.163 5.107 1.00 96.94 321 VAL A CA 1
ATOM 2506 C C . VAL A 1 321 ? -10.442 10.179 6.237 1.00 96.94 321 VAL A C 1
ATOM 2508 O O . VAL A 1 321 ? -10.614 9.788 7.388 1.00 96.94 321 VAL A O 1
ATOM 2511 N N . GLY A 1 322 ? -10.359 11.476 5.929 1.00 96.69 322 GLY A N 1
ATOM 2512 C CA . GLY A 1 322 ? -10.573 12.520 6.937 1.00 96.69 322 GLY A CA 1
ATOM 2513 C C . GLY A 1 322 ? -11.972 12.436 7.562 1.00 96.69 322 GLY A C 1
ATOM 2514 O O . GLY A 1 322 ? -12.137 12.559 8.780 1.00 96.69 322 GLY A O 1
ATOM 2515 N N . PHE A 1 323 ? -12.984 12.141 6.741 1.00 97.06 323 PHE A N 1
ATOM 2516 C CA . PHE A 1 323 ? -14.342 11.903 7.221 1.00 97.06 323 PHE A CA 1
ATOM 2517 C C . PHE A 1 323 ? -14.450 10.623 8.064 1.00 97.06 323 PHE A C 1
ATOM 2519 O O . PHE A 1 323 ? -15.048 10.661 9.135 1.00 97.06 323 PHE A O 1
ATOM 2526 N N . LEU A 1 324 ? -13.821 9.523 7.638 1.00 96.69 324 LEU A N 1
ATOM 2527 C CA . LEU A 1 324 ? -13.763 8.257 8.373 1.00 96.69 324 LEU A CA 1
ATOM 2528 C C . LEU A 1 324 ? -13.131 8.451 9.756 1.00 96.69 324 LEU A C 1
ATOM 2530 O O . LEU A 1 324 ? -13.702 8.017 10.751 1.00 96.69 324 LEU A O 1
ATOM 2534 N N . ALA A 1 325 ? -11.993 9.145 9.828 1.00 97.31 325 ALA A N 1
ATOM 2535 C CA . ALA A 1 325 ? -11.332 9.466 11.089 1.00 97.31 325 ALA A CA 1
ATOM 2536 C C . ALA A 1 325 ? -12.256 10.260 12.019 1.00 97.31 325 ALA A C 1
ATOM 2538 O O . ALA A 1 325 ? -12.389 9.922 13.191 1.00 97.31 325 ALA A O 1
ATOM 2539 N N . SER A 1 326 ? -12.968 11.256 11.487 1.00 96.62 326 SER A N 1
ATOM 2540 C CA . SER A 1 326 ? -13.948 12.019 12.268 1.00 96.62 326 SER A CA 1
ATOM 2541 C C . SER A 1 326 ? -15.103 11.133 12.751 1.00 96.62 326 SER A C 1
ATOM 2543 O O . SER A 1 326 ? -15.473 11.196 13.915 1.00 96.62 326 SER A O 1
ATOM 2545 N N . GLN A 1 327 ? -15.636 10.240 11.908 1.00 95.12 327 GLN A N 1
ATOM 2546 C CA . GLN A 1 327 ? -16.686 9.296 12.316 1.00 95.12 327 GLN A CA 1
ATOM 2547 C C . GLN A 1 327 ? -16.232 8.353 13.435 1.00 95.12 327 GLN A C 1
ATOM 2549 O O . GLN A 1 327 ? -17.025 8.046 14.320 1.00 95.12 327 GLN A O 1
ATOM 2554 N N . VAL A 1 328 ? -14.982 7.889 13.395 1.00 95.69 328 VAL A N 1
ATOM 2555 C CA . VAL A 1 328 ? -14.421 6.995 14.415 1.00 95.69 328 VAL A CA 1
ATOM 2556 C C . VAL A 1 328 ? -14.180 7.739 15.725 1.00 95.69 328 VAL A C 1
ATOM 2558 O O . VAL A 1 328 ? -14.642 7.280 16.769 1.00 95.69 328 VAL A O 1
ATOM 2561 N N . VAL A 1 329 ? -13.496 8.883 15.666 1.00 96.44 329 VAL A N 1
ATOM 2562 C CA . VAL A 1 329 ? -13.065 9.637 16.851 1.00 96.44 329 VAL A CA 1
ATOM 2563 C C . VAL A 1 329 ? -14.233 10.393 17.480 1.00 96.44 329 VAL A C 1
ATOM 2565 O O . VAL A 1 329 ? -14.552 10.163 18.642 1.00 96.44 329 VAL A O 1
ATOM 2568 N N . ASP A 1 330 ? -14.948 11.223 16.715 1.00 93.88 330 ASP A N 1
ATOM 2569 C CA . ASP A 1 330 ? -16.086 11.995 17.244 1.00 93.88 330 ASP A CA 1
ATOM 2570 C C . ASP A 1 330 ? -17.290 11.103 17.552 1.00 93.88 330 ASP A C 1
ATOM 2572 O O . ASP A 1 330 ? -18.094 11.403 18.434 1.00 93.88 330 ASP A O 1
ATOM 2576 N N . GLY A 1 331 ? -17.414 9.983 16.835 1.00 90.62 331 GLY A N 1
ATOM 2577 C CA . GLY A 1 331 ? -18.425 8.968 17.107 1.00 90.62 331 GLY A CA 1
ATOM 2578 C C . GLY A 1 331 ? -18.093 8.055 18.287 1.00 90.62 331 GLY A C 1
ATOM 2579 O O . GLY A 1 331 ? -18.922 7.203 18.601 1.00 90.62 331 GLY A O 1
ATOM 2580 N N . GLN A 1 332 ? -16.918 8.202 18.917 1.00 93.00 332 GLN A N 1
ATOM 2581 C CA . GLN A 1 332 ? -16.438 7.359 20.024 1.00 93.00 332 GLN A CA 1
ATOM 2582 C C . GLN A 1 332 ? -16.472 5.857 19.688 1.00 93.00 332 GLN A C 1
ATOM 2584 O O . GLN A 1 332 ? -16.717 5.010 20.547 1.00 93.00 332 GLN A O 1
ATOM 2589 N N . LEU A 1 333 ? -16.267 5.498 18.415 1.00 91.44 333 LEU A N 1
ATOM 2590 C CA . LEU A 1 333 ? -16.428 4.116 17.952 1.00 91.44 333 LEU A CA 1
ATOM 2591 C C . LEU A 1 333 ? -15.392 3.174 18.572 1.00 91.44 333 LEU A C 1
ATOM 2593 O O . LEU A 1 333 ? -15.721 2.016 18.835 1.00 91.44 333 LEU A O 1
ATOM 2597 N N . LEU A 1 334 ? -14.178 3.668 18.833 1.00 95.12 334 LEU A N 1
ATOM 2598 C CA . LEU A 1 334 ? -13.133 2.898 19.509 1.00 95.12 334 LEU A CA 1
ATOM 2599 C C . LEU A 1 334 ? -13.544 2.582 20.948 1.00 95.12 334 LEU A C 1
ATOM 2601 O O . LEU A 1 334 ? -13.666 1.406 21.271 1.00 95.12 334 LEU A O 1
ATOM 2605 N N . GLN A 1 335 ? -13.917 3.594 21.738 1.00 93.12 335 GLN A N 1
ATOM 2606 C CA . GLN A 1 335 ? -14.424 3.422 23.105 1.00 93.12 335 GLN A CA 1
ATOM 2607 C C . GLN A 1 335 ? -15.567 2.412 23.197 1.00 93.12 335 GLN A C 1
ATOM 2609 O O . GLN A 1 335 ? -15.608 1.543 24.066 1.00 93.12 335 GLN A O 1
ATOM 2614 N N . MET A 1 336 ? -16.526 2.505 22.279 1.00 89.25 336 MET A N 1
ATOM 2615 C CA . MET A 1 336 ? -17.662 1.588 22.269 1.00 89.25 336 MET A CA 1
ATOM 2616 C C . MET A 1 336 ? -17.255 0.160 21.932 1.00 89.25 336 MET A C 1
ATOM 2618 O O . MET A 1 336 ? -17.838 -0.781 22.470 1.00 89.25 336 MET A O 1
ATOM 2622 N N . SER A 1 337 ? -16.260 0.002 21.062 1.00 91.00 337 SER A N 1
ATOM 2623 C CA . SER A 1 337 ? -15.694 -1.303 20.737 1.00 91.00 337 SER A CA 1
ATOM 2624 C C . SER A 1 337 ? -14.944 -1.880 21.940 1.00 91.00 337 SER A C 1
ATOM 2626 O O . SER A 1 337 ? -15.208 -3.022 22.307 1.00 91.00 337 SER A O 1
ATOM 2628 N N . THR A 1 338 ? -14.143 -1.062 22.634 1.00 93.69 338 THR A N 1
ATOM 2629 C CA . THR A 1 338 ? -13.466 -1.410 23.893 1.00 93.69 338 THR A CA 1
ATOM 2630 C C . THR A 1 338 ? -14.461 -1.936 24.930 1.00 93.69 338 THR A C 1
ATOM 2632 O O . THR A 1 338 ? -14.327 -3.054 25.430 1.00 93.69 338 THR A O 1
ATOM 2635 N N . LEU A 1 339 ? -15.515 -1.166 25.218 1.00 90.75 339 LEU A N 1
ATOM 2636 C CA . LEU A 1 339 ? -16.533 -1.541 26.204 1.00 90.75 339 LEU A CA 1
ATOM 2637 C C . LEU A 1 339 ? -17.269 -2.827 25.819 1.00 90.75 339 LEU A C 1
ATOM 2639 O O . LEU A 1 339 ? -17.555 -3.661 26.680 1.00 90.75 339 LEU A O 1
ATOM 2643 N N . HIS A 1 340 ? -17.571 -3.002 24.531 1.00 88.19 340 HIS A N 1
ATOM 2644 C CA . HIS A 1 340 ? -18.206 -4.215 24.037 1.00 88.19 340 HIS A CA 1
ATOM 2645 C C . HIS A 1 340 ? -17.326 -5.451 24.261 1.00 88.19 340 HIS A C 1
ATOM 2647 O O . HIS A 1 340 ? -17.812 -6.467 24.764 1.00 88.19 340 HIS A O 1
ATOM 2653 N N . ASP A 1 341 ? -16.041 -5.364 23.926 1.00 91.81 341 ASP A N 1
ATOM 2654 C CA . ASP A 1 341 ? -15.105 -6.480 24.054 1.00 91.81 341 ASP A CA 1
ATOM 2655 C C . ASP A 1 341 ? -14.894 -6.860 25.531 1.00 91.81 341 ASP A C 1
ATOM 2657 O O . ASP A 1 341 ? -14.927 -8.041 25.892 1.00 91.81 341 ASP A O 1
ATOM 2661 N N . ILE A 1 342 ? -14.816 -5.867 26.423 1.00 91.44 342 ILE A N 1
ATOM 2662 C CA . ILE A 1 342 ? -14.735 -6.077 27.878 1.00 91.44 342 ILE A CA 1
ATOM 2663 C C . ILE A 1 342 ? -16.029 -6.684 28.434 1.00 91.44 342 ILE A C 1
ATOM 2665 O O . ILE A 1 342 ? -15.992 -7.593 29.269 1.00 91.44 342 ILE A O 1
ATOM 2669 N N . GLN A 1 343 ? -17.197 -6.248 27.961 1.00 89.00 343 GLN A N 1
ATOM 2670 C CA . GLN A 1 343 ? -18.472 -6.833 28.376 1.00 89.00 343 GLN A CA 1
ATOM 2671 C C . GLN A 1 343 ? -18.619 -8.287 27.898 1.00 89.00 343 GLN A C 1
ATOM 2673 O O . GLN A 1 343 ? -19.105 -9.150 28.643 1.00 89.00 343 GLN A O 1
ATOM 2678 N N . ALA A 1 344 ? -18.173 -8.590 26.677 1.00 88.31 344 ALA A N 1
ATOM 2679 C CA . ALA A 1 344 ? -18.114 -9.952 26.158 1.00 88.31 344 ALA A CA 1
ATOM 2680 C C . ALA A 1 344 ? -17.185 -10.835 27.011 1.00 88.31 344 ALA A C 1
ATOM 2682 O O . ALA A 1 344 ? -17.501 -11.996 27.275 1.00 88.31 344 ALA A O 1
ATOM 2683 N N . LEU A 1 345 ? -16.083 -10.276 27.514 1.00 90.06 345 LEU A N 1
ATOM 2684 C CA . LEU A 1 345 ? -15.179 -10.953 28.438 1.00 90.06 345 LEU A CA 1
ATOM 2685 C C . LEU A 1 345 ? -15.831 -11.201 29.812 1.00 90.06 345 LEU A C 1
ATOM 2687 O O . LEU A 1 345 ? -15.766 -12.315 30.332 1.00 90.06 345 LEU A O 1
ATOM 2691 N N . SER A 1 346 ? -16.519 -10.200 30.372 1.00 86.25 346 SER A N 1
ATOM 2692 C CA . SER A 1 346 ? -17.224 -10.292 31.662 1.00 86.25 346 SER A CA 1
ATOM 2693 C C . SER A 1 346 ? -18.336 -11.349 31.643 1.00 86.25 346 SER A C 1
ATOM 2695 O O . SER A 1 346 ? -18.411 -12.200 32.529 1.00 86.25 346 SER A O 1
ATOM 2697 N N . SER A 1 347 ? -19.153 -11.368 30.587 1.00 84.38 347 SER A N 1
ATOM 2698 C CA . SER A 1 347 ? -20.222 -12.365 30.414 1.00 84.38 347 SER A CA 1
ATOM 2699 C C . SER A 1 347 ? -19.701 -13.797 30.225 1.00 84.38 347 SER A C 1
ATOM 2701 O O . SER A 1 347 ? -20.380 -14.751 30.602 1.00 84.38 347 SER A O 1
ATOM 2703 N N . ASN A 1 348 ? -18.476 -13.951 29.715 1.00 83.50 348 ASN A N 1
ATOM 2704 C CA . ASN A 1 348 ? -17.819 -15.241 29.506 1.00 83.50 348 ASN A CA 1
ATOM 2705 C C . ASN A 1 348 ? -16.783 -15.583 30.589 1.00 83.50 348 ASN A C 1
ATOM 2707 O O . ASN A 1 348 ? -16.037 -16.554 30.431 1.00 83.50 348 ASN A O 1
ATOM 2711 N N . ALA A 1 349 ? -16.749 -14.845 31.704 1.00 79.31 349 ALA A N 1
ATOM 2712 C CA . ALA A 1 349 ? -15.790 -15.059 32.788 1.00 79.31 349 ALA A CA 1
ATOM 2713 C C . ALA A 1 349 ? -15.777 -16.520 33.256 1.00 79.31 349 ALA A C 1
ATOM 2715 O O . ALA A 1 349 ? -14.724 -17.140 33.396 1.00 79.31 349 ALA A O 1
ATOM 2716 N N . SER A 1 350 ? -16.958 -17.125 33.396 1.00 73.31 350 SER A N 1
ATOM 2717 C CA . SER A 1 350 ? -17.076 -18.531 33.773 1.00 73.31 350 SER A CA 1
ATOM 2718 C C . SER A 1 350 ? -16.346 -19.456 32.798 1.00 73.31 350 SER A C 1
ATOM 2720 O O . SER A 1 350 ? -15.641 -20.345 33.254 1.00 73.31 350 SER A O 1
ATOM 2722 N N . ALA A 1 351 ? -16.431 -19.234 31.484 1.00 77.38 351 ALA A N 1
ATOM 2723 C CA . ALA A 1 351 ? -15.749 -20.061 30.486 1.00 77.38 351 ALA A CA 1
ATOM 2724 C C . ALA A 1 351 ? -14.215 -19.921 30.546 1.00 77.38 351 ALA A C 1
ATOM 2726 O O . ALA A 1 351 ? -13.502 -20.915 30.402 1.00 77.38 351 ALA A O 1
ATOM 2727 N N . LEU A 1 352 ? -13.700 -18.717 30.827 1.00 75.06 352 LEU A N 1
ATOM 2728 C CA . LEU A 1 352 ? -12.256 -18.464 30.962 1.00 75.06 352 LEU A CA 1
ATOM 2729 C C . LEU A 1 352 ? -11.624 -19.232 32.128 1.00 75.06 352 LEU A C 1
ATOM 2731 O O . LEU A 1 352 ? -10.463 -19.648 32.055 1.00 75.06 352 LEU A O 1
ATOM 2735 N N . PHE A 1 353 ? -12.391 -19.438 33.198 1.00 75.38 353 PHE A N 1
ATOM 2736 C CA . PHE A 1 353 ? -11.904 -20.057 34.428 1.00 75.38 353 PHE A CA 1
ATOM 2737 C C . PHE A 1 353 ? -12.445 -21.483 34.672 1.00 75.38 353 PHE A C 1
ATOM 2739 O O . PHE A 1 353 ? -11.910 -22.199 35.522 1.00 75.38 353 PHE A O 1
ATOM 2746 N N . GLN A 1 354 ? -13.447 -21.942 33.909 1.00 65.75 354 GLN A N 1
ATOM 2747 C CA . GLN A 1 354 ? -14.115 -23.250 34.058 1.00 65.75 354 GLN A CA 1
ATOM 2748 C C . GLN A 1 354 ? -13.162 -24.448 33.953 1.00 65.75 354 GLN A C 1
ATOM 2750 O O . GLN A 1 354 ? -13.354 -25.441 34.650 1.00 65.75 354 GLN A O 1
ATOM 2755 N N . ASN A 1 355 ? -12.097 -24.351 33.153 1.00 61.97 355 ASN A N 1
ATOM 2756 C CA . ASN A 1 355 ? -11.141 -25.452 32.970 1.00 61.97 355 ASN A CA 1
ATOM 2757 C C . ASN A 1 355 ? -10.008 -25.481 34.008 1.00 61.97 355 ASN A C 1
ATOM 2759 O O . ASN A 1 355 ? -9.085 -26.288 33.903 1.00 61.97 355 ASN A O 1
ATOM 2763 N N . SER A 1 356 ? -10.045 -24.611 35.020 1.00 66.25 356 SER A N 1
ATOM 2764 C CA . SER A 1 356 ? -8.978 -24.532 36.014 1.00 66.25 356 SER A CA 1
ATOM 2765 C C . SER A 1 356 ? -9.493 -24.028 37.358 1.00 66.25 356 SER A C 1
ATOM 2767 O O . SER A 1 356 ? -9.374 -22.843 37.667 1.00 66.25 356 SER A O 1
ATOM 2769 N N . SER A 1 357 ? -9.970 -24.942 38.207 1.00 67.44 357 SER A N 1
ATOM 2770 C CA . SER A 1 357 ? -10.235 -24.664 39.633 1.00 67.44 357 SER A CA 1
ATOM 2771 C C . SER A 1 357 ? -9.050 -23.965 40.314 1.00 67.44 357 SER A C 1
ATOM 2773 O O . SER A 1 357 ? -9.226 -23.078 41.145 1.00 67.44 357 SER A O 1
ATOM 2775 N N . LYS A 1 358 ? -7.831 -24.293 39.869 1.00 74.06 358 LYS A N 1
ATOM 2776 C CA . LYS A 1 358 ? -6.588 -23.647 40.289 1.00 74.06 358 LYS A CA 1
ATOM 2777 C C . LYS A 1 358 ? -6.546 -22.141 39.980 1.00 74.06 358 LYS A C 1
ATOM 2779 O O . LYS A 1 358 ? -6.105 -21.380 40.833 1.00 74.06 358 LYS A O 1
ATOM 2784 N N . LYS A 1 359 ? -7.043 -21.681 38.822 1.00 75.38 359 LYS A N 1
ATOM 2785 C CA . LYS A 1 359 ? -7.064 -20.240 38.492 1.00 75.38 359 LYS A CA 1
ATOM 2786 C C . LYS A 1 359 ? -8.071 -19.470 39.343 1.00 75.38 359 LYS A C 1
ATOM 2788 O O . LYS A 1 359 ? -7.751 -18.367 39.761 1.00 75.38 359 LYS A O 1
ATOM 2793 N N . TRP A 1 360 ? -9.228 -20.059 39.660 1.00 77.75 360 TRP A N 1
ATOM 2794 C CA . TRP A 1 360 ? -10.183 -19.444 40.592 1.00 77.75 360 TRP A CA 1
ATOM 2795 C C . TRP A 1 360 ? -9.577 -19.275 41.988 1.00 77.75 360 TRP A C 1
ATOM 2797 O O . TRP A 1 360 ? -9.653 -18.194 42.562 1.00 77.75 360 TRP A O 1
ATOM 2807 N N . SER A 1 361 ? -8.891 -20.303 42.505 1.00 78.62 361 SER A N 1
ATOM 2808 C CA . SER A 1 361 ? -8.198 -20.185 43.796 1.00 78.62 361 SER A CA 1
ATOM 2809 C C . SER A 1 361 ? -7.060 -19.160 43.770 1.00 78.62 361 SER A C 1
ATOM 2811 O O . SER A 1 361 ? -6.847 -18.455 44.751 1.00 78.62 361 SER A O 1
ATOM 2813 N N . GLU A 1 362 ? -6.347 -19.038 42.645 1.00 80.69 362 GLU A N 1
ATOM 2814 C CA . GLU A 1 362 ? -5.304 -18.022 42.465 1.00 80.69 362 GLU A CA 1
ATOM 2815 C C . GLU A 1 362 ? -5.889 -16.602 42.395 1.00 80.69 362 GLU A C 1
ATOM 2817 O O . GLU A 1 362 ? -5.248 -15.676 42.887 1.00 80.69 362 GLU A O 1
ATOM 2822 N N . LEU A 1 363 ? -7.110 -16.442 41.866 1.00 82.38 363 LEU A N 1
ATOM 2823 C CA . LEU A 1 363 ? -7.819 -15.162 41.802 1.00 82.38 363 LEU A CA 1
ATOM 2824 C C . LEU A 1 363 ? -8.103 -14.589 43.202 1.00 82.38 363 LEU A C 1
ATOM 2826 O O . LEU A 1 363 ? -7.882 -13.403 43.430 1.00 82.38 363 LEU A O 1
ATOM 2830 N N . CYS A 1 364 ? -8.549 -15.439 44.137 1.00 87.31 364 CYS A N 1
ATOM 2831 C CA . CYS A 1 364 ? -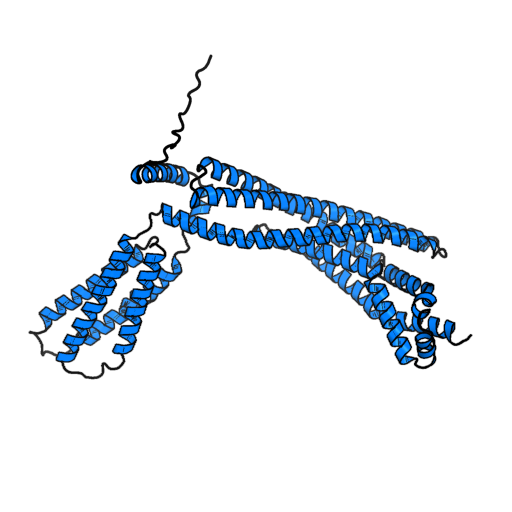8.848 -15.040 45.518 1.00 87.31 364 CYS A CA 1
ATOM 2832 C C . CYS A 1 364 ? -7.596 -14.975 46.410 1.00 87.31 364 CYS A C 1
ATOM 2834 O O . CYS A 1 364 ? -7.532 -14.174 47.337 1.00 87.31 364 CYS A O 1
ATOM 2836 N N . ALA A 1 365 ? -6.593 -15.827 46.163 1.00 90.75 365 ALA A N 1
ATOM 2837 C CA . ALA A 1 365 ? -5.419 -15.927 47.032 1.00 90.75 365 ALA A CA 1
ATOM 2838 C C . ALA A 1 365 ? -4.311 -14.908 46.712 1.00 90.75 365 ALA A C 1
ATOM 2840 O O . ALA A 1 365 ? -3.470 -14.641 47.570 1.00 90.75 365 ALA A O 1
ATOM 2841 N N . GLN A 1 366 ? -4.245 -14.388 45.479 1.00 92.62 366 GLN A N 1
ATOM 2842 C CA . GLN A 1 366 ? -3.135 -13.547 45.012 1.00 92.62 366 GLN A CA 1
ATOM 2843 C C . GLN A 1 366 ? -3.649 -12.353 44.187 1.00 92.62 366 GLN A C 1
ATOM 2845 O O . GLN A 1 366 ? -3.652 -12.424 42.955 1.00 92.62 366 GLN A O 1
ATOM 2850 N N . PRO A 1 367 ? -4.036 -11.231 44.829 1.00 89.88 367 PRO A N 1
ATOM 2851 C CA . PRO A 1 367 ? -4.678 -10.104 44.147 1.00 89.88 367 PRO A CA 1
ATOM 2852 C C . PRO A 1 367 ? -3.808 -9.505 43.034 1.00 89.88 367 PRO A C 1
ATOM 2854 O O . PRO A 1 367 ? -4.297 -9.286 41.933 1.00 89.88 367 PRO A O 1
ATOM 2857 N N . GLU A 1 368 ? -2.502 -9.340 43.253 1.00 92.94 368 GLU A N 1
ATOM 2858 C CA . GLU A 1 368 ? -1.585 -8.808 42.229 1.00 92.94 368 GLU A CA 1
ATOM 2859 C C . GLU A 1 368 ? -1.484 -9.714 40.991 1.00 92.94 368 GLU A C 1
ATOM 2861 O O . GLU A 1 368 ? -1.472 -9.248 39.850 1.00 92.94 368 GLU A O 1
ATOM 2866 N N . LYS A 1 369 ? -1.462 -11.038 41.197 1.00 89.94 369 LYS A N 1
ATOM 2867 C CA . LYS A 1 369 ? -1.441 -12.004 40.092 1.00 89.94 369 LYS A CA 1
ATOM 2868 C C . LYS A 1 369 ? -2.770 -11.996 39.334 1.00 89.94 369 LYS A C 1
ATOM 2870 O O . LYS A 1 369 ? -2.776 -12.115 38.111 1.00 89.94 369 LYS A O 1
ATOM 2875 N N . ALA A 1 370 ? -3.878 -11.834 40.052 1.00 87.12 370 ALA A N 1
ATOM 2876 C CA . ALA A 1 370 ? -5.216 -11.746 39.485 1.00 87.12 370 ALA A CA 1
ATOM 2877 C C . ALA A 1 370 ? -5.411 -10.472 38.647 1.00 87.12 370 ALA A C 1
ATOM 2879 O O . ALA A 1 370 ? -5.933 -10.563 37.538 1.00 87.12 370 ALA A O 1
ATOM 2880 N N . LYS A 1 371 ? -4.920 -9.317 39.118 1.00 92.44 371 LYS A N 1
ATOM 2881 C CA . LYS A 1 371 ? -4.904 -8.056 38.357 1.00 92.44 371 LYS A CA 1
ATOM 2882 C C . LYS A 1 371 ? -4.134 -8.193 37.052 1.00 92.44 371 LYS A C 1
ATOM 2884 O O . LYS A 1 371 ? -4.640 -7.835 35.994 1.00 92.44 371 LYS A O 1
ATOM 2889 N N . LYS A 1 372 ? -2.939 -8.792 37.104 1.00 92.19 372 LYS A N 1
ATOM 2890 C CA . LYS A 1 372 ? -2.146 -9.060 35.898 1.00 92.19 372 LYS A CA 1
ATOM 2891 C C . LYS A 1 372 ? -2.890 -9.966 34.913 1.00 92.19 372 LYS A C 1
ATOM 2893 O O . LYS A 1 372 ? -2.882 -9.700 33.718 1.00 92.19 372 LYS A O 1
ATOM 2898 N N . LEU A 1 373 ? -3.553 -11.012 35.409 1.00 89.31 373 LEU A N 1
ATOM 2899 C CA . LEU A 1 373 ? -4.342 -11.915 34.572 1.00 89.31 373 LEU A CA 1
ATOM 2900 C C . LEU A 1 373 ? -5.546 -11.203 33.938 1.00 89.31 373 LEU A C 1
ATOM 2902 O O . LEU A 1 373 ? -5.848 -11.459 32.776 1.00 89.31 373 LEU A O 1
ATOM 2906 N N . ALA A 1 374 ? -6.220 -10.313 34.670 1.00 91.38 374 ALA A N 1
ATOM 2907 C CA . ALA A 1 374 ? -7.306 -9.500 34.127 1.00 91.38 374 ALA A CA 1
ATOM 2908 C C . ALA A 1 374 ? -6.805 -8.542 33.041 1.00 91.38 374 ALA A C 1
ATOM 2910 O O . ALA A 1 374 ? -7.414 -8.470 31.980 1.00 91.38 374 ALA A O 1
ATOM 2911 N N . LEU A 1 375 ? -5.663 -7.885 33.261 1.00 94.25 375 LEU A N 1
ATOM 2912 C CA . LEU A 1 375 ? -5.022 -7.036 32.259 1.00 94.25 375 LEU A CA 1
ATOM 2913 C C . LEU A 1 375 ? -4.670 -7.818 30.985 1.00 94.25 375 LEU A C 1
ATOM 2915 O O . LEU A 1 375 ? -5.015 -7.384 29.892 1.00 94.25 375 LEU A O 1
ATOM 2919 N N . GLU A 1 376 ? -4.044 -8.992 31.115 1.00 93.00 376 GLU A N 1
ATOM 2920 C CA . GLU A 1 376 ? -3.747 -9.875 29.977 1.00 93.00 376 GLU A CA 1
ATOM 2921 C C . GLU A 1 376 ? -5.029 -10.326 29.255 1.00 93.00 376 GLU A C 1
ATOM 2923 O O . GLU A 1 376 ? -5.063 -10.389 28.028 1.00 93.00 376 GLU A O 1
ATOM 2928 N N . ALA A 1 377 ? -6.099 -10.625 29.997 1.00 91.81 377 ALA A N 1
ATOM 2929 C CA . ALA A 1 377 ? -7.377 -11.023 29.417 1.00 91.81 377 ALA A CA 1
ATOM 2930 C C . ALA A 1 377 ? -8.056 -9.876 28.654 1.00 91.81 377 ALA A C 1
ATOM 2932 O O . ALA A 1 377 ? -8.564 -10.115 27.562 1.00 91.81 377 ALA A O 1
ATOM 2933 N N . VAL A 1 378 ? -8.035 -8.651 29.194 1.00 94.50 378 VAL A N 1
ATOM 2934 C CA . VAL A 1 378 ? -8.534 -7.453 28.501 1.00 94.50 378 VAL A CA 1
ATOM 2935 C C . VAL A 1 378 ? -7.710 -7.192 27.246 1.00 94.50 378 VAL A C 1
ATOM 2937 O O . VAL A 1 378 ? -8.294 -7.016 26.187 1.00 94.50 378 VAL A O 1
ATOM 2940 N N . HIS A 1 379 ? -6.380 -7.249 27.327 1.00 95.44 379 HIS A N 1
ATOM 2941 C CA . HIS A 1 379 ? -5.514 -7.039 26.167 1.00 95.44 379 HIS A CA 1
ATOM 2942 C C . HIS A 1 379 ? -5.829 -8.022 25.031 1.00 95.44 379 HIS A C 1
ATOM 2944 O O . HIS A 1 379 ? -6.101 -7.600 23.913 1.00 95.44 379 HIS A O 1
ATOM 2950 N N . ASN A 1 380 ? -5.911 -9.322 25.337 1.00 93.50 380 ASN A N 1
ATOM 2951 C CA . ASN A 1 380 ? -6.284 -10.335 24.345 1.00 93.50 380 ASN A CA 1
ATOM 2952 C C . ASN A 1 380 ? -7.698 -10.106 23.786 1.00 93.50 380 ASN A C 1
ATOM 2954 O O . ASN A 1 380 ? -7.938 -10.326 22.603 1.00 93.50 380 ASN A O 1
ATOM 2958 N N . ALA A 1 381 ? -8.644 -9.676 24.630 1.00 93.81 381 ALA A N 1
ATOM 2959 C CA . ALA A 1 381 ? -10.007 -9.391 24.196 1.00 93.81 381 ALA A CA 1
ATOM 2960 C C . ALA A 1 381 ? -10.077 -8.189 23.252 1.00 93.81 381 ALA A C 1
ATOM 2962 O O . ALA A 1 381 ? -10.859 -8.229 22.311 1.00 93.81 381 ALA A O 1
ATOM 2963 N N . LEU A 1 382 ? -9.273 -7.151 23.489 1.00 95.06 382 LEU A N 1
ATOM 2964 C CA . LEU A 1 382 ? -9.184 -5.993 22.605 1.00 95.06 382 LEU A CA 1
ATOM 2965 C C . LEU A 1 382 ? -8.485 -6.353 21.294 1.00 95.06 382 LEU A C 1
ATOM 2967 O O . LEU A 1 382 ? -8.991 -5.990 20.238 1.00 95.06 382 LEU A O 1
ATOM 2971 N N . ASP A 1 383 ? -7.383 -7.105 21.342 1.00 94.25 383 ASP A N 1
ATOM 2972 C CA . ASP A 1 383 ? -6.627 -7.521 20.153 1.00 94.25 383 ASP A CA 1
ATOM 2973 C C . ASP A 1 383 ? -7.461 -8.394 19.198 1.00 94.25 383 ASP A C 1
ATOM 2975 O O . ASP A 1 383 ? -7.468 -8.163 17.986 1.00 94.25 383 ASP A O 1
ATOM 2979 N N . ASP A 1 384 ? -8.189 -9.376 19.740 1.00 91.12 384 ASP A N 1
ATOM 2980 C CA . ASP A 1 384 ? -9.033 -10.296 18.963 1.00 91.12 384 ASP A CA 1
ATOM 2981 C C . ASP A 1 384 ? -10.470 -9.770 18.753 1.00 91.12 384 ASP A C 1
ATOM 2983 O O . ASP A 1 384 ? -11.271 -10.385 18.038 1.00 91.12 384 ASP A O 1
ATOM 2987 N N . GLY A 1 385 ? -10.818 -8.666 19.414 1.00 91.56 385 GLY A N 1
ATOM 2988 C CA . GLY A 1 385 ? -12.167 -8.121 19.500 1.00 91.56 385 GLY A CA 1
ATOM 2989 C C . GLY A 1 385 ? -12.535 -7.137 18.397 1.00 91.56 385 GLY A C 1
ATOM 2990 O O . GLY A 1 385 ? -11.869 -6.990 17.370 1.00 91.56 385 GLY A O 1
ATOM 2991 N N . LEU A 1 386 ? -13.654 -6.446 18.614 1.00 91.44 386 LEU A N 1
ATOM 2992 C CA . LEU A 1 386 ? -14.136 -5.395 17.728 1.00 91.44 386 LEU A CA 1
ATOM 2993 C C . LEU A 1 386 ? -13.145 -4.225 17.650 1.00 91.44 386 LEU A C 1
ATOM 2995 O O . LEU A 1 386 ? -12.955 -3.673 16.564 1.00 91.44 386 LEU A O 1
ATOM 2999 N N . PHE A 1 387 ? -12.511 -3.876 18.774 1.00 94.88 387 PHE A N 1
ATOM 3000 C CA . PHE A 1 387 ? -11.516 -2.809 18.859 1.00 94.88 387 PHE A CA 1
ATOM 3001 C C . PHE A 1 387 ? -10.309 -3.104 17.963 1.00 94.88 387 PHE A C 1
ATOM 3003 O O . PHE A 1 387 ? -10.045 -2.362 17.015 1.00 94.88 387 PHE A O 1
ATOM 3010 N N . GLY A 1 388 ? -9.613 -4.216 18.209 1.00 93.56 388 GLY A N 1
ATOM 3011 C CA . GLY A 1 388 ? -8.405 -4.597 17.481 1.00 93.56 388 GLY A CA 1
ATOM 3012 C C . GLY A 1 388 ? -8.679 -4.818 16.000 1.00 93.56 388 GLY A C 1
ATOM 3013 O O . GLY A 1 388 ? -7.879 -4.426 15.146 1.00 93.56 388 GLY A O 1
ATOM 3014 N N . GLU A 1 389 ? -9.856 -5.349 15.663 1.00 91.31 389 GLU A N 1
ATOM 3015 C CA . GLU A 1 389 ? -10.258 -5.482 14.271 1.00 91.31 389 GLU A CA 1
ATOM 3016 C C . GLU A 1 389 ? -10.456 -4.119 13.594 1.00 91.31 389 GLU A C 1
ATOM 3018 O O . GLU A 1 389 ? -9.970 -3.915 12.480 1.00 91.31 389 GLU A O 1
ATOM 3023 N N . MET A 1 390 ? -11.098 -3.155 14.262 1.00 93.94 390 MET A N 1
ATOM 3024 C CA . MET A 1 390 ? -11.252 -1.796 13.734 1.00 93.94 390 MET A CA 1
ATOM 3025 C C . MET A 1 390 ? -9.896 -1.110 13.528 1.00 93.94 390 MET A C 1
ATOM 3027 O O . MET A 1 390 ? -9.663 -0.545 12.457 1.00 93.94 390 MET A O 1
ATOM 3031 N N . VAL A 1 391 ? -8.980 -1.212 14.496 1.00 96.06 391 VAL A N 1
ATOM 3032 C CA . VAL A 1 391 ? -7.614 -0.669 14.384 1.00 96.06 391 VAL A CA 1
ATOM 3033 C C . VAL A 1 391 ? -6.883 -1.290 13.193 1.00 96.06 391 VAL A C 1
ATOM 3035 O O . VAL A 1 391 ? -6.364 -0.576 12.334 1.00 96.06 391 VAL A O 1
ATOM 3038 N N . HIS A 1 392 ? -6.933 -2.616 13.052 1.00 92.25 392 HIS A N 1
ATOM 3039 C CA . HIS A 1 392 ? -6.283 -3.307 11.939 1.00 92.25 392 HIS A CA 1
ATOM 3040 C C . HIS A 1 392 ? -6.857 -2.915 10.568 1.00 92.25 392 HIS A C 1
ATOM 3042 O O . HIS A 1 392 ? -6.127 -2.819 9.571 1.00 92.25 392 HIS A O 1
ATOM 3048 N N . GLN A 1 393 ? -8.174 -2.704 10.493 1.00 90.62 393 GLN A N 1
ATOM 3049 C CA . GLN A 1 393 ? -8.830 -2.199 9.293 1.00 90.62 393 GLN A CA 1
ATOM 3050 C C . GLN A 1 393 ? -8.295 -0.810 8.916 1.00 90.62 393 GLN A C 1
ATOM 3052 O O . GLN A 1 393 ? -7.891 -0.604 7.765 1.00 90.62 393 GLN A O 1
ATOM 3057 N N . LEU A 1 394 ? -8.240 0.115 9.875 1.00 94.56 394 LEU A N 1
ATOM 3058 C CA . LEU A 1 394 ? -7.732 1.471 9.661 1.00 94.56 394 LEU A CA 1
ATOM 3059 C C . LEU A 1 394 ? -6.276 1.452 9.180 1.00 94.56 394 LEU A C 1
ATOM 3061 O O . LEU A 1 394 ? -5.982 2.009 8.120 1.00 94.56 394 LEU A O 1
ATOM 3065 N N . ASP A 1 395 ? -5.398 0.717 9.864 1.00 93.81 395 ASP A N 1
ATOM 3066 C CA . ASP A 1 395 ? -3.989 0.563 9.480 1.00 93.81 395 ASP A CA 1
ATOM 3067 C C . ASP A 1 395 ? -3.822 0.060 8.045 1.00 93.81 395 ASP A C 1
ATOM 3069 O O . ASP A 1 395 ? -2.988 0.555 7.280 1.00 93.81 395 ASP A O 1
ATOM 3073 N N . THR A 1 396 ? -4.648 -0.912 7.649 1.00 90.38 396 THR A N 1
ATOM 3074 C CA . THR A 1 396 ? -4.621 -1.464 6.292 1.00 90.38 396 THR A CA 1
ATOM 3075 C C . THR A 1 396 ? -4.950 -0.391 5.251 1.00 90.38 396 THR A C 1
ATOM 3077 O O . THR A 1 396 ? -4.278 -0.324 4.222 1.00 90.38 396 THR A O 1
ATOM 3080 N N . VAL A 1 397 ? -5.949 0.461 5.503 1.00 93.81 397 VAL A N 1
ATOM 3081 C CA . VAL A 1 397 ? -6.322 1.548 4.579 1.00 93.81 397 VAL A CA 1
ATOM 3082 C C . VAL A 1 397 ? -5.208 2.583 4.465 1.00 93.81 397 VAL A C 1
ATOM 3084 O O . VAL A 1 397 ? -4.839 2.954 3.350 1.00 93.81 397 VAL A O 1
ATOM 3087 N N . PHE A 1 398 ? -4.615 3.012 5.582 1.00 95.44 398 PHE A N 1
ATOM 3088 C CA . PHE A 1 398 ? -3.502 3.967 5.548 1.00 95.44 398 PHE A CA 1
ATOM 3089 C C . PHE A 1 398 ? -2.276 3.403 4.829 1.00 95.44 398 PHE A C 1
ATOM 3091 O O . PHE A 1 398 ? -1.610 4.119 4.077 1.00 95.44 398 PHE A O 1
ATOM 3098 N N . LEU A 1 399 ? -1.990 2.111 5.004 1.00 91.94 399 LEU A N 1
ATOM 3099 C CA . LEU A 1 399 ? -0.916 1.443 4.280 1.00 91.94 399 LEU A CA 1
ATOM 3100 C C . LEU A 1 399 ? -1.154 1.466 2.763 1.00 91.94 399 LEU A C 1
ATOM 3102 O O . LEU A 1 399 ? -0.234 1.782 2.008 1.00 91.94 399 LEU A O 1
ATOM 3106 N N . GLU A 1 400 ? -2.368 1.136 2.318 1.00 93.06 400 GLU A N 1
ATOM 3107 C CA . GLU A 1 400 ? -2.746 1.143 0.900 1.00 93.06 400 GLU A CA 1
ATOM 3108 C C . GLU A 1 400 ? -2.695 2.560 0.303 1.00 93.06 400 GLU A C 1
ATOM 3110 O O . GLU A 1 400 ? -2.227 2.742 -0.822 1.00 93.06 400 GLU A O 1
ATOM 3115 N N . LEU A 1 401 ? -3.080 3.584 1.069 1.00 94.75 401 LEU A N 1
ATOM 3116 C CA . LEU A 1 401 ? -3.005 4.980 0.631 1.00 94.75 401 LEU A CA 1
ATOM 3117 C C . LEU A 1 401 ? -1.579 5.498 0.526 1.00 94.75 401 LEU A C 1
ATOM 3119 O O . LEU A 1 401 ? -1.236 6.141 -0.465 1.00 94.75 401 LEU A O 1
ATOM 3123 N N . ARG A 1 402 ? -0.709 5.136 1.470 1.00 93.00 402 ARG A N 1
ATOM 3124 C CA . ARG A 1 402 ? 0.722 5.444 1.369 1.00 93.00 402 ARG A CA 1
ATOM 3125 C C . ARG A 1 402 ? 1.343 4.854 0.101 1.00 93.00 402 ARG A C 1
ATOM 3127 O O . ARG A 1 402 ? 2.232 5.458 -0.491 1.00 93.00 402 ARG A O 1
ATOM 3134 N N . MET A 1 403 ? 0.883 3.688 -0.357 1.00 89.00 403 MET A N 1
ATOM 3135 C CA . MET A 1 403 ? 1.349 3.159 -1.643 1.00 89.00 403 MET A CA 1
ATOM 3136 C C . MET A 1 403 ? 0.891 4.004 -2.826 1.00 89.00 403 MET A C 1
ATOM 3138 O O . MET A 1 403 ? 1.652 4.170 -3.778 1.00 89.00 403 MET A O 1
ATOM 3142 N N . MET A 1 404 ? -0.358 4.481 -2.811 1.00 94.81 404 MET A N 1
ATOM 3143 C CA . MET A 1 404 ? -0.855 5.375 -3.857 1.00 94.81 404 MET A CA 1
ATOM 3144 C C . MET A 1 404 ? -0.008 6.643 -3.897 1.00 94.81 404 MET A C 1
ATOM 3146 O O . MET A 1 404 ? 0.455 7.022 -4.967 1.00 94.81 404 MET A O 1
ATOM 3150 N N . GLU A 1 405 ? 0.277 7.235 -2.739 1.00 94.06 405 GLU A N 1
ATOM 3151 C CA . GLU A 1 405 ? 1.164 8.391 -2.612 1.00 94.06 405 GLU A CA 1
ATOM 3152 C C . GLU A 1 405 ? 2.568 8.110 -3.170 1.00 94.06 405 GLU A C 1
ATOM 3154 O O . GLU A 1 405 ? 3.062 8.850 -4.022 1.00 94.06 405 GLU A O 1
ATOM 3159 N N . GLN A 1 406 ? 3.193 6.998 -2.770 1.00 89.81 406 GLN A N 1
ATOM 3160 C CA . GLN A 1 406 ? 4.486 6.583 -3.317 1.00 89.81 406 GLN A CA 1
ATOM 3161 C C . GLN A 1 406 ? 4.422 6.436 -4.845 1.00 89.81 406 GLN A C 1
ATOM 3163 O O . GLN A 1 406 ? 5.375 6.774 -5.550 1.00 89.81 406 GLN A O 1
ATOM 3168 N N . ARG A 1 407 ? 3.292 5.969 -5.387 1.00 90.50 407 ARG A N 1
ATOM 3169 C CA . ARG A 1 407 ? 3.116 5.807 -6.830 1.00 90.50 407 ARG A CA 1
ATOM 3170 C C . ARG A 1 407 ? 3.121 7.140 -7.580 1.00 90.50 407 ARG A C 1
ATOM 3172 O O . ARG A 1 407 ? 3.637 7.157 -8.695 1.00 90.50 407 ARG A O 1
ATOM 3179 N N . PHE A 1 408 ? 2.637 8.238 -6.991 1.00 94.25 408 PHE A N 1
ATOM 3180 C CA . PHE A 1 408 ? 2.784 9.574 -7.587 1.00 94.25 408 PHE A CA 1
ATOM 3181 C C . PHE A 1 408 ? 4.261 9.935 -7.778 1.00 94.25 408 PHE A C 1
ATOM 3183 O O . PHE A 1 408 ? 4.656 10.339 -8.872 1.00 94.25 408 PHE A O 1
ATOM 3190 N N . GLN A 1 409 ? 5.088 9.698 -6.755 1.00 90.88 409 GLN A N 1
ATOM 3191 C CA . GLN A 1 409 ? 6.528 9.972 -6.808 1.00 90.88 409 GLN A CA 1
ATOM 3192 C C . GLN A 1 409 ? 7.225 9.113 -7.871 1.00 90.88 409 GLN A C 1
ATOM 3194 O O . GLN A 1 409 ? 8.017 9.609 -8.672 1.00 90.88 409 GLN A O 1
ATOM 3199 N N . GLU A 1 410 ? 6.901 7.819 -7.920 1.00 84.88 410 GLU A N 1
ATOM 3200 C CA . GLU A 1 410 ? 7.475 6.897 -8.904 1.00 84.88 410 GLU A CA 1
ATOM 3201 C C . GLU A 1 410 ? 7.092 7.235 -10.346 1.00 84.88 410 GLU A C 1
ATOM 3203 O O . GLU A 1 410 ? 7.905 7.058 -11.253 1.00 84.88 410 GLU A O 1
ATOM 3208 N N . ALA A 1 411 ? 5.852 7.679 -10.558 1.00 87.56 411 ALA A N 1
ATOM 3209 C CA . ALA A 1 411 ? 5.343 8.084 -11.863 1.00 87.56 411 ALA A CA 1
ATOM 3210 C C . ALA A 1 411 ? 5.757 9.519 -12.239 1.00 87.56 411 ALA A C 1
ATOM 3212 O O . ALA A 1 411 ? 5.417 9.979 -13.323 1.00 87.56 411 ALA A O 1
ATOM 3213 N N . ARG A 1 412 ? 6.509 10.217 -11.369 1.00 91.62 412 ARG A N 1
ATOM 3214 C CA . ARG A 1 412 ? 6.895 11.630 -11.539 1.00 91.62 412 ARG A CA 1
ATOM 3215 C C . ARG A 1 412 ? 5.688 12.534 -11.799 1.00 91.62 412 ARG A C 1
ATOM 3217 O O . ARG A 1 412 ? 5.768 13.488 -12.568 1.00 91.62 412 ARG A O 1
ATOM 3224 N N . LEU A 1 413 ? 4.564 12.195 -11.180 1.00 92.62 413 LEU A N 1
ATOM 3225 C CA . LEU A 1 413 ? 3.372 13.023 -11.189 1.00 92.62 413 LEU A CA 1
ATOM 3226 C C . LEU A 1 413 ? 3.520 14.118 -10.135 1.00 92.62 413 LEU A C 1
ATOM 3228 O O . LEU A 1 413 ? 4.254 13.951 -9.159 1.00 92.62 413 LEU A O 1
ATOM 3232 N N . ASP A 1 414 ? 2.787 15.214 -10.322 1.00 94.06 414 ASP A N 1
ATOM 3233 C CA . ASP A 1 414 ? 2.681 16.250 -9.300 1.00 94.06 414 ASP A CA 1
ATOM 3234 C C . ASP A 1 414 ? 2.230 15.640 -7.976 1.00 94.06 414 ASP A C 1
ATOM 3236 O O . ASP A 1 414 ? 1.397 14.726 -7.946 1.00 94.06 414 ASP A O 1
ATOM 3240 N N . THR A 1 415 ? 2.786 16.161 -6.884 1.00 89.19 415 THR A N 1
ATOM 3241 C CA . THR A 1 415 ? 2.419 15.758 -5.533 1.00 89.19 415 THR A CA 1
ATOM 3242 C C . THR A 1 415 ? 0.895 15.794 -5.379 1.00 89.19 415 THR A C 1
ATOM 3244 O O . THR A 1 415 ? 0.272 16.792 -5.760 1.00 89.19 415 THR A O 1
ATOM 3247 N N . PRO A 1 416 ? 0.274 14.721 -4.859 1.00 90.06 416 PRO A N 1
ATOM 3248 C CA . PRO A 1 416 ? -1.168 14.682 -4.705 1.00 90.06 416 PRO A CA 1
ATOM 3249 C C . PRO A 1 416 ? -1.666 15.855 -3.852 1.00 90.06 416 PRO A C 1
ATOM 3251 O O . PRO A 1 416 ? -1.018 16.258 -2.888 1.00 90.06 416 PRO A O 1
ATOM 3254 N N . SER A 1 417 ? -2.837 16.400 -4.180 1.00 88.25 417 SER A N 1
ATOM 3255 C CA . SER A 1 417 ? -3.440 17.454 -3.365 1.00 88.25 417 SER A CA 1
ATOM 3256 C C . SER A 1 417 ? -3.871 16.930 -1.992 1.00 88.25 417 SER A C 1
ATOM 3258 O O . SER A 1 417 ? -4.270 15.767 -1.846 1.00 88.25 417 SER A O 1
ATOM 3260 N N . ASN A 1 418 ? -3.845 17.831 -1.007 1.00 90.44 418 ASN A N 1
ATOM 3261 C CA . ASN A 1 418 ? -4.342 17.629 0.353 1.00 90.44 418 ASN A CA 1
ATOM 3262 C C . ASN A 1 418 ? -3.660 16.470 1.116 1.00 90.44 418 ASN A C 1
ATOM 3264 O O . ASN A 1 418 ? -4.329 15.710 1.813 1.00 90.44 418 ASN A O 1
ATOM 3268 N N . GLN A 1 419 ? -2.349 16.268 0.949 1.00 90.69 419 GLN A N 1
ATOM 3269 C CA . GLN A 1 419 ? -1.604 15.227 1.685 1.00 90.69 419 GLN A CA 1
ATOM 3270 C C . GLN A 1 419 ? -1.699 15.372 3.211 1.00 90.69 419 GLN A C 1
ATOM 3272 O O . GLN A 1 419 ? -1.682 14.370 3.923 1.00 90.69 419 GLN A O 1
ATOM 3277 N N . ASP A 1 420 ? -1.839 16.607 3.686 1.00 94.06 420 ASP A N 1
ATOM 3278 C CA . ASP A 1 420 ? -2.078 16.975 5.080 1.00 94.06 420 ASP A CA 1
ATOM 3279 C C . ASP A 1 420 ? -3.315 16.278 5.663 1.00 94.06 420 ASP A C 1
ATOM 3281 O O . ASP A 1 420 ? -3.271 15.775 6.780 1.00 94.06 420 ASP A O 1
ATOM 3285 N N . VAL A 1 421 ? -4.386 16.119 4.878 1.00 94.44 421 VAL A N 1
ATOM 3286 C CA . VAL A 1 421 ? -5.603 15.420 5.330 1.00 94.44 421 VAL A CA 1
ATOM 3287 C C . VAL A 1 421 ? -5.307 13.975 5.729 1.00 94.44 421 VAL A C 1
ATOM 3289 O O . VAL A 1 421 ? -5.851 13.490 6.721 1.00 94.44 421 VAL A O 1
ATOM 3292 N N . LEU A 1 422 ? -4.445 13.279 4.983 1.00 94.62 422 LEU A N 1
ATOM 3293 C CA . LEU A 1 422 ? -4.091 11.894 5.285 1.00 94.62 422 LEU A CA 1
ATOM 3294 C C . LEU A 1 422 ? -3.244 11.802 6.559 1.00 94.62 422 LEU A C 1
ATOM 3296 O O . LEU A 1 422 ? -3.494 10.921 7.384 1.00 94.62 422 LEU A O 1
ATOM 3300 N N . SER A 1 423 ? -2.257 12.691 6.722 1.00 95.00 423 SER A N 1
ATOM 3301 C CA . SER A 1 423 ? -1.413 12.718 7.922 1.00 95.00 423 SER A CA 1
ATOM 3302 C C . SER A 1 423 ? -2.208 13.086 9.167 1.00 95.00 423 SER A C 1
ATOM 3304 O O . SER A 1 423 ? -2.064 12.418 10.187 1.00 95.00 423 SER A O 1
ATOM 3306 N N . ASP A 1 424 ? -3.087 14.080 9.067 1.00 96.94 424 ASP A N 1
ATOM 3307 C CA . ASP A 1 424 ? -3.895 14.559 10.186 1.00 96.94 424 ASP A CA 1
ATOM 3308 C C . ASP A 1 424 ? -4.928 13.508 10.600 1.00 96.94 424 ASP A C 1
ATOM 3310 O O . ASP A 1 424 ? -5.084 13.214 11.784 1.00 96.94 424 ASP A O 1
ATOM 3314 N N . ALA A 1 425 ? -5.596 12.875 9.626 1.00 97.44 425 ALA A N 1
ATOM 3315 C CA . ALA A 1 425 ? -6.529 11.781 9.886 1.00 97.44 425 ALA A CA 1
ATOM 3316 C C . ALA A 1 425 ? -5.839 10.596 10.570 1.00 97.44 425 ALA A C 1
ATOM 3318 O O . ALA A 1 425 ? -6.405 10.000 11.487 1.00 97.44 425 ALA A O 1
ATOM 3319 N N . LYS A 1 426 ? -4.620 10.262 10.130 1.00 97.25 426 LYS A N 1
ATOM 3320 C CA . LYS A 1 426 ? -3.826 9.190 10.722 1.00 97.25 426 LYS A CA 1
ATOM 3321 C C . LYS A 1 426 ? -3.429 9.522 12.159 1.00 97.25 426 LYS A C 1
ATOM 3323 O O . LYS A 1 426 ? -3.699 8.718 13.042 1.00 97.25 426 LYS A O 1
ATOM 3328 N N . LEU A 1 427 ? -2.836 10.695 12.382 1.00 97.75 427 LEU A N 1
ATOM 3329 C CA . LEU A 1 427 ? -2.390 11.133 13.705 1.00 97.75 427 LEU A CA 1
ATOM 3330 C C . LEU A 1 427 ? -3.550 11.130 14.702 1.00 97.75 427 LEU A C 1
ATOM 3332 O O . LEU A 1 427 ? -3.442 10.552 15.775 1.00 97.75 427 LEU A O 1
ATOM 3336 N N . ARG A 1 428 ? -4.693 11.695 14.308 1.00 97.56 428 ARG A N 1
ATOM 3337 C CA . ARG A 1 428 ? -5.883 11.761 15.158 1.00 97.56 428 ARG A CA 1
ATOM 3338 C C . ARG A 1 428 ? -6.415 10.377 15.542 1.00 97.56 428 ARG A C 1
ATOM 3340 O O . ARG A 1 428 ? -6.907 10.190 16.650 1.00 97.56 428 ARG A O 1
ATOM 3347 N N . LEU A 1 429 ? -6.345 9.409 14.628 1.00 97.75 429 LEU A N 1
ATOM 3348 C CA . LEU A 1 429 ? -6.719 8.026 14.919 1.00 97.75 429 LEU A CA 1
ATOM 3349 C C . LEU A 1 429 ? -5.691 7.330 15.814 1.00 97.75 429 LEU A C 1
ATOM 3351 O O . LEU A 1 429 ? -6.096 6.611 16.718 1.00 97.75 429 LEU A O 1
ATOM 3355 N N . GLU A 1 430 ? -4.394 7.549 15.593 1.00 97.94 430 GLU A N 1
ATOM 3356 C CA . GLU A 1 430 ? -3.329 7.017 16.453 1.00 97.94 430 GLU A CA 1
ATOM 3357 C C . GLU A 1 430 ? -3.454 7.550 17.888 1.00 97.94 430 GLU A C 1
ATOM 3359 O O . GLU A 1 430 ? -3.368 6.772 18.834 1.00 97.94 430 GLU A O 1
ATOM 3364 N N . GLU A 1 431 ? -3.737 8.844 18.056 1.00 98.19 431 GLU A N 1
ATOM 3365 C CA . GLU A 1 431 ? -3.999 9.465 19.360 1.00 98.19 431 GLU A CA 1
ATOM 3366 C C . GLU A 1 431 ? -5.226 8.850 20.046 1.00 98.19 431 GLU A C 1
ATOM 3368 O O . GLU A 1 431 ? -5.147 8.484 21.215 1.00 98.19 431 GLU A O 1
ATOM 3373 N N . ALA A 1 432 ? -6.332 8.663 19.318 1.00 97.81 432 ALA A N 1
ATOM 3374 C CA . ALA A 1 432 ? -7.539 8.047 19.869 1.00 97.81 432 ALA A CA 1
ATOM 3375 C C . ALA A 1 432 ? -7.333 6.566 20.241 1.00 97.81 432 ALA A C 1
ATOM 3377 O O . ALA A 1 432 ? -7.848 6.100 21.252 1.00 97.81 432 ALA A O 1
ATOM 3378 N N . VAL A 1 433 ? -6.561 5.813 19.450 1.00 98.06 433 VAL A N 1
ATOM 3379 C CA . VAL A 1 433 ? -6.175 4.434 19.791 1.00 98.06 433 VAL A CA 1
ATOM 3380 C C . VAL A 1 433 ? -5.313 4.416 21.051 1.00 98.06 433 VAL A C 1
ATOM 3382 O O . VAL A 1 433 ? -5.535 3.582 21.926 1.00 98.06 433 VAL A O 1
ATOM 3385 N N . GLN A 1 434 ? -4.353 5.335 21.163 1.00 98.00 434 GLN A N 1
ATOM 3386 C CA . GLN A 1 434 ? -3.490 5.426 22.335 1.00 98.00 434 GLN A CA 1
ATOM 3387 C C . GLN A 1 434 ? -4.278 5.798 23.596 1.00 98.00 434 GLN A C 1
ATOM 3389 O O . GLN A 1 434 ? -4.045 5.193 24.636 1.00 98.00 434 GLN A O 1
ATOM 3394 N N . GLU A 1 435 ? -5.241 6.719 23.503 1.00 97.44 435 GLU A N 1
ATOM 3395 C CA . GLU A 1 435 ? -6.120 7.095 24.617 1.00 97.44 435 GLU A CA 1
ATOM 3396 C C . GLU A 1 435 ? -6.888 5.883 25.176 1.00 97.44 435 GLU A C 1
ATOM 3398 O O . GLU A 1 435 ? -6.911 5.660 26.388 1.00 97.44 435 GLU A O 1
ATOM 3403 N N . GLU A 1 436 ? -7.451 5.048 24.300 1.00 96.75 436 GLU A N 1
ATOM 3404 C CA . GLU A 1 436 ? -8.155 3.823 24.699 1.00 96.75 436 GLU A CA 1
ATOM 3405 C C . GLU A 1 436 ? -7.217 2.788 25.341 1.00 96.75 436 GLU A C 1
ATOM 3407 O O . GLU A 1 436 ? -7.549 2.176 26.360 1.00 96.75 436 GLU A O 1
ATOM 3412 N N . LEU A 1 437 ? -6.017 2.612 24.781 1.00 96.38 437 LEU A N 1
ATOM 3413 C CA . LEU A 1 437 ? -5.008 1.703 25.330 1.00 96.38 437 LEU A CA 1
ATOM 3414 C C . LEU A 1 437 ? -4.467 2.183 26.684 1.00 96.38 437 LEU A C 1
ATOM 3416 O O . LEU A 1 437 ? -4.236 1.362 27.574 1.00 96.38 437 LEU A O 1
ATOM 3420 N N . ASP A 1 438 ? -4.313 3.492 26.876 1.00 96.81 438 ASP A N 1
ATOM 3421 C CA . ASP A 1 438 ? -3.890 4.094 28.144 1.00 96.81 438 ASP A CA 1
ATOM 3422 C C . ASP A 1 438 ? -4.975 3.966 29.228 1.00 96.81 438 ASP A C 1
ATOM 3424 O O . ASP A 1 438 ? -4.658 3.871 30.417 1.00 96.81 438 ASP A O 1
ATOM 3428 N N . GLY A 1 439 ? -6.253 3.898 28.833 1.00 95.19 439 GLY A N 1
ATOM 3429 C CA . GLY A 1 439 ? -7.386 3.605 29.717 1.00 95.19 439 GLY A CA 1
ATOM 3430 C C . GLY A 1 439 ? -7.491 2.135 30.149 1.00 95.19 439 GLY A C 1
ATOM 3431 O O . GLY A 1 439 ? -8.099 1.831 31.181 1.00 95.19 439 GLY A O 1
ATOM 3432 N N . MET A 1 440 ? -6.850 1.214 29.422 1.00 94.00 440 MET A N 1
ATOM 3433 C CA . MET A 1 440 ? -6.942 -0.235 29.643 1.00 94.00 440 MET A CA 1
ATOM 3434 C C . MET A 1 440 ? -6.631 -0.691 31.086 1.00 94.00 440 MET A C 1
ATOM 3436 O O . MET A 1 440 ? -7.364 -1.543 31.599 1.00 94.00 440 MET A O 1
ATOM 3440 N N . PRO A 1 441 ? -5.603 -0.172 31.796 1.00 95.94 441 PRO A N 1
ATOM 3441 C CA . PRO A 1 441 ? -5.323 -0.590 33.169 1.00 95.94 441 PRO A CA 1
ATOM 3442 C C . PRO A 1 441 ? -6.493 -0.333 34.124 1.00 95.94 441 PRO A C 1
ATOM 3444 O O . PRO A 1 441 ? -6.795 -1.184 34.962 1.00 95.94 441 PRO A O 1
ATOM 3447 N N . MET A 1 442 ? -7.186 0.798 33.973 1.00 95.44 442 MET A N 1
ATOM 3448 C CA . MET A 1 442 ? -8.345 1.147 34.797 1.00 95.44 442 MET A CA 1
ATOM 3449 C C . MET A 1 442 ? -9.510 0.182 34.553 1.00 95.44 442 MET A C 1
ATOM 3451 O O . MET A 1 442 ? -10.100 -0.328 35.506 1.00 95.44 442 MET A O 1
ATOM 3455 N N . GLU A 1 443 ? -9.800 -0.126 33.291 1.00 92.62 443 GLU A N 1
ATOM 3456 C CA . GLU A 1 443 ? -10.861 -1.073 32.939 1.00 92.62 443 GLU A CA 1
ATOM 3457 C C . GLU A 1 443 ? -10.537 -2.503 33.400 1.00 92.62 443 GLU A C 1
ATOM 3459 O O . GLU A 1 443 ? -11.403 -3.228 33.898 1.00 92.62 443 GLU A O 1
ATOM 3464 N N . SER A 1 444 ? -9.265 -2.904 33.314 1.00 93.62 444 SER A N 1
ATOM 3465 C CA . SER A 1 444 ? -8.809 -4.205 33.812 1.00 93.62 444 SER A CA 1
ATOM 3466 C C . SER A 1 444 ? -8.953 -4.340 35.331 1.00 93.62 444 SER A C 1
ATOM 3468 O O . SER A 1 444 ? -9.318 -5.409 35.824 1.00 93.62 444 SER A O 1
ATOM 3470 N N . GLU A 1 445 ? -8.724 -3.253 36.073 1.00 94.69 445 GLU A N 1
ATOM 3471 C CA . GLU A 1 445 ? -8.907 -3.199 37.522 1.00 94.69 445 GLU A CA 1
ATOM 3472 C C . GLU A 1 445 ? -10.390 -3.348 37.879 1.00 94.69 445 GLU A C 1
ATOM 3474 O O . GLU A 1 445 ? -10.734 -4.143 38.757 1.00 94.69 445 GLU A O 1
ATOM 3479 N N . PHE A 1 446 ? -11.279 -2.645 37.171 1.00 93.19 446 PHE A N 1
ATOM 3480 C CA . PHE A 1 446 ? -12.725 -2.775 37.355 1.00 93.19 446 PHE A CA 1
ATOM 3481 C C . PHE A 1 446 ? -13.206 -4.210 37.089 1.00 93.19 446 PHE A C 1
ATOM 3483 O O . PHE A 1 446 ? -13.934 -4.794 37.900 1.00 93.19 446 PHE A O 1
ATOM 3490 N N . LEU A 1 447 ? -12.752 -4.815 35.989 1.00 91.44 447 LEU A N 1
ATOM 3491 C CA . LEU A 1 447 ? -13.102 -6.187 35.634 1.00 91.44 447 LEU A CA 1
ATOM 3492 C C . LEU A 1 447 ? -12.585 -7.199 36.667 1.00 91.44 447 LEU A C 1
ATOM 3494 O O . LEU A 1 447 ? -13.319 -8.104 37.071 1.00 91.44 447 LEU A O 1
ATOM 3498 N N . TRP A 1 448 ? -11.346 -7.026 37.139 1.00 92.88 448 TRP A N 1
ATOM 3499 C CA . TRP A 1 448 ? -10.786 -7.842 38.215 1.00 92.88 448 TRP A CA 1
ATOM 3500 C C . TRP A 1 448 ? -11.641 -7.765 39.485 1.00 92.88 448 TRP A C 1
ATOM 3502 O O . TRP A 1 448 ? -11.974 -8.809 40.049 1.00 92.88 448 TRP A O 1
ATOM 3512 N N . GLN A 1 449 ? -12.043 -6.563 39.915 1.00 92.75 449 GLN A N 1
ATOM 3513 C CA . GLN A 1 449 ? -12.907 -6.385 41.088 1.00 92.75 449 GLN A CA 1
ATOM 3514 C C . GLN A 1 449 ? -14.241 -7.116 40.913 1.00 92.75 449 GLN A C 1
ATOM 3516 O O . GLN A 1 449 ? -14.711 -7.781 41.840 1.00 92.75 449 GLN A O 1
ATOM 3521 N N . GLN A 1 450 ? -14.831 -7.048 39.717 1.00 90.56 450 GLN A N 1
ATOM 3522 C CA . GLN A 1 450 ? -16.071 -7.751 39.401 1.00 90.56 450 GLN A CA 1
ATOM 3523 C C . GLN A 1 450 ? -15.905 -9.274 39.511 1.00 90.56 450 GLN A C 1
ATOM 3525 O O . GLN A 1 450 ? -16.725 -9.936 40.150 1.00 90.56 450 GLN A O 1
ATOM 3530 N N . TRP A 1 451 ? -14.842 -9.836 38.931 1.00 89.88 451 TRP A N 1
ATOM 3531 C CA . TRP A 1 451 ? -14.559 -11.272 39.007 1.00 89.88 451 TRP A CA 1
ATOM 3532 C C . TRP A 1 451 ? -14.244 -11.730 40.423 1.00 89.88 451 TRP A C 1
ATOM 3534 O O . TRP A 1 451 ? -14.760 -12.757 40.857 1.00 89.88 451 TRP A O 1
ATOM 3544 N N . HIS A 1 452 ? -13.437 -10.965 41.158 1.00 90.44 452 HIS A N 1
ATOM 3545 C CA . HIS A 1 452 ? -13.110 -11.257 42.549 1.00 90.44 452 HIS A CA 1
ATOM 3546 C C . HIS A 1 452 ? -14.379 -11.314 43.401 1.00 90.44 452 HIS A C 1
ATOM 3548 O O . HIS A 1 452 ? -14.597 -12.280 44.130 1.00 90.44 452 HIS A O 1
ATOM 3554 N N . LYS A 1 453 ? -15.265 -10.323 43.248 1.00 90.25 453 LYS A N 1
ATOM 3555 C CA . LYS A 1 453 ? -16.558 -10.294 43.931 1.00 90.25 453 LYS A CA 1
ATOM 3556 C C . LYS A 1 453 ? -17.399 -11.536 43.620 1.00 90.25 453 LYS A C 1
ATOM 3558 O O . LYS A 1 453 ? -17.944 -12.160 44.520 1.00 90.25 453 LYS A O 1
ATOM 3563 N N . GLN A 1 454 ? -17.482 -11.916 42.346 1.00 85.44 454 GLN A N 1
ATOM 3564 C CA . GLN A 1 454 ? -18.272 -13.070 41.906 1.00 85.44 454 GLN A CA 1
ATOM 3565 C C . GLN A 1 454 ? -17.717 -14.416 42.389 1.00 85.44 454 GLN A C 1
ATOM 3567 O O . GLN A 1 454 ? -18.500 -15.339 42.595 1.00 85.44 454 GLN A O 1
ATOM 3572 N N . ALA A 1 455 ? -16.397 -14.548 42.539 1.00 85.25 455 ALA A N 1
ATOM 3573 C CA . ALA A 1 455 ? -15.771 -15.826 42.875 1.00 85.25 455 ALA A CA 1
ATOM 3574 C C . ALA A 1 455 ? -15.473 -16.031 44.359 1.00 85.25 455 ALA A C 1
ATOM 3576 O O . ALA A 1 455 ? -15.414 -17.176 44.798 1.00 85.25 455 ALA A O 1
ATOM 3577 N N . CYS A 1 456 ? -15.214 -14.951 45.099 1.00 86.75 456 CYS A N 1
ATOM 3578 C CA . CYS A 1 456 ? -14.658 -15.025 46.449 1.00 86.75 456 CYS A CA 1
ATOM 3579 C C . CYS A 1 456 ? -15.656 -14.600 47.543 1.00 86.75 456 CYS A C 1
ATOM 3581 O O . CYS A 1 456 ? -15.393 -14.856 48.714 1.00 86.75 456 CYS A O 1
ATOM 3583 N N . GLU A 1 457 ? -16.776 -13.952 47.189 1.00 81.25 457 GLU A N 1
ATOM 3584 C CA . GLU A 1 457 ? -17.840 -13.555 48.137 1.00 81.25 457 GLU A CA 1
ATOM 3585 C C . GLU A 1 457 ? -19.031 -14.539 48.177 1.00 81.25 457 GLU A C 1
ATOM 3587 O O . GLU A 1 457 ? -20.069 -14.228 48.764 1.00 81.25 457 GLU A O 1
ATOM 3592 N N . VAL A 1 458 ? -18.885 -15.718 47.560 1.00 58.53 458 VAL A N 1
ATOM 3593 C CA . VAL A 1 458 ? -19.824 -16.856 47.642 1.00 58.53 458 VAL A CA 1
ATOM 3594 C C . VAL A 1 458 ? -19.297 -17.860 48.655 1.00 58.53 458 VAL A C 1
ATOM 3596 O O . VAL A 1 458 ? -20.110 -18.329 49.484 1.00 58.53 458 VAL A O 1
#

pLDDT: mean 76.03, std 18.29, range [32.34, 98.19]

Foldseek 3Di:
DDDDPDDPDDPPPDPDDDPVVVVVVVVVVVVVQVVDVVVVVVVVVLQPPPVPLLVVLCVVVVVVVVVVVVVVVLVPPDDDPDPPVPPVVVVLVVVLVVLSVLLVVLSVPCPDQDPVLSVQLVVLVVVLVVVCVVVVPDPPDDDPVVVVVVSVVVSVSSVVSSVSSVVSSVRGDDNVVSSLVSLVVVLVVVVVVLVVVVVVLVVLVVLLVVLVVLLVVLVVVVVVLLVPPPDDPPLSVLLVCLSVVLSVLLVQLSVLLVLLSVLVVVLSVLVVVLSVVSCCVRVVVNDDPVVSVVSVVSNVVSVVVSVVSLQVSCVRNLVSLLVSLCSCQVSVVLVVQLVSLLVVCLVCVCVVCVVPPPVLVCLQPPVVVLLVVLLVSSVVSCCVTSNVSVVSSSVSSLVSVVVSQVVCVVVVHPRHPPVVSSVVSVVSNVVSNVVSVVCSSVSSNVSSVSSNCVRPVD

Secondary structure (DSSP, 8-state):
--------------TT--HHHHHHHHHHHHHHHHT-HHHHHHHHHHHS--HHHHHHHHHHHTTHHHHHHHHHHHH-SS-S--TTTHHHHHHHHHHHHHHHHHHHHHHHT-S-B-HHHHHHHHHHHHHHHHHHHHHTT--SS--HHHHHHHHHHHHHHHHHHHHHHHHHHTTBPPHHHHHHHHHHHHHHHHHHHHHHHHHHHHHHHHHHHHHHHHHHHHHHHHHHHTTT-TT-HHHHHHHHHHHHHHHHHHHHHHHHHHHHHHHHHHHHHHHHHHHHHHHHHHTS--S-HHHHHHHHHHHHHHHHHHHHHHHHHHHHHHHHHHHHHHHHHTTTHHHHHHHHHHHHHHHTHHHHHHT-HHHHHHHHH-HHHHHHHHHHHHHHHHHHSHHHHHHHHHHHHHHHHHHHHHHHHHTTPPPPTTHHHHHHHHHHHHHHHHHHHHHHHHHHHHHHHHHHHHHH--

Radius of gyration: 38.28 Å; chains: 1; bounding box: 110×46×106 Å

Organism: NCBI:txid878477